Protein AF-A0A9K3CN62-F1 (afdb_monomer_lite)

Foldseek 3Di:
DDDDDDDDDQQDAFFKKWFAPPDDDPDDDDDPDRFIWGFHADPDSFWTWTQTPVGDIDIGGDDPPGIDRPDDPVVVVVVVVVVVVVVVVVVVVVVVLCVVLPNDPVPDDPPPPDPVVCVVVSVVSVVVVVPPQQPPLLVPDDPDCLVVLVVLLVVLVPDDLVVLVVLLVLLVLLLVLLVQLVVLLVLLVVLCVVQPPQCCLADQLVVSLVVLVVSLVSNVVSLVSVVPRPDDNVVSLVSLVVLVVSVVSLVPDDQRRADPDCPPPDPVSNVSRVVSVVSNVSNVVSCVSCVSSVVCVVSSVVSVVSCVPRDDDDNVVSVVSSVSSVVSSVVSVVNNVLVVVLVVLVVVLVVQDAQDPVNLVVLVVQLVVLVVVLPDPPDDPVVNVVSVVSNVVSVVVSVVSVVSNVVNVVSLVVLVVVLCRPVSCVVNVHHRDPDDDDDPPDDDDPDDDDPPPDDDDDDDDDDDDD

Radius of gyration: 42.06 Å; chains: 1; bounding box: 91×56×135 Å

Secondary structure (DSSP, 8-state):
-------PPP--TT-EEEE-TT----SS----S--EEEEEEESSSSEEEEEETTS-EEEEE--TTSEEEEE-HHHHHHHHHHHHHHHHHHHHHHHHHHHHTT--GGG--TT---HHHHHHHHHHHHHHHHHHHHHHHHHH--TTTHHHHHHHHHHHHH--HHHHHHHHHHHHHHHHHHHHHHHHHHHHHHHHHHS-GGGGGGS-HHHHHHHHHHHHHHHHHHHHHHHT--S-HHHHHHHHHHHHHHHHHHHT-PPPPPPS--TTS-HHHHHHHHHHHHHHHHHHHHHHHHHHHHHTHHHHHHHHHHHTT-----HHHHHHHHHHHHHHHHHHHHHHHHHHHHHHHHHHHHHSPPPPHHHHHHHHHHHHHHHHHHT-TT--HHHHHHHHHHHHHHHHHHHHHHHHHHHHHHHHHHHGGGTTSHHHHHHHTSPPPP-------S------------------------

pLDDT: mean 77.93, std 18.58, range [20.67, 96.5]

Sequence (466 aa):
MHVPVLAGPSLRIGARVRIGPGYRQDRNRIVIGAGEGIVLNQHSRTQVTVKFDHGMCCIVQAMPGDFGLVYDPAARLEAEREKAEREERERRATVSLLHAIGVPEGDIPPGTLSLSTLLPQILAAMAASTTATSGTAFDAYTPGDSTAIDSLMERVKGLDMSALHTHIKRVKQYLPVVKGHYEALFALEQFLTQYPTDKLVSEDCPSLLQSLKELHSAYTPFHSALSRLDFDTAESLAFLQSVSDLLDSINTTSLIPLPKDHASLSLGDKYKYFQVKSRNAAVEALYMAAGPVITCQPDIEACMAGLKGIDIAIPDVCAMIDTKAKGVLQMLEYLAPRQTESRALLSALKSVPPVTPQDIECAEYSAFMCECKGKNPRLGEGERGALESELIVERQKVHVLKQTQVEHKRLREQLHPYLCFPEVASALGVSSVPVSVPDVSGSQCNGVVGMMVKGPVSGGEEGDAE

Structure (mmCIF, N/CA/C/O backbone):
data_AF-A0A9K3CN62-F1
#
_entry.id   AF-A0A9K3CN62-F1
#
loop_
_atom_site.group_PDB
_atom_site.id
_atom_site.type_symbol
_atom_site.label_atom_id
_atom_site.label_alt_id
_atom_site.label_comp_id
_atom_site.label_asym_id
_atom_site.label_entity_id
_atom_site.label_seq_id
_atom_site.pdbx_PDB_ins_code
_atom_site.Cartn_x
_atom_site.Cartn_y
_atom_site.Cartn_z
_atom_site.occupancy
_atom_site.B_iso_or_equiv
_atom_site.auth_seq_id
_atom_site.auth_comp_id
_atom_site.auth_asym_id
_atom_site.auth_atom_id
_atom_site.pdbx_PDB_model_num
ATOM 1 N N . MET A 1 1 ? 41.548 18.232 21.707 1.00 29.27 1 MET A N 1
ATOM 2 C CA . MET A 1 1 ? 40.300 17.883 20.997 1.00 29.27 1 MET A CA 1
ATOM 3 C C . MET A 1 1 ? 40.133 16.379 21.093 1.00 29.27 1 MET A C 1
ATOM 5 O O . MET A 1 1 ? 40.860 15.655 20.429 1.00 29.27 1 MET A O 1
ATOM 9 N N . HIS A 1 2 ? 39.288 15.914 22.014 1.00 22.86 2 HIS A N 1
ATOM 10 C CA . HIS A 1 2 ? 39.025 14.488 22.196 1.00 22.86 2 HIS A CA 1
ATOM 11 C C . HIS A 1 2 ? 37.890 14.067 21.267 1.00 22.86 2 HIS A C 1
ATOM 13 O O . HIS A 1 2 ? 36.790 14.608 21.344 1.00 22.86 2 HIS A O 1
ATOM 19 N N . VAL A 1 3 ? 38.185 13.121 20.381 1.00 20.67 3 VAL A N 1
ATOM 20 C CA . VAL A 1 3 ? 37.199 12.422 19.557 1.00 20.67 3 VAL A CA 1
ATOM 21 C C . VAL A 1 3 ? 36.427 11.462 20.470 1.00 20.67 3 VAL A C 1
ATOM 23 O O . VAL A 1 3 ? 37.069 10.627 21.113 1.00 20.67 3 VAL A O 1
ATOM 26 N N . PRO A 1 4 ? 35.089 11.537 20.568 1.00 24.16 4 PRO A N 1
ATOM 27 C CA . PRO A 1 4 ? 34.324 10.520 21.264 1.00 24.16 4 PRO A CA 1
ATOM 28 C C . PRO A 1 4 ? 34.108 9.340 20.311 1.00 24.16 4 PRO A C 1
ATOM 30 O O . PRO A 1 4 ? 33.351 9.432 19.348 1.00 24.16 4 PRO A O 1
ATOM 33 N N . VAL A 1 5 ? 34.769 8.216 20.582 1.00 22.30 5 VAL A N 1
ATOM 34 C CA . VAL A 1 5 ? 34.392 6.918 20.014 1.00 22.30 5 VAL A CA 1
ATOM 35 C C . VAL A 1 5 ? 33.369 6.304 20.967 1.00 22.30 5 VAL A C 1
ATOM 37 O O . VAL A 1 5 ? 33.726 5.789 22.022 1.00 22.30 5 VAL A O 1
ATOM 40 N N . LEU A 1 6 ? 32.085 6.398 20.621 1.00 30.64 6 LEU A N 1
ATOM 41 C CA . LEU A 1 6 ? 30.999 5.687 21.297 1.00 30.64 6 LEU A CA 1
ATOM 42 C C . LEU A 1 6 ? 30.246 4.844 20.268 1.00 30.64 6 LEU A C 1
ATOM 44 O O . LEU A 1 6 ? 29.276 5.282 19.661 1.00 30.64 6 LEU A O 1
ATOM 48 N N . ALA A 1 7 ? 30.700 3.607 20.114 1.00 28.12 7 ALA A N 1
ATOM 49 C CA . ALA A 1 7 ? 29.890 2.499 19.633 1.00 28.12 7 ALA A CA 1
ATOM 50 C C . ALA A 1 7 ? 30.223 1.301 20.527 1.00 28.12 7 ALA A C 1
ATOM 52 O O . ALA A 1 7 ? 31.076 0.478 20.210 1.00 28.12 7 ALA A O 1
ATOM 53 N N . GLY A 1 8 ? 29.610 1.262 21.713 1.00 44.94 8 GLY A N 1
ATOM 54 C CA . GLY A 1 8 ? 29.576 0.028 22.490 1.00 44.94 8 GLY A CA 1
ATOM 55 C C . GLY A 1 8 ? 28.747 -1.010 21.722 1.00 44.94 8 GLY A C 1
ATOM 56 O O . GLY A 1 8 ? 27.737 -0.632 21.120 1.00 44.94 8 GLY A O 1
ATOM 57 N N . PRO A 1 9 ? 29.151 -2.290 21.695 1.00 53.53 9 PRO A N 1
ATOM 58 C CA . PRO A 1 9 ? 28.377 -3.327 21.028 1.00 53.53 9 PRO A CA 1
ATOM 59 C C . PRO A 1 9 ? 26.970 -3.411 21.632 1.00 53.53 9 PRO A C 1
ATOM 61 O O . PRO A 1 9 ? 26.780 -3.331 22.847 1.00 53.53 9 PRO A O 1
ATOM 64 N N . SER A 1 10 ? 25.969 -3.520 20.761 1.00 62.97 10 SER A N 1
ATOM 65 C CA . SER A 1 10 ? 24.563 -3.602 21.145 1.00 62.97 10 SER A CA 1
ATOM 66 C C . SER A 1 10 ? 24.327 -4.895 21.928 1.00 62.97 10 SER A C 1
ATOM 68 O O . SER A 1 10 ? 24.555 -5.986 21.416 1.00 62.97 10 SER A O 1
ATOM 70 N N . LEU A 1 11 ? 23.872 -4.780 23.178 1.00 67.19 11 LEU A N 1
ATOM 71 C CA . LEU A 1 11 ? 23.469 -5.924 23.999 1.00 67.19 11 LEU A CA 1
ATOM 72 C C . LEU A 1 11 ? 22.214 -6.551 23.378 1.00 67.19 11 LEU A C 1
ATOM 74 O O . LEU A 1 11 ? 21.110 -6.050 23.575 1.00 67.19 11 LEU A O 1
ATOM 78 N N . ARG A 1 12 ? 22.394 -7.610 22.584 1.00 80.12 12 ARG A N 1
ATOM 79 C CA . ARG A 1 12 ? 21.307 -8.363 21.944 1.00 80.12 12 ARG A CA 1
ATOM 80 C C . ARG A 1 12 ? 20.818 -9.488 22.855 1.00 80.12 12 ARG A C 1
ATOM 82 O O . ARG A 1 12 ? 21.579 -10.022 23.661 1.00 80.12 12 ARG A O 1
ATOM 89 N N . ILE A 1 13 ? 19.551 -9.872 22.701 1.00 84.50 13 ILE A N 1
ATOM 90 C CA . ILE A 1 13 ? 18.996 -11.073 23.342 1.00 84.50 13 ILE A CA 1
ATOM 91 C C . ILE A 1 13 ? 19.833 -12.290 22.918 1.00 84.50 13 ILE A C 1
ATOM 93 O O . ILE A 1 13 ? 20.129 -12.462 21.739 1.00 84.50 13 ILE A O 1
ATOM 97 N N . GLY A 1 14 ? 20.243 -13.108 23.886 1.00 81.81 14 GLY A N 1
ATOM 98 C CA . GLY A 1 14 ? 21.126 -14.262 23.697 1.00 81.81 14 GLY A CA 1
ATOM 99 C C . GLY A 1 14 ? 22.620 -13.969 23.872 1.00 81.81 14 GLY A C 1
ATOM 100 O O . GLY A 1 14 ? 23.400 -14.912 23.999 1.00 81.81 14 GLY A O 1
ATOM 101 N N . ALA A 1 15 ? 23.035 -12.699 23.941 1.00 80.56 15 ALA A N 1
ATOM 102 C CA . ALA A 1 15 ? 24.438 -12.352 24.157 1.00 80.56 15 ALA A CA 1
ATOM 103 C C . ALA A 1 15 ? 24.907 -12.758 25.563 1.00 80.56 15 ALA A C 1
ATOM 105 O O . ALA A 1 15 ? 24.192 -12.553 26.553 1.00 80.56 15 ALA A O 1
ATOM 106 N N . ARG A 1 16 ? 26.131 -13.297 25.655 1.00 81.12 16 ARG A N 1
ATOM 107 C CA . ARG A 1 16 ? 26.771 -13.621 26.934 1.00 81.12 16 ARG A CA 1
ATOM 108 C C . ARG A 1 16 ? 27.569 -12.421 27.433 1.00 81.12 16 ARG A C 1
ATOM 110 O O . ARG A 1 16 ? 28.482 -11.933 26.763 1.00 81.12 16 ARG A O 1
ATOM 117 N N . VAL A 1 17 ? 27.212 -11.942 28.615 1.00 80.88 17 VAL A N 1
ATOM 118 C CA . VAL A 1 17 ? 27.726 -10.704 29.203 1.00 80.88 17 VAL A CA 1
ATOM 119 C C . VAL A 1 17 ? 28.429 -11.001 30.518 1.00 80.88 17 VAL A C 1
ATOM 121 O O . VAL A 1 17 ? 27.978 -11.842 31.295 1.00 80.88 17 VAL A O 1
ATOM 124 N N . ARG A 1 18 ? 29.530 -10.297 30.784 1.00 82.69 18 ARG A N 1
ATOM 125 C CA . ARG A 1 18 ? 30.197 -10.297 32.089 1.00 82.69 18 ARG A CA 1
ATOM 126 C C . ARG A 1 18 ? 30.105 -8.898 32.682 1.00 82.69 18 ARG A C 1
ATOM 128 O O . ARG A 1 18 ? 30.471 -7.927 32.015 1.00 82.69 18 ARG A O 1
ATOM 135 N N . ILE A 1 19 ? 29.617 -8.802 33.920 1.00 73.69 19 ILE A N 1
ATOM 136 C CA . ILE A 1 19 ? 29.576 -7.527 34.644 1.00 73.69 19 ILE A CA 1
ATOM 137 C C . ILE A 1 19 ? 31.014 -7.073 34.923 1.00 73.69 19 ILE A C 1
ATOM 139 O O . ILE A 1 19 ? 31.802 -7.804 35.529 1.00 73.69 19 ILE A O 1
ATOM 143 N N . GLY A 1 20 ? 31.350 -5.867 34.471 1.00 65.75 20 GLY A N 1
ATOM 144 C CA . GLY A 1 20 ? 32.614 -5.209 34.763 1.00 65.75 20 GLY A CA 1
ATOM 145 C C . GLY A 1 20 ? 32.677 -4.674 36.201 1.00 65.75 20 GLY A C 1
ATOM 146 O O . GLY A 1 20 ? 31.649 -4.440 36.838 1.00 65.75 20 GLY A O 1
ATOM 147 N N . PRO A 1 21 ? 33.885 -4.415 36.726 1.00 56.03 21 PRO A N 1
ATOM 148 C CA . PRO A 1 21 ? 34.097 -3.973 38.110 1.00 56.03 21 PRO A CA 1
ATOM 149 C C . PRO A 1 21 ? 33.486 -2.596 38.453 1.00 56.03 21 PRO A C 1
ATOM 151 O O . PRO A 1 21 ? 33.518 -2.196 39.615 1.00 56.03 21 PRO A O 1
ATOM 154 N N . GLY A 1 22 ? 32.944 -1.867 37.469 1.00 55.22 22 GLY A N 1
ATOM 155 C CA . GLY A 1 22 ? 32.310 -0.554 37.637 1.00 55.22 22 GLY A CA 1
ATOM 156 C C . GLY A 1 22 ? 30.824 -0.581 38.015 1.00 55.22 22 GLY A C 1
ATOM 157 O O . GLY A 1 22 ? 30.292 0.452 38.422 1.00 55.22 22 GLY A O 1
ATOM 158 N N . TYR A 1 23 ? 30.155 -1.736 37.936 1.00 60.97 23 TYR A N 1
ATOM 159 C CA . TYR A 1 23 ? 28.712 -1.815 38.156 1.00 60.97 23 TYR A CA 1
ATOM 160 C C . TYR A 1 23 ? 28.333 -1.549 39.622 1.00 60.97 23 TYR A C 1
ATOM 162 O O . TYR A 1 23 ? 28.706 -2.295 40.530 1.00 60.97 23 TYR A O 1
ATOM 170 N N . ARG A 1 24 ? 27.549 -0.489 39.856 1.00 58.31 24 ARG A N 1
ATOM 171 C CA . ARG A 1 24 ? 26.944 -0.174 41.158 1.00 58.31 24 ARG A CA 1
ATOM 172 C C . ARG A 1 24 ? 25.434 -0.341 41.070 1.00 58.31 24 ARG A C 1
ATOM 174 O O . ARG A 1 24 ? 24.760 0.448 40.419 1.00 58.31 24 ARG A O 1
ATOM 181 N N . GLN A 1 25 ? 24.904 -1.349 41.756 1.00 59.22 25 GLN A N 1
ATOM 182 C CA . GLN A 1 25 ? 23.464 -1.478 41.952 1.00 59.22 25 GLN A CA 1
ATOM 183 C C . GLN A 1 25 ? 23.030 -0.568 43.106 1.00 59.22 25 GLN A C 1
ATOM 185 O O . GLN A 1 25 ? 23.593 -0.637 44.201 1.00 59.22 25 GLN A O 1
ATOM 190 N N . ASP A 1 26 ? 22.048 0.300 42.866 1.00 48.00 26 ASP A N 1
ATOM 191 C CA . ASP A 1 26 ? 21.578 1.240 43.879 1.00 48.00 26 ASP A CA 1
ATOM 192 C C . ASP A 1 26 ? 20.942 0.516 45.082 1.00 48.00 26 ASP A C 1
ATOM 194 O O . ASP A 1 26 ? 20.022 -0.290 44.954 1.00 48.00 26 ASP A O 1
ATOM 198 N N . ARG A 1 27 ? 21.501 0.821 46.260 1.00 49.44 27 ARG A N 1
ATOM 199 C CA . ARG A 1 27 ? 20.962 0.715 47.630 1.00 49.44 27 ARG A CA 1
ATOM 200 C C . ARG A 1 27 ? 19.903 -0.378 47.881 1.00 49.44 27 ARG A C 1
ATOM 202 O O . ARG A 1 27 ? 18.727 -0.060 48.007 1.00 49.44 27 ARG A O 1
ATOM 209 N N . ASN A 1 28 ? 20.344 -1.638 48.036 1.00 44.25 28 ASN A N 1
ATOM 210 C CA . ASN A 1 28 ? 19.935 -2.579 49.118 1.00 44.25 28 ASN A CA 1
ATOM 211 C C . ASN A 1 28 ? 20.187 -4.078 48.852 1.00 44.25 28 ASN A C 1
ATOM 213 O O . ASN A 1 28 ? 19.739 -4.916 49.633 1.00 44.25 28 ASN A O 1
ATOM 217 N N . ARG A 1 29 ? 20.955 -4.472 47.831 1.00 46.47 29 ARG A N 1
ATOM 218 C CA . ARG A 1 29 ? 21.467 -5.852 47.733 1.00 46.47 29 ARG A CA 1
ATOM 219 C C . ARG A 1 29 ? 22.907 -5.855 47.240 1.00 46.47 29 ARG A C 1
ATOM 221 O O . ARG A 1 29 ? 23.189 -5.410 46.136 1.00 46.47 29 ARG A O 1
ATOM 228 N N . ILE A 1 30 ? 23.814 -6.355 48.076 1.00 41.56 30 ILE A N 1
ATOM 229 C CA . ILE A 1 30 ? 25.181 -6.682 47.672 1.00 41.56 30 ILE A CA 1
ATOM 230 C C . ILE A 1 30 ? 25.095 -7.984 46.871 1.00 41.56 30 ILE A C 1
ATOM 232 O O . ILE A 1 30 ? 24.733 -9.016 47.432 1.00 41.56 30 ILE A O 1
ATOM 236 N N . VAL A 1 31 ? 25.445 -7.955 45.585 1.00 48.22 31 VAL A N 1
ATOM 237 C CA . VAL A 1 31 ? 25.848 -9.171 44.868 1.00 48.22 31 VAL A CA 1
ATOM 238 C C . VAL A 1 31 ? 27.365 -9.140 44.770 1.00 48.22 31 VAL A C 1
ATOM 240 O O . VAL A 1 31 ? 27.950 -8.364 44.019 1.00 48.22 31 VAL A O 1
ATOM 243 N N . ILE A 1 32 ? 28.000 -9.952 45.612 1.00 43.00 32 ILE A N 1
ATOM 244 C CA . ILE A 1 32 ? 29.429 -10.239 45.548 1.00 43.00 32 ILE A CA 1
ATOM 245 C C . ILE A 1 32 ? 29.627 -11.201 44.376 1.00 43.00 32 ILE A C 1
ATOM 247 O O . ILE A 1 32 ? 29.160 -12.336 44.432 1.00 43.00 32 ILE A O 1
ATOM 251 N N . GLY A 1 33 ? 30.328 -10.754 43.335 1.00 51.84 33 GLY A N 1
ATOM 252 C CA . GLY A 1 33 ? 30.896 -11.632 42.312 1.00 51.84 33 GLY A CA 1
ATOM 253 C C . GLY A 1 33 ? 30.687 -11.133 40.887 1.00 51.84 33 GLY A C 1
ATOM 254 O O . GLY A 1 33 ? 29.561 -10.936 40.442 1.00 51.84 33 GLY A O 1
ATOM 255 N N . ALA A 1 34 ? 31.790 -10.975 40.153 1.00 57.03 34 ALA A N 1
ATOM 256 C CA . ALA A 1 34 ? 31.778 -10.837 38.702 1.00 57.03 34 ALA A CA 1
ATOM 257 C C . ALA A 1 34 ? 31.204 -12.127 38.088 1.00 57.03 34 ALA A C 1
ATOM 259 O O . ALA A 1 34 ? 31.908 -13.126 37.957 1.00 57.03 34 ALA A O 1
ATOM 260 N N . GLY A 1 35 ? 29.907 -12.125 37.786 1.00 68.19 35 GLY A N 1
ATOM 261 C CA . GLY A 1 35 ? 29.204 -13.251 37.177 1.00 68.19 35 GLY A CA 1
ATOM 262 C C . GLY A 1 35 ? 29.039 -13.071 35.671 1.00 68.19 35 GLY A C 1
ATOM 263 O O . GLY A 1 35 ? 28.810 -11.957 35.188 1.00 68.19 35 GLY A O 1
ATOM 264 N N . GLU A 1 36 ? 29.136 -14.173 34.931 1.00 84.25 36 GLU A N 1
ATOM 265 C CA . GLU A 1 36 ? 28.653 -14.251 33.552 1.00 84.25 36 GLU A CA 1
ATOM 266 C C . GLU A 1 36 ? 27.148 -14.526 33.538 1.00 84.25 36 GLU A C 1
ATOM 268 O O . GLU A 1 36 ? 26.602 -15.173 34.438 1.00 84.25 36 GLU A O 1
ATOM 273 N N . GLY A 1 37 ? 26.468 -14.012 32.520 1.00 84.75 37 GLY A N 1
ATOM 274 C CA . GLY A 1 37 ? 25.049 -14.247 32.305 1.00 84.75 37 GLY A CA 1
ATOM 275 C C . GLY A 1 37 ? 24.646 -14.067 30.853 1.00 84.75 37 GLY A C 1
ATOM 276 O O . GLY A 1 37 ? 25.432 -13.618 30.022 1.00 84.75 37 GLY A O 1
ATOM 277 N N . ILE A 1 38 ? 23.406 -14.426 30.547 1.00 86.12 38 ILE A N 1
ATOM 278 C CA . ILE A 1 38 ? 22.816 -14.327 29.212 1.00 86.12 38 ILE A CA 1
ATOM 279 C C . ILE A 1 38 ? 21.726 -13.260 29.232 1.00 86.12 38 ILE A C 1
ATOM 281 O O . ILE A 1 38 ? 20.876 -13.242 30.128 1.00 86.12 38 ILE A O 1
ATOM 285 N N . VAL A 1 39 ? 21.733 -12.376 28.236 1.00 83.62 39 VAL A N 1
ATOM 286 C CA . VAL A 1 39 ? 20.664 -11.392 28.032 1.00 83.62 39 VAL A CA 1
ATOM 287 C C . VAL A 1 39 ? 19.395 -12.118 27.585 1.00 83.62 39 VAL A C 1
ATOM 289 O O . VAL A 1 39 ? 19.358 -12.710 26.511 1.00 83.62 39 VAL A O 1
ATOM 292 N N . LEU A 1 40 ? 18.344 -12.075 28.399 1.00 86.56 40 LEU A N 1
ATOM 293 C CA . LEU A 1 40 ? 17.056 -12.706 28.102 1.00 86.56 40 LEU A CA 1
ATOM 294 C C . LEU A 1 40 ? 16.084 -11.772 27.388 1.00 86.56 40 LEU A C 1
ATOM 296 O O . LEU A 1 40 ? 15.292 -12.222 26.569 1.00 86.56 40 LEU A O 1
ATOM 300 N N . ASN A 1 41 ? 16.101 -10.487 27.736 1.00 85.81 41 ASN A N 1
ATOM 301 C CA . ASN A 1 41 ? 15.173 -9.513 27.176 1.00 85.81 41 ASN A CA 1
ATOM 302 C C . ASN A 1 41 ? 15.798 -8.115 27.168 1.00 85.81 41 ASN A C 1
ATOM 304 O O . ASN A 1 41 ? 16.566 -7.781 28.073 1.00 85.81 41 ASN A O 1
ATOM 308 N N . GLN A 1 42 ? 15.453 -7.297 26.178 1.00 87.06 42 GLN A N 1
ATOM 309 C CA . GLN A 1 42 ? 15.904 -5.917 26.052 1.00 87.06 42 GLN A CA 1
ATOM 310 C C . GLN A 1 42 ? 14.710 -4.976 26.217 1.00 87.06 42 GLN A C 1
ATOM 312 O O . GLN A 1 42 ? 13.856 -4.885 25.343 1.00 87.06 42 GLN A O 1
ATOM 317 N N . HIS A 1 43 ? 14.662 -4.266 27.346 1.00 80.62 43 HIS A N 1
ATOM 318 C CA . HIS A 1 43 ? 13.581 -3.321 27.654 1.00 80.62 43 HIS A CA 1
ATOM 319 C C . HIS A 1 43 ? 13.835 -1.947 27.035 1.00 80.62 43 HIS A C 1
ATOM 321 O O . HIS A 1 43 ? 12.904 -1.238 26.667 1.00 80.62 43 HIS A O 1
ATOM 327 N N . SER A 1 44 ? 15.106 -1.555 26.913 1.00 83.12 44 SER A N 1
ATOM 328 C CA . SER A 1 44 ? 15.520 -0.320 26.245 1.00 83.12 44 SER A CA 1
ATOM 329 C C . SER A 1 44 ? 16.967 -0.421 25.749 1.00 83.12 44 SER A C 1
ATOM 331 O O . SER A 1 44 ? 17.651 -1.425 25.961 1.00 83.12 44 SER A O 1
ATOM 333 N N . ARG A 1 45 ? 17.484 0.643 25.118 1.00 76.56 45 ARG A N 1
ATOM 334 C CA . ARG A 1 45 ? 18.905 0.719 24.716 1.00 76.56 45 ARG A CA 1
ATOM 335 C C . ARG A 1 45 ? 19.877 0.587 25.892 1.00 76.56 45 ARG A C 1
ATOM 337 O O . ARG A 1 45 ? 21.025 0.221 25.673 1.00 76.56 45 ARG A O 1
ATOM 344 N N . THR A 1 46 ? 19.430 0.885 27.110 1.00 77.38 46 THR A N 1
ATOM 345 C CA . THR A 1 46 ? 20.260 0.883 28.317 1.00 77.38 46 THR A CA 1
ATOM 346 C C . THR A 1 46 ? 19.733 -0.046 29.400 1.00 77.38 46 THR A C 1
ATOM 348 O O . THR A 1 46 ? 20.357 -0.115 30.443 1.00 77.38 46 THR A O 1
ATOM 351 N N . GLN A 1 47 ? 18.628 -0.772 29.211 1.00 79.88 47 GLN A N 1
ATOM 352 C CA . GLN A 1 47 ? 18.118 -1.722 30.207 1.00 79.88 47 GLN A CA 1
ATOM 353 C C . GLN A 1 47 ? 17.862 -3.091 29.587 1.00 79.88 47 GLN A C 1
ATOM 355 O O . GLN A 1 47 ? 17.079 -3.235 28.646 1.00 79.88 47 GLN A O 1
ATOM 360 N N . VAL A 1 48 ? 18.496 -4.108 30.165 1.00 83.38 48 VAL A N 1
ATOM 361 C CA . VAL A 1 48 ? 18.383 -5.505 29.741 1.00 83.38 48 VAL A CA 1
ATOM 362 C C . VAL A 1 48 ? 18.097 -6.404 30.937 1.00 83.38 48 VAL A C 1
ATOM 364 O O . VAL A 1 48 ? 18.559 -6.152 32.045 1.00 83.38 48 VAL A O 1
ATOM 367 N N . THR A 1 49 ? 17.336 -7.471 30.726 1.00 84.31 49 THR A N 1
ATOM 368 C CA . THR A 1 49 ? 17.191 -8.552 31.707 1.00 84.31 49 THR A CA 1
ATOM 369 C C . THR A 1 49 ? 18.288 -9.567 31.462 1.00 84.31 49 THR A C 1
ATOM 371 O O . THR A 1 49 ? 18.369 -10.116 30.365 1.00 84.31 49 THR A O 1
ATOM 374 N N . VAL A 1 50 ? 19.111 -9.838 32.471 1.00 83.56 50 VAL A N 1
ATOM 375 C CA . VAL A 1 50 ? 20.197 -10.820 32.393 1.00 83.56 50 VAL A CA 1
ATOM 376 C C . VAL A 1 50 ? 19.912 -11.953 33.369 1.00 83.56 50 VAL A C 1
ATOM 378 O O . VAL A 1 50 ? 19.604 -11.709 34.538 1.00 83.56 50 VAL A O 1
ATOM 381 N N . LYS A 1 51 ? 20.021 -13.194 32.889 1.00 88.56 51 LYS A N 1
ATOM 382 C CA . LYS A 1 51 ? 20.057 -14.394 33.727 1.00 88.56 51 LYS A CA 1
ATOM 383 C C . LYS A 1 51 ? 21.501 -14.817 33.905 1.00 88.56 51 LYS A C 1
ATOM 385 O O . LYS A 1 51 ? 22.150 -15.227 32.949 1.00 88.56 51 LYS A O 1
ATOM 390 N N . PHE A 1 52 ? 21.994 -14.698 35.123 1.00 87.00 52 PHE A N 1
ATOM 391 C CA . PHE A 1 52 ? 23.353 -15.072 35.480 1.00 87.00 52 PHE A CA 1
ATOM 392 C C . PHE A 1 52 ? 23.476 -16.575 35.700 1.00 87.00 52 PHE A C 1
ATOM 394 O O . PHE A 1 52 ? 22.520 -17.220 36.135 1.00 87.00 52 PHE A O 1
ATOM 401 N N . ASP A 1 53 ? 24.674 -17.113 35.488 1.00 84.75 53 ASP A N 1
ATOM 402 C CA . ASP A 1 53 ? 24.944 -18.555 35.560 1.00 84.75 53 ASP A CA 1
ATOM 403 C C . ASP A 1 53 ? 24.653 -19.143 36.958 1.00 84.75 53 ASP A C 1
ATOM 405 O O . ASP A 1 53 ? 24.221 -20.285 37.079 1.00 84.75 53 ASP A O 1
ATOM 409 N N . HIS A 1 54 ? 24.755 -18.337 38.022 1.00 82.00 54 HIS A N 1
ATOM 410 C CA . HIS A 1 54 ? 24.337 -18.715 39.382 1.00 82.00 54 HIS A CA 1
ATOM 411 C C . HIS A 1 54 ? 22.807 -18.718 39.620 1.00 82.00 54 HIS A C 1
ATOM 413 O O . HIS A 1 54 ? 22.349 -18.823 40.754 1.00 82.00 54 HIS A O 1
ATOM 419 N N . GLY A 1 55 ? 21.997 -18.565 38.569 1.00 78.56 55 GLY A N 1
ATOM 420 C CA . GLY A 1 55 ? 20.539 -18.713 38.607 1.00 78.56 55 GLY A CA 1
ATOM 421 C C . GLY A 1 55 ? 19.737 -17.441 38.897 1.00 78.56 55 GLY A C 1
ATOM 422 O O . GLY A 1 55 ? 18.520 -17.455 38.718 1.00 78.56 55 GLY A O 1
ATOM 423 N N . MET A 1 56 ? 20.372 -16.333 39.294 1.00 80.69 56 MET A N 1
ATOM 424 C CA . MET A 1 56 ? 19.659 -15.065 39.497 1.00 80.69 56 MET A CA 1
ATOM 425 C C . MET A 1 56 ? 19.325 -14.362 38.177 1.00 80.69 56 MET A C 1
ATOM 427 O O . MET A 1 56 ? 20.170 -14.244 37.290 1.00 80.69 56 MET A O 1
ATOM 431 N N . CYS A 1 57 ? 18.106 -13.828 38.096 1.00 84.00 57 CYS A N 1
ATOM 432 C CA . CYS A 1 57 ? 17.666 -12.929 37.033 1.00 84.00 57 CYS A CA 1
ATOM 433 C C . CYS A 1 57 ? 17.511 -11.513 37.589 1.00 84.00 57 CYS A C 1
ATOM 435 O O . CYS A 1 57 ? 16.810 -11.316 38.583 1.00 84.00 57 CYS A O 1
ATOM 437 N N . CYS A 1 58 ? 18.107 -10.521 36.936 1.00 80.00 58 CYS A N 1
ATOM 438 C CA . CYS A 1 58 ? 17.898 -9.120 37.288 1.00 80.00 58 CYS A CA 1
ATOM 439 C C . CYS A 1 58 ? 17.876 -8.215 36.056 1.00 80.00 58 CYS A C 1
ATOM 441 O O . CYS A 1 58 ? 18.396 -8.550 34.990 1.00 80.00 58 CYS A O 1
ATOM 443 N N . ILE A 1 59 ? 17.224 -7.063 36.216 1.00 79.56 59 ILE A N 1
ATOM 444 C CA . ILE A 1 59 ? 17.253 -5.984 35.233 1.00 79.56 59 ILE A CA 1
ATOM 445 C C . ILE A 1 59 ? 18.514 -5.171 35.503 1.00 79.56 59 ILE A C 1
ATOM 447 O O . ILE A 1 59 ? 18.718 -4.678 36.613 1.00 79.56 59 ILE A O 1
ATOM 451 N N . VAL A 1 60 ? 19.358 -5.056 34.487 1.00 74.62 60 VAL A N 1
ATOM 452 C CA . VAL A 1 60 ? 20.643 -4.374 34.557 1.00 74.62 60 VAL A CA 1
ATOM 453 C C . VAL A 1 60 ? 20.586 -3.151 33.656 1.00 74.62 60 VAL A C 1
ATOM 455 O O . VAL A 1 60 ? 20.232 -3.253 32.478 1.00 74.62 60 VAL A O 1
ATOM 458 N N . GLN A 1 61 ? 20.919 -1.991 34.218 1.00 76.44 61 GLN A N 1
ATOM 459 C CA 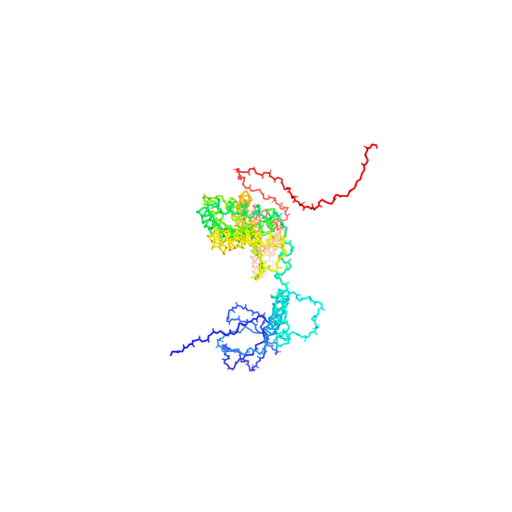. GLN A 1 61 ? 21.068 -0.763 33.455 1.00 76.44 61 GLN A CA 1
ATOM 460 C C . GLN A 1 61 ? 22.514 -0.653 32.959 1.00 76.44 61 GLN A C 1
ATOM 462 O O . GLN A 1 61 ? 23.441 -0.576 33.758 1.00 76.44 61 GLN A O 1
ATOM 467 N N . ALA A 1 62 ? 22.701 -0.692 31.644 1.00 66.31 62 ALA A N 1
ATOM 468 C CA . ALA A 1 62 ? 23.979 -0.577 30.971 1.00 66.31 62 ALA A CA 1
ATOM 469 C C . ALA A 1 62 ? 24.427 0.876 30.873 1.00 66.31 62 ALA A C 1
ATOM 471 O O . ALA A 1 62 ? 23.848 1.658 30.114 1.00 66.31 62 ALA A O 1
ATOM 472 N N . MET A 1 63 ? 25.488 1.216 31.608 1.00 67.50 63 MET A N 1
ATOM 473 C CA . MET A 1 63 ? 26.264 2.422 31.344 1.00 67.50 63 MET A CA 1
ATOM 474 C C . MET A 1 63 ? 27.404 2.104 30.362 1.00 67.50 63 MET A C 1
ATOM 476 O O . MET A 1 63 ? 27.888 0.966 30.307 1.00 67.50 63 MET A O 1
ATOM 480 N N . PRO A 1 64 ? 27.853 3.087 29.562 1.00 60.38 64 PRO A N 1
ATOM 481 C CA . PRO A 1 64 ? 29.000 2.911 28.679 1.00 60.38 64 PRO A CA 1
ATOM 482 C C . PRO A 1 64 ? 30.242 2.477 29.478 1.00 60.38 64 PRO A C 1
ATOM 484 O O . PRO A 1 64 ? 30.734 3.236 30.307 1.00 60.38 64 PRO A O 1
ATOM 487 N N . GLY A 1 65 ? 30.742 1.264 29.221 1.00 59.53 65 GLY A N 1
ATOM 488 C CA . GLY A 1 65 ? 31.939 0.704 29.870 1.00 59.53 65 GLY A CA 1
ATOM 489 C C . GLY A 1 65 ? 31.692 -0.409 30.898 1.00 59.53 65 GLY A C 1
ATOM 490 O O . GLY A 1 65 ? 32.653 -1.048 31.318 1.00 59.53 65 GLY A O 1
ATOM 491 N N . ASP A 1 66 ? 30.437 -0.700 31.257 1.00 59.91 66 ASP A N 1
ATOM 492 C CA . ASP A 1 66 ? 30.124 -1.659 32.333 1.00 59.91 66 ASP A CA 1
ATOM 493 C C . ASP A 1 66 ? 30.102 -3.134 31.903 1.00 59.91 66 ASP A C 1
ATOM 495 O O . ASP A 1 66 ? 30.087 -4.024 32.754 1.00 59.91 66 ASP A O 1
ATOM 499 N N . PHE A 1 67 ? 30.119 -3.422 30.600 1.00 57.44 67 PHE A N 1
ATOM 500 C CA . PHE A 1 67 ? 30.013 -4.786 30.083 1.00 57.44 67 PHE A CA 1
ATOM 501 C C . PHE A 1 67 ? 31.195 -5.161 29.198 1.00 57.44 67 PHE A C 1
ATOM 503 O O . PHE A 1 67 ? 31.460 -4.519 28.182 1.00 57.44 67 PHE A O 1
ATOM 510 N N . GLY A 1 68 ? 31.860 -6.260 29.558 1.00 56.16 68 GLY A N 1
ATOM 511 C CA . GLY A 1 68 ? 32.721 -6.999 28.642 1.00 56.16 68 GLY A CA 1
ATOM 512 C C . GLY A 1 68 ? 31.882 -8.032 27.894 1.0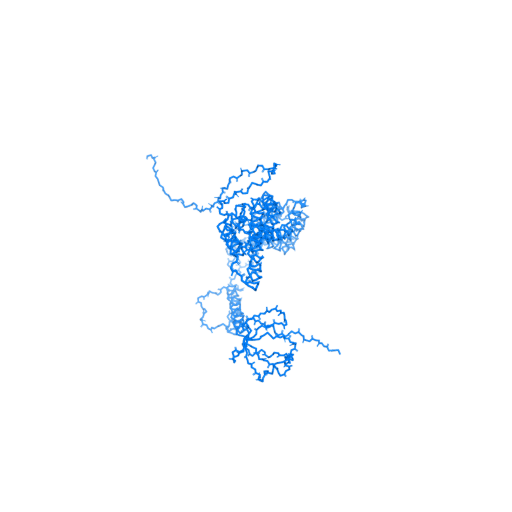0 56.16 68 GLY A C 1
ATOM 513 O O . GLY A 1 68 ? 31.269 -8.899 28.522 1.00 56.16 68 GLY A O 1
ATOM 514 N N . LEU A 1 69 ? 31.835 -7.939 26.564 1.00 52.91 69 LEU A N 1
ATOM 515 C CA . LEU A 1 69 ? 31.214 -8.961 25.721 1.00 52.91 69 LEU A CA 1
ATOM 516 C C . LEU A 1 69 ? 32.177 -10.147 25.640 1.00 52.91 69 LEU A C 1
ATOM 518 O O . LEU A 1 69 ? 33.264 -10.028 25.082 1.00 52.91 69 LEU A O 1
ATOM 522 N N . VAL A 1 70 ? 31.811 -11.263 26.270 1.00 55.91 70 VAL A N 1
ATOM 523 C CA . VAL A 1 70 ? 32.705 -12.429 26.380 1.00 55.91 70 VAL A CA 1
ATOM 524 C C . VAL A 1 70 ? 32.595 -13.312 25.140 1.00 55.91 70 VAL A C 1
ATOM 526 O O . VAL A 1 70 ? 33.586 -13.906 24.724 1.00 55.91 70 VAL A O 1
ATOM 529 N N . TYR A 1 71 ? 31.409 -13.392 24.531 1.00 53.06 71 TYR A N 1
ATOM 530 C CA . TYR A 1 71 ? 31.170 -14.226 23.359 1.00 53.06 71 TYR A CA 1
ATOM 531 C C . TYR A 1 71 ? 29.811 -13.889 22.728 1.00 53.06 71 TYR A C 1
ATOM 533 O O . TYR A 1 71 ? 28.788 -13.954 23.414 1.00 53.06 71 TYR A O 1
ATOM 541 N N . ASP A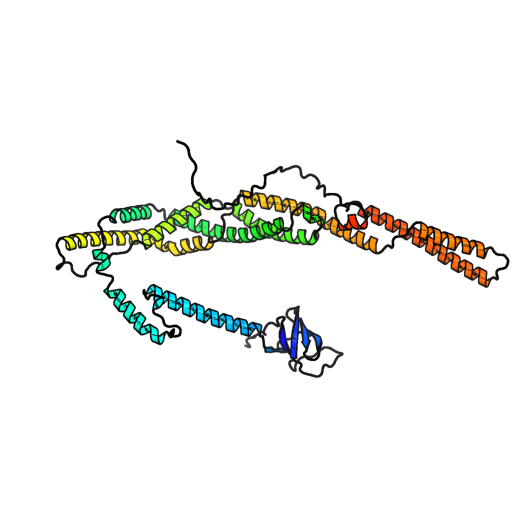 1 72 ? 29.793 -13.559 21.434 1.00 57.72 72 ASP A N 1
ATOM 542 C CA . ASP A 1 72 ? 28.566 -13.469 20.635 1.00 57.72 72 ASP A CA 1
ATOM 543 C C . ASP A 1 72 ? 28.579 -14.581 19.565 1.00 57.72 72 ASP A C 1
ATOM 545 O O . ASP A 1 72 ? 29.248 -14.448 18.534 1.00 57.72 72 ASP A O 1
ATOM 549 N N . PRO A 1 73 ? 27.894 -15.714 19.808 1.00 55.72 73 PRO A N 1
ATOM 550 C CA . PRO A 1 73 ? 27.825 -16.803 18.841 1.00 55.72 73 PRO A CA 1
ATOM 551 C C . PRO A 1 73 ? 27.120 -16.391 17.541 1.00 55.72 73 PRO A C 1
ATOM 553 O O . PRO A 1 73 ? 27.427 -16.965 16.498 1.00 55.72 73 PRO A O 1
ATOM 556 N N . ALA A 1 74 ? 26.234 -15.387 17.570 1.00 57.06 74 ALA A N 1
ATOM 557 C CA . ALA A 1 74 ? 25.576 -14.882 16.369 1.00 57.06 74 ALA A CA 1
ATOM 558 C C . ALA A 1 74 ? 26.550 -14.069 15.506 1.00 57.06 74 ALA A C 1
ATOM 560 O O . ALA A 1 74 ? 26.601 -14.274 14.297 1.00 57.06 74 ALA A O 1
ATOM 561 N N . ALA A 1 75 ? 27.403 -13.244 16.121 1.00 62.44 75 ALA A N 1
ATOM 562 C CA . ALA A 1 75 ? 28.427 -12.484 15.399 1.00 62.44 75 ALA A CA 1
ATOM 563 C C . ALA A 1 75 ? 29.482 -13.387 14.736 1.00 62.44 75 ALA A C 1
ATOM 565 O O . ALA A 1 75 ? 29.959 -13.090 13.643 1.00 62.44 75 ALA A O 1
ATOM 566 N N . ARG A 1 76 ? 29.838 -14.519 15.363 1.00 66.62 76 ARG A N 1
ATOM 567 C CA . ARG A 1 76 ? 30.751 -15.500 14.753 1.00 66.62 76 ARG A CA 1
ATOM 568 C C . ARG A 1 76 ? 30.110 -16.210 13.561 1.00 66.62 76 ARG A C 1
ATOM 570 O O . ARG A 1 76 ? 30.773 -16.391 12.546 1.00 66.62 76 ARG A O 1
ATOM 577 N N . LEU A 1 77 ? 28.836 -16.579 13.674 1.00 68.75 77 LEU A N 1
ATOM 578 C CA . LEU A 1 77 ? 28.111 -17.242 12.592 1.00 68.75 77 LEU A CA 1
ATOM 579 C C . LEU A 1 77 ? 27.858 -16.284 11.415 1.00 68.75 77 LEU A C 1
ATOM 581 O O . LEU A 1 77 ? 27.973 -16.690 10.263 1.00 68.75 77 LEU A O 1
ATOM 585 N N . GLU A 1 78 ? 27.587 -15.005 11.695 1.00 70.50 78 GLU A N 1
ATOM 586 C CA . GLU A 1 78 ? 27.519 -13.940 10.685 1.00 70.50 78 GLU A CA 1
ATOM 587 C C . GLU A 1 78 ? 28.880 -13.713 10.011 1.00 70.50 78 GLU A C 1
ATOM 589 O O . GLU A 1 78 ? 28.933 -13.643 8.788 1.00 70.50 78 GLU A O 1
ATOM 594 N N . ALA A 1 79 ? 29.986 -13.688 10.761 1.00 71.00 79 ALA A N 1
ATOM 595 C CA . ALA A 1 79 ? 31.328 -13.534 10.192 1.00 71.00 79 ALA A CA 1
ATOM 596 C C . ALA A 1 79 ? 31.770 -14.747 9.351 1.00 71.00 79 ALA A C 1
ATOM 598 O O . ALA A 1 79 ? 32.385 -14.581 8.298 1.00 71.00 79 ALA A O 1
ATOM 599 N N . GLU A 1 80 ? 31.445 -15.970 9.780 1.00 73.38 80 GLU A N 1
ATOM 600 C CA . GLU A 1 80 ? 31.706 -17.191 9.006 1.00 73.38 80 GLU A CA 1
ATOM 601 C C . GLU A 1 80 ? 30.841 -17.235 7.735 1.00 73.38 80 GLU A C 1
ATOM 603 O O . GLU A 1 80 ? 31.339 -17.597 6.667 1.00 73.38 80 GLU A O 1
ATOM 608 N N . ARG A 1 81 ? 29.585 -16.773 7.809 1.00 73.56 81 ARG A N 1
ATOM 609 C CA . ARG A 1 81 ? 28.695 -16.639 6.648 1.00 73.56 81 ARG A CA 1
ATOM 610 C C . ARG A 1 81 ? 29.168 -15.555 5.681 1.00 73.56 81 ARG A C 1
ATOM 612 O O . ARG A 1 81 ? 29.191 -15.795 4.479 1.00 73.56 81 ARG A O 1
ATOM 619 N N . GLU A 1 82 ? 29.602 -14.399 6.178 1.00 74.81 82 GLU A N 1
ATOM 620 C CA . GLU A 1 82 ? 30.143 -13.320 5.345 1.00 74.81 82 GLU A CA 1
ATOM 621 C C . GLU A 1 82 ? 31.453 -13.746 4.669 1.00 74.81 82 GLU A C 1
ATOM 623 O O . GLU A 1 82 ? 31.673 -13.438 3.498 1.00 74.81 82 GLU A O 1
ATOM 628 N N . LYS A 1 83 ? 32.308 -14.505 5.369 1.00 75.12 83 LYS A N 1
ATOM 629 C CA . LYS A 1 83 ? 33.530 -15.074 4.789 1.00 75.12 83 LYS A CA 1
ATOM 630 C C . LYS A 1 83 ? 33.210 -16.081 3.681 1.00 75.12 83 LYS A C 1
ATOM 632 O O . LYS A 1 83 ? 33.782 -15.971 2.600 1.00 75.12 83 LYS A O 1
ATOM 637 N N . ALA A 1 84 ? 32.267 -16.995 3.916 1.00 71.56 84 ALA A N 1
ATOM 638 C CA . ALA A 1 84 ? 31.829 -17.964 2.912 1.00 71.56 84 ALA A CA 1
ATOM 639 C C . ALA A 1 84 ? 31.184 -17.282 1.692 1.00 71.56 84 ALA A C 1
ATOM 641 O O . ALA A 1 84 ? 31.456 -17.657 0.556 1.00 71.56 84 ALA A O 1
ATOM 642 N N . GLU A 1 85 ? 30.382 -16.235 1.900 1.00 74.38 85 GLU A N 1
ATOM 643 C CA . GLU A 1 85 ? 29.813 -15.454 0.799 1.00 74.38 85 GLU A CA 1
ATOM 644 C C . GLU A 1 85 ? 30.868 -14.654 0.028 1.00 74.38 85 GLU A C 1
ATOM 646 O O . GLU A 1 85 ? 30.729 -14.479 -1.182 1.00 74.38 85 GLU A O 1
ATOM 651 N N . ARG A 1 86 ? 31.915 -14.155 0.695 1.00 72.94 86 ARG A N 1
ATOM 652 C CA . ARG A 1 86 ? 33.020 -13.445 0.036 1.00 72.94 86 ARG A CA 1
ATOM 653 C C . ARG A 1 86 ? 33.847 -14.407 -0.822 1.00 72.94 86 ARG A C 1
ATOM 655 O O . ARG A 1 86 ? 34.096 -14.091 -1.980 1.00 72.94 86 ARG A O 1
ATOM 662 N N . GLU A 1 87 ? 34.170 -15.592 -0.302 1.00 72.81 87 GLU A N 1
ATOM 663 C CA . GLU A 1 87 ? 34.852 -16.661 -1.051 1.00 72.81 87 GLU A CA 1
ATOM 664 C C . GLU A 1 87 ? 34.001 -17.163 -2.232 1.00 72.81 87 GLU A C 1
ATOM 666 O O . GLU A 1 87 ? 34.513 -17.341 -3.335 1.00 72.81 87 GLU A O 1
ATOM 671 N N . GLU A 1 88 ? 32.685 -17.309 -2.055 1.00 71.38 88 GLU A N 1
ATOM 672 C CA . GLU A 1 88 ? 31.768 -17.699 -3.133 1.00 71.38 88 GLU A CA 1
ATOM 673 C C . GLU A 1 88 ? 31.602 -16.590 -4.188 1.00 71.38 88 GLU A C 1
ATOM 675 O O . GLU A 1 88 ? 31.526 -16.877 -5.383 1.00 71.38 88 GLU A O 1
ATOM 680 N N . ARG A 1 89 ? 31.594 -15.308 -3.791 1.00 73.62 89 ARG A N 1
ATOM 681 C CA . ARG A 1 89 ? 31.594 -14.178 -4.738 1.00 73.62 89 ARG A CA 1
ATOM 682 C C . ARG A 1 89 ? 32.896 -14.101 -5.526 1.00 73.62 89 ARG A C 1
ATOM 684 O O . ARG A 1 89 ? 32.838 -13.893 -6.734 1.00 73.62 89 ARG A O 1
ATOM 691 N N . GLU A 1 90 ? 34.045 -14.300 -4.885 1.00 71.06 90 GLU A N 1
ATOM 692 C CA . GLU A 1 90 ? 35.337 -14.374 -5.578 1.00 71.06 90 GLU A CA 1
ATOM 693 C C . GLU A 1 90 ? 35.392 -15.578 -6.523 1.00 71.06 90 GLU A C 1
ATOM 695 O O . GLU A 1 90 ? 35.808 -15.438 -7.676 1.00 71.06 90 GLU A O 1
ATOM 700 N N . ARG A 1 91 ? 34.876 -16.740 -6.099 1.00 70.19 91 ARG A N 1
ATOM 701 C CA . ARG A 1 91 ? 34.750 -17.929 -6.949 1.00 70.19 91 ARG A CA 1
ATOM 702 C C . ARG A 1 91 ? 33.873 -17.649 -8.168 1.00 70.19 91 ARG A C 1
ATOM 704 O O . ARG A 1 91 ? 34.295 -17.937 -9.283 1.00 70.19 91 ARG A O 1
ATOM 711 N N . ARG A 1 92 ? 32.694 -17.043 -7.993 1.00 71.06 92 ARG A N 1
ATOM 712 C CA . ARG A 1 92 ? 31.800 -16.678 -9.108 1.00 71.06 92 ARG A CA 1
ATOM 713 C C . ARG A 1 92 ? 32.414 -15.635 -10.029 1.00 71.06 92 ARG A C 1
ATOM 715 O O . ARG A 1 92 ? 32.315 -15.787 -11.237 1.00 71.06 92 ARG A O 1
ATOM 722 N N . ALA A 1 93 ? 33.081 -14.616 -9.492 1.00 69.50 93 ALA A N 1
ATOM 723 C CA . ALA A 1 93 ? 33.786 -13.625 -10.302 1.00 69.50 93 ALA A CA 1
ATOM 724 C C . ALA A 1 93 ? 34.901 -14.272 -11.140 1.00 69.50 93 ALA A C 1
ATOM 726 O O . ALA A 1 93 ? 35.040 -13.966 -12.322 1.00 69.50 93 ALA A O 1
ATOM 727 N N . THR A 1 94 ? 35.645 -15.214 -10.555 1.00 64.94 94 THR A N 1
ATOM 728 C CA . THR A 1 94 ? 36.709 -15.955 -11.246 1.00 64.94 94 THR A CA 1
ATOM 729 C C . THR A 1 94 ? 36.140 -16.888 -12.318 1.00 64.94 94 THR A C 1
ATOM 731 O O . THR A 1 94 ? 36.649 -16.904 -13.433 1.00 64.94 94 THR A O 1
ATOM 734 N N . VAL A 1 95 ? 35.054 -17.613 -12.030 1.00 65.12 95 VAL A N 1
ATOM 735 C CA . VAL A 1 95 ? 34.363 -18.472 -13.010 1.00 65.12 95 VAL A CA 1
ATOM 736 C C . VAL A 1 95 ? 33.764 -17.642 -14.148 1.00 65.12 95 VAL A C 1
ATOM 738 O O . VAL A 1 95 ? 33.951 -17.993 -15.308 1.00 65.12 95 VAL A O 1
ATOM 741 N N . SER A 1 96 ? 33.135 -16.500 -13.856 1.00 65.12 96 SER A N 1
ATOM 742 C CA . SER A 1 96 ? 32.632 -15.580 -14.885 1.00 65.12 96 SER A CA 1
ATOM 743 C C . SER A 1 96 ? 33.751 -15.013 -15.758 1.00 65.12 96 SER A C 1
ATOM 745 O O . SER A 1 96 ? 33.575 -14.898 -16.968 1.00 65.12 96 SER A O 1
ATOM 747 N N . LEU A 1 97 ? 34.915 -14.697 -15.180 1.00 64.44 97 LEU A N 1
ATOM 748 C CA . LEU A 1 97 ? 36.099 -14.280 -15.938 1.00 64.44 97 LEU A CA 1
ATOM 749 C C . LEU A 1 97 ? 36.631 -15.405 -16.834 1.00 64.44 97 LEU A C 1
ATOM 751 O O . LEU A 1 97 ? 36.954 -15.135 -17.985 1.00 64.44 97 LEU A O 1
ATOM 755 N N . LEU A 1 98 ? 36.685 -16.647 -16.338 1.00 61.16 98 LEU A N 1
ATOM 756 C CA . LEU A 1 98 ? 37.121 -17.826 -17.100 1.00 61.16 98 LEU A CA 1
ATOM 757 C C . LEU A 1 98 ? 36.144 -18.183 -18.233 1.00 61.16 98 LEU A C 1
ATOM 759 O O . LEU A 1 98 ? 36.573 -18.510 -19.340 1.00 61.16 98 LEU A O 1
ATOM 763 N N . HIS A 1 99 ? 34.840 -18.038 -17.994 1.00 63.62 99 HIS A N 1
ATOM 764 C CA . HIS A 1 99 ? 33.808 -18.207 -19.013 1.00 63.62 99 HIS A CA 1
ATOM 765 C C . HIS A 1 99 ? 33.878 -17.100 -20.076 1.00 63.62 99 HIS A C 1
ATOM 767 O O . HIS A 1 99 ? 33.768 -17.376 -21.268 1.00 63.62 99 HIS A O 1
ATOM 773 N N . ALA A 1 100 ? 34.139 -15.850 -19.675 1.00 57.81 100 ALA A N 1
ATOM 774 C CA . ALA A 1 100 ? 34.305 -14.726 -20.600 1.00 57.81 100 ALA A CA 1
ATOM 775 C C . ALA A 1 100 ? 35.512 -14.882 -21.547 1.00 57.81 100 ALA A C 1
ATOM 777 O O . ALA A 1 100 ? 35.517 -14.298 -22.628 1.00 57.81 100 ALA A O 1
ATOM 778 N N . ILE A 1 101 ? 36.513 -15.688 -21.173 1.00 55.53 101 ILE A N 1
ATOM 779 C CA . ILE A 1 101 ? 37.673 -16.024 -22.018 1.00 55.53 101 ILE A CA 1
ATOM 780 C C . ILE A 1 101 ? 37.581 -17.419 -22.665 1.00 55.53 101 ILE A C 1
ATOM 782 O O . ILE A 1 101 ? 38.545 -17.857 -23.290 1.00 55.53 101 ILE A O 1
ATOM 786 N N . GLY A 1 102 ? 36.430 -18.098 -22.563 1.00 51.28 102 GLY A N 1
ATOM 787 C CA . GLY A 1 102 ? 36.126 -19.324 -23.311 1.00 51.28 102 GLY A CA 1
ATOM 788 C C . GLY A 1 102 ? 36.703 -20.624 -22.742 1.00 51.28 102 GLY A C 1
ATOM 789 O O . GLY A 1 102 ? 36.833 -21.593 -23.488 1.00 51.28 102 GLY A O 1
ATOM 790 N N . VAL A 1 103 ? 37.057 -20.675 -21.452 1.00 56.22 103 VAL A N 1
ATOM 791 C CA . VAL A 1 103 ? 37.518 -21.916 -20.803 1.00 56.22 103 VAL A CA 1
ATOM 792 C C . VAL A 1 103 ? 36.299 -22.739 -20.346 1.00 56.22 103 VAL A C 1
ATOM 794 O O . VAL A 1 103 ? 35.514 -22.238 -19.539 1.00 56.22 103 VAL A O 1
ATOM 797 N N . PRO A 1 104 ? 36.107 -23.982 -20.833 1.00 58.78 104 PRO A N 1
ATOM 798 C CA . PRO A 1 104 ? 34.977 -24.822 -20.442 1.00 58.78 104 PRO A CA 1
ATOM 799 C C . PRO A 1 104 ? 35.092 -25.285 -18.979 1.00 58.78 104 PRO A C 1
ATOM 801 O O . PRO A 1 104 ? 36.165 -25.668 -18.516 1.00 58.78 104 PRO A O 1
ATOM 804 N N . GLU A 1 105 ? 33.968 -25.298 -18.253 1.00 55.06 105 GLU A N 1
ATOM 805 C CA . GLU A 1 105 ? 33.899 -25.615 -16.810 1.00 55.06 105 GLU A CA 1
ATOM 806 C C . GLU A 1 105 ? 34.449 -27.006 -16.426 1.00 55.06 105 GLU A C 1
ATOM 808 O O . GLU A 1 105 ? 34.753 -27.242 -15.257 1.00 55.06 105 GLU A O 1
ATOM 813 N N . GLY A 1 106 ? 34.599 -27.921 -17.390 1.00 55.84 106 GLY A N 1
ATOM 814 C CA . GLY A 1 106 ? 35.021 -29.308 -17.163 1.00 55.84 106 GLY A CA 1
ATOM 815 C C . GLY A 1 106 ? 36.509 -29.519 -16.854 1.00 55.84 106 GLY A C 1
ATOM 816 O O . GLY A 1 106 ? 36.856 -30.579 -16.339 1.00 55.84 106 GLY A O 1
ATOM 817 N N . ASP A 1 107 ? 37.372 -28.531 -17.114 1.00 52.75 107 ASP A N 1
ATOM 818 C CA . ASP A 1 107 ? 38.836 -28.692 -17.035 1.00 52.75 107 ASP A CA 1
ATOM 819 C C . ASP A 1 107 ? 39.473 -28.116 -15.755 1.00 52.75 107 ASP A C 1
ATOM 821 O O . ASP A 1 107 ? 40.697 -28.108 -15.617 1.00 52.75 107 ASP A O 1
ATOM 825 N N . ILE A 1 108 ? 38.674 -27.639 -14.791 1.00 54.81 108 ILE A N 1
ATOM 826 C CA . ILE A 1 108 ? 39.186 -27.017 -13.558 1.00 54.81 108 ILE A CA 1
ATOM 827 C C . ILE A 1 108 ? 39.143 -28.036 -12.404 1.00 54.81 108 ILE A C 1
ATOM 829 O O . ILE A 1 108 ? 38.063 -28.314 -11.873 1.00 54.81 108 ILE A O 1
ATOM 833 N N . PRO A 1 109 ? 40.288 -28.592 -11.956 1.00 54.31 109 PRO A N 1
ATOM 834 C CA . PRO A 1 109 ? 40.293 -29.562 -10.870 1.00 54.31 109 PRO A CA 1
ATOM 835 C C . PRO A 1 109 ? 39.847 -28.918 -9.544 1.00 54.31 109 PRO A C 1
ATOM 837 O O . PRO A 1 109 ? 40.294 -27.813 -9.202 1.00 54.31 109 PRO A O 1
ATOM 840 N N . PRO A 1 110 ? 38.996 -29.598 -8.750 1.00 50.12 110 PRO A N 1
ATOM 841 C CA . PRO A 1 110 ? 38.508 -29.065 -7.484 1.00 50.12 110 PRO A CA 1
ATOM 842 C C . PRO A 1 110 ? 39.681 -28.837 -6.517 1.00 50.12 110 PRO A C 1
ATOM 844 O O . PRO A 1 110 ? 40.352 -29.781 -6.109 1.00 50.12 110 PRO A O 1
ATOM 847 N N . GLY A 1 111 ? 39.933 -27.570 -6.164 1.00 57.62 111 GLY A N 1
ATOM 848 C CA . GLY A 1 111 ? 40.963 -27.169 -5.193 1.00 57.62 111 GLY A CA 1
ATOM 849 C C . GLY A 1 111 ? 42.109 -26.294 -5.722 1.00 57.62 111 GLY A C 1
ATOM 850 O O . GLY A 1 111 ? 43.009 -25.976 -4.953 1.00 57.62 111 GLY A O 1
ATOM 851 N N . THR A 1 112 ? 42.091 -25.859 -6.988 1.00 54.44 112 THR A N 1
ATOM 852 C CA . THR A 1 112 ? 43.178 -25.055 -7.603 1.00 54.44 112 THR A CA 1
ATOM 853 C C . THR A 1 112 ? 42.743 -23.650 -8.047 1.00 54.44 112 THR A C 1
ATOM 855 O O . THR A 1 112 ? 43.077 -23.185 -9.130 1.00 54.44 112 THR A O 1
ATOM 858 N N . LEU A 1 113 ? 42.012 -22.926 -7.196 1.00 51.41 113 LEU A N 1
ATOM 859 C CA . LEU A 1 113 ? 41.588 -21.540 -7.461 1.00 51.41 113 LEU A CA 1
ATOM 860 C C . LEU A 1 113 ? 42.536 -20.513 -6.825 1.00 51.41 113 LEU A C 1
ATOM 862 O O . LEU A 1 113 ? 42.100 -19.593 -6.140 1.00 51.41 113 LEU A O 1
ATOM 866 N N . SER A 1 114 ? 43.847 -20.669 -7.019 1.00 56.25 114 SER A N 1
ATOM 867 C CA . SER A 1 114 ? 44.780 -19.586 -6.701 1.00 56.25 114 SER A CA 1
ATOM 868 C C . SER A 1 114 ? 45.012 -18.744 -7.952 1.00 56.25 114 SER A C 1
ATOM 870 O O . SER A 1 114 ? 45.445 -19.245 -8.989 1.00 56.25 114 SER A O 1
ATOM 872 N N . LEU A 1 115 ? 44.767 -17.438 -7.840 1.00 51.16 115 LEU A N 1
ATOM 873 C CA . LEU A 1 115 ? 44.977 -16.440 -8.898 1.00 51.16 115 LEU A CA 1
ATOM 874 C C . LEU A 1 115 ? 46.393 -16.516 -9.507 1.00 51.16 115 LEU A C 1
ATOM 876 O O . LEU A 1 115 ? 46.577 -16.261 -10.694 1.00 51.16 115 LEU A O 1
ATOM 880 N N . SER A 1 116 ? 47.384 -16.946 -8.719 1.00 54.72 116 SER A N 1
ATOM 881 C CA . SER A 1 116 ? 48.773 -17.135 -9.157 1.00 54.72 116 SER A CA 1
ATOM 882 C C . SER A 1 116 ? 48.988 -18.304 -10.127 1.00 54.72 116 SER A C 1
ATOM 884 O O . SER A 1 116 ? 49.948 -18.276 -10.892 1.00 54.72 116 SER A O 1
ATOM 886 N N . THR A 1 117 ? 48.121 -19.321 -10.120 1.00 58.72 117 THR A N 1
ATOM 887 C CA . THR A 1 117 ? 48.216 -20.501 -11.002 1.00 58.72 117 THR A CA 1
ATOM 888 C C . THR A 1 117 ? 47.415 -20.326 -12.291 1.00 58.72 117 THR A C 1
ATOM 890 O O . THR A 1 117 ? 47.789 -20.885 -13.318 1.00 58.72 117 THR A O 1
ATOM 893 N N . LEU A 1 118 ? 46.359 -19.506 -12.260 1.00 57.06 118 LEU A N 1
ATOM 894 C CA . LEU A 1 118 ? 45.488 -19.237 -13.410 1.00 57.06 118 LEU A CA 1
ATOM 895 C C . LEU A 1 118 ? 46.005 -18.110 -14.319 1.00 57.06 118 LEU A C 1
ATOM 897 O O . LEU A 1 118 ? 45.722 -18.113 -15.514 1.00 57.06 118 LEU A O 1
ATOM 901 N N . LEU A 1 119 ? 46.803 -17.172 -13.798 1.00 57.38 119 LEU A N 1
ATOM 902 C CA . LEU A 1 119 ? 47.314 -16.021 -14.559 1.00 57.38 119 LEU A CA 1
ATOM 903 C C . LEU A 1 119 ? 48.069 -16.394 -15.857 1.00 57.38 119 LEU A C 1
ATOM 905 O O . LEU A 1 119 ? 47.809 -15.766 -16.885 1.00 57.38 119 LEU A O 1
ATOM 909 N N . PRO A 1 120 ? 48.949 -17.419 -15.875 1.00 62.31 120 PRO A N 1
ATOM 910 C CA . PRO A 1 120 ? 49.627 -17.848 -17.099 1.00 62.31 120 PRO A CA 1
ATOM 911 C C . PRO A 1 120 ? 48.679 -18.466 -18.138 1.00 62.31 120 PRO A C 1
ATOM 913 O O . PRO A 1 120 ? 48.873 -18.261 -19.334 1.00 62.31 120 PRO A O 1
ATOM 916 N N . GLN A 1 121 ? 47.639 -19.187 -17.701 1.00 57.69 121 GLN A N 1
ATOM 917 C CA . GLN A 1 121 ? 46.632 -19.780 -18.592 1.00 57.69 121 GLN A CA 1
ATOM 918 C C . GLN A 1 121 ? 45.681 -18.719 -19.156 1.00 57.69 121 GLN A C 1
ATOM 920 O O . GLN A 1 121 ? 45.358 -18.764 -20.338 1.00 57.69 121 GLN A O 1
ATOM 925 N N . ILE A 1 122 ? 45.309 -17.719 -18.350 1.00 57.00 122 ILE A N 1
ATOM 926 C CA . ILE A 1 122 ? 44.526 -16.556 -18.789 1.00 57.00 122 ILE A CA 1
ATOM 927 C C . ILE A 1 122 ? 45.316 -15.749 -19.827 1.00 57.00 122 ILE A C 1
ATOM 929 O O . ILE A 1 122 ? 44.780 -15.416 -20.879 1.00 57.00 122 ILE A O 1
ATOM 933 N N . LEU A 1 123 ? 46.609 -15.497 -19.594 1.00 56.88 123 LEU A N 1
ATOM 934 C CA . LEU A 1 123 ? 47.474 -14.812 -20.564 1.00 56.88 123 LEU A CA 1
ATOM 935 C C . LEU A 1 123 ? 47.655 -15.616 -21.862 1.00 56.88 123 LEU A C 1
ATOM 937 O O . LEU A 1 123 ? 47.630 -15.031 -22.944 1.00 56.88 123 LEU A O 1
ATOM 941 N N . ALA A 1 124 ? 47.789 -16.942 -21.778 1.00 56.84 124 ALA A N 1
ATOM 942 C CA . ALA A 1 124 ? 47.877 -17.812 -22.951 1.00 56.84 124 ALA A CA 1
ATOM 943 C C . ALA A 1 124 ? 46.552 -17.876 -23.737 1.00 56.84 124 ALA A C 1
ATOM 945 O O . ALA A 1 124 ? 46.569 -17.797 -24.964 1.00 56.84 124 ALA A O 1
ATOM 946 N N . ALA A 1 125 ? 45.406 -17.942 -23.051 1.00 55.00 125 ALA A N 1
ATOM 947 C CA . ALA A 1 125 ? 44.079 -17.905 -23.665 1.00 55.00 125 ALA A CA 1
ATOM 948 C C . ALA A 1 125 ? 43.786 -16.540 -24.307 1.00 55.00 125 ALA A C 1
ATOM 950 O O . ALA A 1 125 ? 43.278 -16.481 -25.424 1.00 55.00 125 ALA A O 1
ATOM 951 N N . MET A 1 126 ? 44.189 -15.435 -23.672 1.00 53.41 126 MET A N 1
ATOM 952 C CA . MET A 1 126 ? 44.090 -14.094 -24.258 1.00 53.41 126 MET A CA 1
ATOM 953 C C . MET A 1 126 ? 44.995 -13.927 -25.488 1.00 53.41 126 MET A C 1
ATOM 955 O O . MET A 1 126 ? 44.585 -13.298 -26.464 1.00 53.41 126 MET A O 1
ATOM 959 N N . ALA A 1 127 ? 46.193 -14.523 -25.492 1.00 50.47 127 ALA A N 1
ATOM 960 C CA . ALA A 1 127 ? 47.093 -14.531 -26.650 1.00 50.47 127 ALA A CA 1
ATOM 961 C C . ALA A 1 127 ? 46.587 -15.425 -27.806 1.00 50.47 127 ALA A C 1
ATOM 963 O O . ALA A 1 127 ? 46.761 -15.089 -28.980 1.00 50.47 127 ALA A O 1
ATOM 964 N N . ALA A 1 128 ? 45.916 -16.537 -27.494 1.00 46.31 128 ALA A N 1
ATOM 965 C CA . ALA A 1 128 ? 45.292 -17.417 -28.484 1.00 46.31 128 ALA A CA 1
ATOM 966 C C . ALA A 1 128 ? 43.990 -16.823 -29.063 1.00 46.31 128 ALA A C 1
ATOM 968 O O . ALA A 1 128 ? 43.751 -16.889 -30.269 1.00 46.31 128 ALA A O 1
ATOM 969 N N . SER A 1 129 ? 43.177 -16.161 -28.235 1.00 42.19 129 SER A N 1
ATOM 970 C CA . SER A 1 129 ? 41.905 -15.548 -28.647 1.00 42.19 129 SER A CA 1
ATOM 971 C C . SER A 1 129 ? 42.097 -14.267 -29.482 1.00 42.19 129 SER A C 1
ATOM 973 O O . SER A 1 129 ? 41.275 -13.941 -30.339 1.00 42.19 129 SER A O 1
ATOM 975 N N . THR A 1 130 ? 43.236 -13.578 -29.328 1.00 43.16 130 THR A N 1
ATOM 976 C CA . THR A 1 130 ? 43.605 -12.403 -30.145 1.00 43.16 130 THR A CA 1
ATOM 977 C C . THR A 1 130 ? 44.173 -12.747 -31.526 1.00 43.16 130 THR A C 1
ATOM 979 O O . THR A 1 130 ? 44.233 -11.872 -32.390 1.00 43.16 130 THR A O 1
ATOM 982 N N . THR A 1 131 ? 44.566 -14.000 -31.775 1.00 40.03 131 THR A N 1
ATOM 983 C CA . THR A 1 131 ? 45.162 -14.417 -33.058 1.00 40.03 131 THR A CA 1
ATOM 984 C C . THR A 1 131 ? 44.230 -15.264 -33.930 1.00 40.03 131 THR A C 1
ATOM 986 O O . THR A 1 131 ? 44.385 -15.247 -35.149 1.00 40.03 131 THR A O 1
ATOM 989 N N . ALA A 1 132 ? 43.215 -15.923 -33.357 1.00 39.09 132 ALA A N 1
ATOM 990 C CA . ALA A 1 132 ? 42.310 -16.823 -34.088 1.00 39.09 132 ALA A CA 1
ATOM 991 C C . ALA A 1 132 ? 41.003 -16.184 -34.622 1.00 39.09 132 ALA A C 1
ATOM 993 O O . ALA A 1 132 ? 40.294 -16.810 -35.407 1.00 39.09 132 ALA A O 1
ATOM 994 N N . THR A 1 133 ? 40.662 -14.951 -34.236 1.00 47.44 133 THR A N 1
ATOM 995 C CA . THR A 1 133 ? 39.342 -14.336 -34.515 1.00 47.44 133 THR A CA 1
ATOM 996 C C . THR A 1 133 ? 39.256 -13.513 -35.807 1.00 47.44 133 THR A C 1
ATOM 998 O O . THR A 1 133 ? 38.157 -13.212 -36.266 1.00 47.44 133 THR A O 1
ATOM 1001 N N . SER A 1 134 ? 40.380 -13.148 -36.432 1.00 47.75 134 SER A N 1
ATOM 1002 C CA . SER A 1 134 ? 40.375 -12.225 -37.582 1.00 47.75 134 SER A CA 1
ATOM 1003 C C . SER A 1 134 ? 40.136 -12.892 -38.944 1.00 47.75 134 SER A C 1
ATOM 1005 O O . SER A 1 134 ? 39.573 -12.252 -39.828 1.00 47.75 134 SER A O 1
ATOM 1007 N N . GLY A 1 135 ? 40.509 -14.166 -39.120 1.00 51.09 135 GLY A N 1
ATOM 1008 C CA . GLY A 1 135 ? 40.272 -14.908 -40.370 1.00 51.09 135 GLY A CA 1
ATOM 1009 C C . GLY A 1 135 ? 38.847 -15.457 -40.494 1.00 51.09 135 GLY A C 1
ATOM 1010 O O . GLY A 1 135 ? 38.201 -15.300 -41.523 1.00 51.09 135 GLY A O 1
ATOM 1011 N N . THR A 1 136 ? 38.302 -16.015 -39.409 1.00 61.84 136 THR A N 1
ATOM 1012 C CA . THR A 1 136 ? 37.015 -16.734 -39.413 1.00 61.84 136 THR A CA 1
ATOM 1013 C C . THR A 1 136 ? 35.803 -15.832 -39.656 1.00 61.84 136 THR A C 1
ATOM 1015 O O . THR A 1 136 ? 34.873 -16.234 -40.350 1.00 61.84 136 THR A O 1
ATOM 1018 N N . ALA A 1 137 ? 35.809 -14.599 -39.139 1.00 66.50 137 ALA A N 1
ATOM 1019 C CA . ALA A 1 137 ? 34.721 -13.638 -39.338 1.00 66.50 137 ALA A CA 1
ATOM 1020 C C . ALA A 1 137 ? 34.692 -13.062 -40.766 1.00 66.50 137 ALA A C 1
ATOM 1022 O O . ALA A 1 137 ? 33.620 -12.881 -41.345 1.00 66.50 137 ALA A O 1
ATOM 1023 N N . PHE A 1 138 ? 35.869 -12.808 -41.352 1.00 76.06 138 PHE A N 1
ATOM 1024 C CA . PHE A 1 138 ? 35.983 -12.399 -42.750 1.00 76.06 138 PHE A CA 1
ATOM 1025 C C . PHE A 1 138 ? 35.517 -13.520 -43.683 1.00 76.06 138 PHE A C 1
ATOM 1027 O O . PHE A 1 138 ? 34.778 -13.259 -44.629 1.00 76.06 138 PHE A O 1
ATOM 1034 N N . ASP A 1 139 ? 35.870 -14.771 -43.385 1.00 73.31 139 ASP A N 1
ATOM 1035 C CA . ASP A 1 139 ? 35.486 -15.944 -44.172 1.00 73.31 139 ASP A CA 1
ATOM 1036 C C . ASP A 1 139 ? 33.989 -16.286 -44.045 1.00 73.31 139 ASP A C 1
ATOM 1038 O O . ASP A 1 139 ? 33.368 -16.670 -45.037 1.00 73.31 139 ASP A O 1
ATOM 1042 N N . ALA A 1 140 ? 33.369 -16.026 -42.890 1.00 75.44 140 ALA A N 1
ATOM 1043 C CA . ALA A 1 140 ? 31.943 -16.260 -42.643 1.00 75.44 140 ALA A CA 1
ATOM 1044 C C . ALA A 1 140 ? 30.995 -15.191 -43.224 1.00 75.44 140 ALA A C 1
ATOM 1046 O O . ALA A 1 140 ? 29.788 -15.419 -43.273 1.00 75.44 140 ALA A O 1
ATOM 1047 N N . TYR A 1 141 ? 31.501 -14.035 -43.672 1.00 74.75 141 TYR A N 1
ATOM 1048 C CA . TYR A 1 141 ? 30.644 -12.965 -44.195 1.00 74.75 141 TYR A CA 1
ATOM 1049 C C . TYR A 1 141 ? 29.894 -13.384 -45.471 1.00 74.75 141 TYR A C 1
ATOM 1051 O O . TYR A 1 141 ? 30.513 -13.725 -46.486 1.00 74.75 141 TYR A O 1
ATOM 1059 N N . THR A 1 142 ? 28.565 -13.284 -45.432 1.00 66.44 142 THR A N 1
ATOM 1060 C CA . THR A 1 142 ? 27.664 -13.459 -46.577 1.00 66.44 142 THR A CA 1
ATOM 1061 C C . THR A 1 142 ? 27.069 -12.111 -47.007 1.00 66.44 142 THR A C 1
ATOM 1063 O O . THR A 1 142 ? 26.559 -11.379 -46.159 1.00 66.44 142 THR A O 1
ATOM 1066 N N . PRO A 1 143 ? 27.084 -11.758 -48.307 1.00 61.25 143 PRO A N 1
ATOM 1067 C CA . PRO A 1 143 ? 26.467 -10.525 -48.790 1.00 61.25 143 PRO A CA 1
ATOM 1068 C C . PRO A 1 143 ? 24.937 -10.595 -48.631 1.00 61.25 143 PRO A C 1
ATOM 1070 O O . PRO A 1 143 ? 24.265 -11.330 -49.351 1.00 61.25 143 PRO A O 1
ATOM 1073 N N . GLY A 1 144 ? 24.406 -9.839 -47.669 1.00 58.66 144 GLY A N 1
ATOM 1074 C CA . GLY A 1 144 ? 22.979 -9.783 -47.316 1.00 58.66 144 GLY A CA 1
ATOM 1075 C C . GLY A 1 144 ? 22.665 -8.813 -46.165 1.00 58.66 144 GLY A C 1
ATOM 1076 O O . GLY A 1 144 ? 21.550 -8.315 -46.073 1.00 58.66 144 GLY A O 1
ATOM 1077 N N . ASP A 1 145 ? 23.668 -8.465 -45.351 1.00 60.28 145 ASP A N 1
ATOM 1078 C CA . ASP A 1 145 ? 23.497 -7.677 -44.116 1.00 60.28 145 ASP A CA 1
ATOM 1079 C C . ASP A 1 145 ? 23.440 -6.147 -44.298 1.00 60.28 145 ASP A C 1
ATOM 1081 O O . ASP A 1 145 ? 23.201 -5.413 -43.338 1.00 60.28 145 ASP A O 1
ATOM 1085 N N . SER A 1 146 ? 23.671 -5.620 -45.504 1.00 64.31 146 SER A N 1
ATOM 1086 C CA . SER A 1 146 ? 23.736 -4.167 -45.731 1.00 64.31 146 SER A CA 1
ATOM 1087 C C . SER A 1 146 ? 22.388 -3.463 -45.532 1.00 64.31 146 SER A C 1
ATOM 1089 O O . SER A 1 146 ? 22.351 -2.368 -44.978 1.00 64.31 146 SER A O 1
ATOM 1091 N N . THR A 1 147 ? 21.270 -4.113 -45.873 1.00 74.31 147 THR A N 1
ATOM 1092 C CA . THR A 1 147 ? 19.919 -3.549 -45.688 1.00 74.31 147 THR A CA 1
ATOM 1093 C C . THR A 1 147 ? 19.528 -3.396 -44.216 1.00 74.31 147 THR A C 1
ATOM 1095 O O . THR A 1 147 ? 18.716 -2.535 -43.882 1.00 74.31 147 THR A O 1
ATOM 1098 N N . ALA A 1 148 ? 20.104 -4.208 -43.322 1.00 82.00 148 ALA A N 1
ATOM 1099 C CA . ALA A 1 148 ? 19.850 -4.118 -41.885 1.00 82.00 148 ALA A CA 1
ATOM 1100 C C . ALA A 1 148 ? 20.509 -2.871 -41.270 1.00 82.00 148 ALA A C 1
ATOM 1102 O O . ALA A 1 148 ? 19.887 -2.179 -40.465 1.00 82.00 148 ALA A O 1
ATOM 1103 N N . ILE A 1 149 ? 21.734 -2.543 -41.697 1.00 86.38 149 ILE A N 1
ATOM 1104 C CA . ILE A 1 149 ? 22.457 -1.346 -41.240 1.00 86.38 149 ILE A CA 1
ATOM 1105 C C . ILE A 1 149 ? 21.754 -0.078 -41.732 1.00 86.38 149 ILE A C 1
ATOM 1107 O O . ILE A 1 149 ? 21.561 0.849 -40.948 1.00 86.38 149 ILE A O 1
ATOM 1111 N N . ASP A 1 150 ? 21.306 -0.058 -42.991 1.00 85.94 150 ASP A N 1
ATOM 1112 C CA . ASP A 1 150 ? 20.550 1.070 -43.545 1.00 85.94 150 ASP A CA 1
ATOM 1113 C C . ASP A 1 150 ? 19.223 1.275 -42.795 1.00 85.94 150 ASP A C 1
ATOM 1115 O O . ASP A 1 150 ? 18.878 2.398 -42.426 1.00 85.94 150 ASP A O 1
ATOM 1119 N N . SER A 1 151 ? 18.507 0.192 -42.471 1.00 89.50 151 SER A N 1
ATOM 1120 C CA . SER A 1 151 ? 17.283 0.275 -41.666 1.00 89.50 151 SER A CA 1
ATOM 1121 C C . SER A 1 151 ? 17.538 0.795 -40.245 1.00 89.50 151 SER A C 1
ATOM 1123 O O . SER A 1 151 ? 16.723 1.566 -39.734 1.00 89.50 151 SER A O 1
ATOM 1125 N N . LEU A 1 152 ? 18.636 0.392 -39.594 1.00 90.69 152 LEU A N 1
ATOM 1126 C CA . LEU A 1 152 ? 19.015 0.911 -38.274 1.00 90.69 152 LEU A CA 1
ATOM 1127 C C . LEU A 1 152 ? 19.400 2.388 -38.344 1.00 90.69 152 LEU A C 1
ATOM 1129 O O . LEU A 1 152 ? 18.978 3.171 -37.496 1.00 90.69 152 LEU A O 1
ATOM 1133 N N . MET A 1 153 ? 20.144 2.779 -39.376 1.00 92.31 153 MET A N 1
ATOM 1134 C CA . MET A 1 153 ? 20.521 4.165 -39.627 1.00 92.31 153 MET A CA 1
ATOM 1135 C C . MET A 1 153 ? 19.290 5.064 -39.781 1.00 92.31 153 MET A C 1
ATOM 1137 O O . MET A 1 153 ? 19.230 6.130 -39.168 1.00 92.31 153 MET A O 1
ATOM 1141 N N . GLU A 1 154 ? 18.294 4.643 -40.563 1.00 93.19 154 GLU A N 1
ATOM 1142 C CA . GLU A 1 154 ? 17.051 5.404 -40.731 1.00 93.19 154 GLU A CA 1
ATOM 1143 C C . GLU A 1 154 ? 16.264 5.516 -39.420 1.00 93.19 154 GLU A C 1
ATOM 1145 O O . GLU A 1 154 ? 15.764 6.592 -39.095 1.00 93.19 154 GLU A O 1
ATOM 1150 N N . ARG A 1 155 ? 16.228 4.455 -38.601 1.00 93.25 155 ARG A N 1
ATOM 1151 C CA . ARG A 1 155 ? 15.622 4.513 -37.259 1.00 93.25 155 ARG A CA 1
ATOM 1152 C C . ARG A 1 155 ? 16.342 5.496 -36.334 1.00 93.25 155 ARG A C 1
ATOM 1154 O O . ARG A 1 155 ? 15.676 6.249 -35.633 1.00 93.25 155 ARG A O 1
ATOM 1161 N N . VAL A 1 156 ? 17.677 5.513 -36.342 1.00 93.94 156 VAL A N 1
ATOM 1162 C CA . VAL A 1 156 ? 18.481 6.456 -35.543 1.00 93.94 156 VAL A CA 1
ATOM 1163 C C . VAL A 1 156 ? 18.239 7.898 -35.987 1.00 93.94 156 VAL A C 1
ATOM 1165 O O . VAL A 1 156 ? 18.039 8.767 -35.146 1.00 93.94 156 VAL A O 1
ATOM 1168 N N . LYS A 1 157 ? 18.210 8.162 -37.298 1.00 91.62 157 LYS A N 1
ATOM 1169 C CA . LYS A 1 157 ? 17.943 9.506 -37.839 1.00 91.62 157 LYS A CA 1
ATOM 1170 C C . LYS A 1 157 ? 16.508 9.973 -37.603 1.00 91.62 157 LYS A C 1
ATOM 1172 O O . LYS A 1 157 ? 16.283 11.167 -37.434 1.00 91.62 157 LYS A O 1
ATOM 1177 N N . GLY A 1 158 ? 15.552 9.046 -37.624 1.00 91.00 158 GLY A N 1
ATOM 1178 C CA . GLY A 1 158 ? 14.143 9.317 -37.352 1.00 91.00 158 GLY A CA 1
ATOM 1179 C C . GLY A 1 158 ? 13.822 9.498 -35.867 1.00 91.00 158 GLY A C 1
ATOM 1180 O O . GLY A 1 158 ? 12.710 9.911 -35.543 1.00 91.00 158 GLY A O 1
ATOM 1181 N N . LEU A 1 159 ? 14.762 9.199 -34.964 1.00 93.62 159 LEU A N 1
ATOM 1182 C CA . LEU A 1 159 ? 14.552 9.355 -33.532 1.00 93.62 159 LEU A CA 1
ATOM 1183 C C . LEU A 1 159 ? 14.624 10.832 -33.129 1.00 93.62 159 LEU A C 1
ATOM 1185 O O . LEU A 1 159 ? 15.656 11.491 -33.261 1.00 93.62 159 LEU A O 1
ATOM 1189 N N . ASP A 1 160 ? 13.536 11.340 -32.557 1.00 93.94 160 ASP A N 1
ATOM 1190 C CA . ASP A 1 160 ? 13.515 12.676 -31.973 1.00 93.94 160 ASP A CA 1
ATOM 1191 C C . ASP A 1 160 ? 14.229 12.680 -30.610 1.00 93.94 160 ASP A C 1
ATOM 1193 O O . ASP A 1 160 ? 13.708 12.224 -29.587 1.00 93.94 160 ASP A O 1
ATOM 1197 N N . MET A 1 161 ? 15.438 13.242 -30.588 1.00 93.31 161 MET A N 1
ATOM 1198 C CA . MET A 1 161 ? 16.223 13.389 -29.363 1.00 93.31 161 MET A CA 1
ATOM 1199 C C . MET A 1 161 ? 15.551 14.297 -28.328 1.00 93.31 161 MET A C 1
ATOM 1201 O O . MET A 1 161 ? 15.727 14.077 -27.131 1.00 93.31 161 MET A O 1
ATOM 1205 N N . SER A 1 162 ? 14.782 15.310 -28.737 1.00 93.12 162 SER A N 1
ATOM 1206 C CA . SER A 1 162 ? 14.049 16.170 -27.800 1.00 93.12 162 SER A CA 1
ATOM 1207 C C . SER A 1 162 ? 12.931 15.391 -27.106 1.00 93.12 162 SER A C 1
ATOM 1209 O O . SER A 1 162 ? 12.772 15.480 -25.879 1.00 93.12 162 SER A O 1
ATOM 1211 N N . ALA A 1 163 ? 12.222 14.553 -27.868 1.00 93.44 163 ALA A N 1
ATOM 1212 C CA . ALA A 1 163 ? 11.238 13.626 -27.325 1.00 93.44 163 ALA A CA 1
ATOM 1213 C C . ALA A 1 163 ? 11.889 12.629 -26.354 1.00 93.44 163 ALA A C 1
ATOM 1215 O O . ALA A 1 163 ? 11.395 12.471 -25.237 1.00 93.44 163 ALA A O 1
ATOM 1216 N N . LEU A 1 164 ? 13.043 12.039 -26.700 1.00 94.69 164 LEU A N 1
ATOM 1217 C CA . LEU A 1 164 ? 13.765 11.115 -25.813 1.00 94.69 164 LEU A CA 1
ATOM 1218 C C . LEU A 1 164 ? 14.092 11.744 -24.452 1.00 94.69 164 LEU A C 1
ATOM 1220 O O . LEU A 1 164 ? 13.760 11.170 -23.415 1.00 94.69 164 LEU A O 1
ATOM 1224 N N . HIS A 1 165 ? 14.676 12.945 -24.429 1.00 95.19 165 HIS A N 1
ATOM 1225 C CA . HIS A 1 165 ? 14.967 13.641 -23.169 1.00 95.19 165 HIS A CA 1
ATOM 1226 C C . HIS A 1 165 ? 13.693 13.924 -22.359 1.00 95.19 165 HIS A C 1
ATOM 1228 O O . HIS A 1 165 ? 13.698 13.830 -21.127 1.00 95.19 165 HIS A O 1
ATOM 1234 N N . THR A 1 166 ? 12.591 14.242 -23.040 1.00 95.94 166 THR A N 1
ATOM 1235 C CA . THR A 1 166 ? 11.288 14.473 -22.408 1.00 95.94 166 THR A CA 1
ATOM 1236 C C . THR A 1 166 ? 10.744 13.195 -21.770 1.00 95.94 166 THR A C 1
ATOM 1238 O O . THR A 1 166 ? 10.360 13.224 -20.600 1.00 95.94 166 THR A O 1
ATOM 1241 N N . HIS A 1 167 ? 10.770 12.063 -22.479 1.00 94.81 167 HIS A N 1
ATOM 1242 C CA . HIS A 1 167 ? 10.323 10.775 -21.944 1.00 94.81 167 HIS A CA 1
ATOM 1243 C C . HIS A 1 167 ? 11.215 10.284 -20.794 1.00 94.81 167 HIS A C 1
ATOM 1245 O O . HIS A 1 167 ? 10.683 9.864 -19.768 1.00 94.81 167 HIS A O 1
ATOM 1251 N N . ILE A 1 168 ? 12.543 10.441 -20.878 1.00 95.06 168 ILE A N 1
ATOM 1252 C CA . ILE A 1 168 ? 13.456 10.151 -19.754 1.00 95.06 168 ILE A CA 1
ATOM 1253 C C . ILE A 1 168 ? 13.073 10.989 -18.527 1.00 95.06 168 ILE A C 1
ATOM 1255 O O . ILE A 1 168 ? 12.947 10.463 -17.422 1.00 95.06 168 ILE A O 1
ATOM 1259 N N . LYS A 1 169 ? 12.847 12.298 -18.699 1.00 94.69 169 LYS A N 1
ATOM 1260 C CA . LYS A 1 169 ? 12.460 13.189 -17.595 1.00 94.69 169 LYS A CA 1
ATOM 1261 C C . LYS A 1 169 ? 11.121 12.784 -16.973 1.00 94.69 169 LYS A C 1
ATOM 1263 O O . LYS A 1 169 ? 11.016 12.759 -15.748 1.00 94.69 169 LYS A O 1
ATOM 1268 N N . ARG A 1 170 ? 10.126 12.450 -17.798 1.00 94.00 170 ARG A N 1
ATOM 1269 C CA . ARG A 1 170 ? 8.807 11.965 -17.362 1.00 94.00 170 ARG A CA 1
ATOM 1270 C C . ARG A 1 170 ? 8.926 10.685 -16.537 1.00 94.00 170 ARG A C 1
ATOM 1272 O O . ARG A 1 170 ? 8.411 10.624 -15.424 1.00 94.00 170 ARG A O 1
ATOM 1279 N N . VAL A 1 171 ? 9.683 9.696 -17.013 1.00 92.44 171 VAL A N 1
ATOM 1280 C CA . VAL A 1 171 ? 9.878 8.434 -16.280 1.00 92.44 171 VAL A CA 1
ATOM 1281 C C . VAL A 1 171 ? 10.667 8.651 -14.984 1.00 92.44 171 VAL A C 1
ATOM 1283 O O . VAL A 1 171 ? 10.286 8.114 -13.946 1.00 92.44 171 VAL A O 1
ATOM 1286 N N . LYS A 1 172 ? 11.678 9.530 -14.976 1.00 92.94 172 LYS A N 1
ATOM 1287 C CA . LYS A 1 172 ? 12.381 9.936 -13.742 1.00 92.94 172 LYS A CA 1
ATOM 1288 C C . LYS A 1 172 ? 11.452 10.592 -12.709 1.00 92.94 172 LYS A C 1
ATOM 1290 O O . LYS A 1 172 ? 11.669 10.417 -11.513 1.00 92.94 172 LYS A O 1
ATOM 1295 N N . GLN A 1 173 ? 10.425 11.327 -13.141 1.00 90.56 173 GLN A N 1
ATOM 1296 C CA . GLN A 1 173 ? 9.399 11.888 -12.249 1.00 90.56 173 GLN A CA 1
ATOM 1297 C C . GLN A 1 173 ? 8.402 10.826 -11.762 1.00 90.56 173 GLN A C 1
ATOM 1299 O O . GLN A 1 173 ? 7.979 10.870 -10.609 1.00 90.56 173 GLN A O 1
ATOM 1304 N N . TYR A 1 174 ? 8.057 9.863 -12.618 1.00 90.12 174 TYR A N 1
ATOM 1305 C CA . TYR A 1 174 ? 7.122 8.777 -12.320 1.00 90.12 174 TYR A CA 1
ATOM 1306 C C . TYR A 1 174 ? 7.675 7.757 -11.313 1.00 90.12 174 TYR A C 1
ATOM 1308 O O . TYR A 1 174 ? 6.983 7.373 -10.371 1.00 90.12 174 TYR A O 1
ATOM 1316 N N . LEU A 1 175 ? 8.937 7.350 -11.478 1.00 89.25 175 LEU A N 1
ATOM 1317 C CA . LEU A 1 175 ? 9.597 6.298 -10.695 1.00 89.25 175 LEU A CA 1
ATOM 1318 C C . LEU A 1 175 ? 9.445 6.401 -9.164 1.00 89.25 175 LEU A C 1
ATOM 1320 O O . LEU A 1 175 ? 9.014 5.426 -8.545 1.00 89.25 175 LEU A O 1
ATOM 1324 N N . PRO A 1 176 ? 9.775 7.532 -8.509 1.00 87.88 176 PRO A N 1
ATOM 1325 C CA . PRO A 1 176 ? 9.640 7.631 -7.057 1.00 87.88 176 PRO A CA 1
ATOM 1326 C C . PRO A 1 176 ? 8.179 7.539 -6.602 1.00 87.88 176 PRO A C 1
ATOM 1328 O O . PRO A 1 176 ? 7.907 7.009 -5.525 1.00 87.88 176 PRO A O 1
ATOM 1331 N N . VAL A 1 177 ? 7.243 8.022 -7.425 1.00 87.56 177 VAL A N 1
ATOM 1332 C CA . VAL A 1 177 ? 5.812 7.992 -7.117 1.00 87.56 177 VAL A CA 1
ATOM 1333 C C . VAL A 1 177 ? 5.283 6.565 -7.190 1.00 87.56 177 VAL A C 1
ATOM 1335 O O . VAL A 1 177 ? 4.634 6.119 -6.249 1.00 87.56 177 VAL A O 1
ATOM 1338 N N . VAL A 1 178 ? 5.586 5.831 -8.265 1.00 87.31 178 VAL A N 1
ATOM 1339 C CA . VAL A 1 178 ? 5.087 4.460 -8.443 1.00 87.31 178 VAL A CA 1
ATOM 1340 C C . VAL A 1 178 ? 5.705 3.488 -7.438 1.00 87.31 178 VAL A C 1
ATOM 1342 O O . VAL A 1 178 ? 5.003 2.623 -6.925 1.00 87.31 178 VAL A O 1
ATOM 1345 N N . LYS A 1 179 ? 6.982 3.664 -7.074 1.00 85.75 179 LYS A N 1
ATOM 1346 C CA . LYS A 1 179 ? 7.628 2.815 -6.067 1.00 85.75 179 LYS A CA 1
ATOM 1347 C C . LYS A 1 179 ? 6.969 2.966 -4.694 1.00 85.75 179 LYS A C 1
ATOM 1349 O O . LYS A 1 179 ? 6.585 1.970 -4.087 1.00 85.75 179 LYS A O 1
ATOM 1354 N N . GLY A 1 180 ? 6.796 4.207 -4.231 1.00 85.00 180 GLY A N 1
ATOM 1355 C CA . GLY A 1 180 ? 6.105 4.471 -2.965 1.00 85.00 180 GLY A CA 1
ATOM 1356 C C . GLY A 1 180 ? 4.631 4.063 -3.008 1.00 85.00 180 GLY A C 1
ATOM 1357 O O . GLY A 1 180 ? 4.106 3.527 -2.033 1.00 85.00 180 GLY A O 1
ATOM 1358 N N . HIS A 1 181 ? 3.978 4.245 -4.160 1.00 87.12 181 HIS A N 1
ATOM 1359 C CA . HIS A 1 181 ? 2.611 3.790 -4.379 1.00 87.12 181 HIS A CA 1
ATOM 1360 C C . HIS A 1 181 ? 2.476 2.273 -4.237 1.00 87.12 181 HIS A C 1
ATOM 1362 O O . HIS A 1 181 ? 1.592 1.830 -3.519 1.00 87.12 181 HIS A O 1
ATOM 1368 N N . TYR A 1 182 ? 3.343 1.491 -4.884 1.00 85.50 182 TYR A N 1
ATOM 1369 C CA . TYR A 1 182 ? 3.274 0.030 -4.870 1.00 85.50 182 TYR A CA 1
ATOM 1370 C C . TYR A 1 182 ? 3.453 -0.537 -3.456 1.00 85.50 182 TYR A C 1
ATOM 1372 O O . TYR A 1 182 ? 2.658 -1.366 -3.022 1.00 85.50 182 TYR A O 1
ATOM 1380 N N . GLU A 1 183 ? 4.442 -0.046 -2.701 1.00 85.88 183 GLU A N 1
ATOM 1381 C CA . GLU A 1 183 ? 4.667 -0.467 -1.310 1.00 85.88 183 GLU A CA 1
ATOM 1382 C C . GLU A 1 183 ? 3.450 -0.157 -0.418 1.00 85.88 183 GLU A C 1
ATOM 1384 O O . GLU A 1 183 ? 2.996 -1.014 0.345 1.00 85.88 183 GLU A O 1
ATOM 1389 N N . ALA A 1 184 ? 2.883 1.048 -0.545 1.00 89.25 184 ALA A N 1
ATOM 1390 C CA . ALA A 1 184 ? 1.709 1.457 0.223 1.00 89.25 184 ALA A CA 1
ATOM 1391 C C . ALA A 1 184 ? 0.434 0.706 -0.198 1.00 89.25 184 ALA A C 1
ATOM 1393 O O . ALA A 1 184 ? -0.359 0.311 0.657 1.00 89.25 184 ALA A O 1
ATOM 1394 N N . LEU A 1 185 ? 0.243 0.493 -1.503 1.00 90.00 185 LEU A N 1
ATOM 1395 C CA . LEU A 1 185 ? -0.887 -0.242 -2.067 1.00 90.00 185 LEU A CA 1
ATOM 1396 C C . LEU A 1 185 ? -0.863 -1.699 -1.607 1.00 90.00 185 LEU A C 1
ATOM 1398 O O . LEU A 1 185 ? -1.868 -2.188 -1.105 1.00 90.00 185 LEU A O 1
ATOM 1402 N N . PHE A 1 186 ? 0.290 -2.362 -1.697 1.00 89.12 186 PHE A N 1
ATOM 1403 C CA . PHE A 1 186 ? 0.459 -3.744 -1.257 1.00 89.12 186 PHE A CA 1
ATOM 1404 C C . PHE A 1 186 ? 0.149 -3.914 0.235 1.00 89.12 186 PHE A C 1
ATOM 1406 O O . PHE A 1 186 ? -0.570 -4.834 0.624 1.00 89.12 186 PHE A O 1
ATOM 1413 N N . ALA A 1 187 ? 0.638 -3.002 1.083 1.00 91.12 187 ALA A N 1
ATOM 1414 C CA . ALA A 1 187 ? 0.334 -3.023 2.512 1.00 91.12 187 ALA A CA 1
ATOM 1415 C C . ALA A 1 187 ? -1.169 -2.826 2.787 1.00 91.12 187 ALA A C 1
ATOM 1417 O O . ALA A 1 187 ? -1.746 -3.508 3.638 1.00 91.12 187 ALA A O 1
ATOM 1418 N N . LEU A 1 188 ? -1.820 -1.928 2.042 1.00 93.19 188 LEU A N 1
ATOM 1419 C CA . LEU A 1 188 ? -3.256 -1.683 2.148 1.00 93.19 188 LEU A CA 1
ATOM 1420 C C . LEU A 1 188 ? -4.082 -2.890 1.668 1.00 93.19 188 LEU A C 1
ATOM 1422 O O . LEU A 1 188 ? -5.028 -3.293 2.341 1.00 93.19 188 LEU A O 1
ATOM 1426 N N . GLU A 1 189 ? -3.714 -3.510 0.547 1.00 91.69 189 GLU A N 1
ATOM 1427 C CA . GLU A 1 189 ? -4.352 -4.728 0.036 1.00 91.69 189 GLU A CA 1
ATOM 1428 C C . GLU A 1 189 ? -4.216 -5.902 1.006 1.00 91.69 189 GLU A C 1
ATOM 1430 O O . GLU A 1 189 ? -5.202 -6.599 1.272 1.00 91.69 189 GLU A O 1
ATOM 1435 N N . GLN A 1 190 ? -3.020 -6.110 1.569 1.00 92.88 190 GLN A N 1
ATOM 1436 C CA . GLN A 1 190 ? -2.799 -7.134 2.587 1.00 92.88 190 GLN A CA 1
ATOM 1437 C C . GLN A 1 190 ? -3.708 -6.911 3.791 1.00 92.88 190 GLN A C 1
ATOM 1439 O O . GLN A 1 190 ? -4.381 -7.848 4.221 1.00 92.88 190 GLN A O 1
ATOM 1444 N N . PHE A 1 191 ? -3.797 -5.673 4.284 1.00 95.00 191 PHE A N 1
ATOM 1445 C CA . PHE A 1 191 ? -4.690 -5.332 5.387 1.00 95.00 191 PHE A CA 1
ATOM 1446 C C . PHE A 1 191 ? -6.154 -5.656 5.050 1.00 95.00 191 PHE A C 1
ATOM 1448 O O . PHE A 1 191 ? -6.835 -6.340 5.812 1.00 95.00 191 PHE A O 1
ATOM 1455 N N . LEU A 1 192 ? -6.642 -5.223 3.882 1.00 93.06 192 LEU A N 1
ATOM 1456 C CA . LEU A 1 192 ? -8.031 -5.441 3.454 1.00 93.06 192 LEU A CA 1
ATOM 1457 C C . LEU A 1 192 ? -8.366 -6.907 3.148 1.00 93.06 192 LEU A C 1
ATOM 1459 O O . LEU A 1 192 ? -9.544 -7.270 3.092 1.00 93.06 192 LEU A O 1
ATOM 1463 N N . THR A 1 193 ? -7.351 -7.731 2.897 1.00 92.50 193 THR A N 1
ATOM 1464 C CA . THR A 1 193 ? -7.492 -9.178 2.692 1.00 92.50 193 THR A CA 1
ATOM 1465 C C . THR A 1 193 ? -7.468 -9.922 4.024 1.00 92.50 193 THR A C 1
ATOM 1467 O O . THR A 1 193 ? -8.249 -10.850 4.226 1.00 92.50 193 THR A O 1
ATOM 1470 N N . GLN A 1 194 ? -6.605 -9.496 4.948 1.00 93.62 194 GLN A N 1
ATOM 1471 C CA . GLN A 1 194 ? -6.496 -10.064 6.287 1.00 93.62 194 GLN A CA 1
ATOM 1472 C C . GLN A 1 194 ? -7.740 -9.775 7.138 1.00 93.62 194 GLN A C 1
ATOM 1474 O O . GLN A 1 194 ? -8.185 -10.650 7.881 1.00 93.62 194 GLN A O 1
ATOM 1479 N N . TYR A 1 195 ? -8.321 -8.581 6.993 1.00 91.62 195 TYR A N 1
ATOM 1480 C CA . TYR A 1 195 ? -9.465 -8.114 7.778 1.00 91.62 195 TYR A CA 1
ATOM 1481 C C . TYR A 1 195 ? -10.673 -7.817 6.879 1.00 91.62 195 TYR A C 1
ATOM 1483 O O . TYR A 1 195 ? -10.992 -6.652 6.617 1.00 91.62 195 TYR A O 1
ATOM 1491 N N . PRO A 1 196 ? -11.358 -8.857 6.371 1.00 88.44 196 PRO A N 1
ATOM 1492 C CA . PRO A 1 196 ? -12.561 -8.665 5.582 1.00 88.44 196 PRO A CA 1
ATOM 1493 C C . PRO A 1 196 ? -13.700 -8.123 6.461 1.00 88.44 196 PRO A C 1
ATOM 1495 O O . PRO A 1 196 ? -13.734 -8.320 7.678 1.00 88.44 196 PRO A O 1
ATOM 1498 N N . THR A 1 197 ? -14.633 -7.403 5.836 1.00 87.31 197 THR A N 1
ATOM 1499 C CA . THR A 1 197 ? -15.660 -6.605 6.525 1.00 87.31 197 THR A CA 1
ATOM 1500 C C . THR A 1 197 ? -16.534 -7.422 7.482 1.00 87.31 197 THR A C 1
ATOM 1502 O O . THR A 1 197 ? -16.931 -6.924 8.533 1.00 87.31 197 THR A O 1
ATOM 1505 N N . ASP A 1 198 ? -16.798 -8.683 7.149 1.00 83.75 198 ASP A N 1
ATOM 1506 C CA . ASP A 1 198 ? -17.578 -9.638 7.940 1.00 83.75 198 ASP A CA 1
ATOM 1507 C C . ASP A 1 198 ? -16.896 -10.047 9.256 1.00 83.75 198 ASP A C 1
ATOM 1509 O O . ASP A 1 198 ? -17.580 -10.419 10.210 1.00 83.75 198 ASP A O 1
ATOM 1513 N N . LYS A 1 199 ? -15.565 -9.934 9.342 1.00 87.06 199 LYS A N 1
ATOM 1514 C CA . LYS A 1 199 ? -14.780 -10.320 10.526 1.00 87.06 199 LYS A CA 1
ATOM 1515 C C . LYS A 1 199 ? -14.403 -9.157 11.437 1.00 87.06 199 LYS A C 1
ATOM 1517 O O . LYS A 1 199 ? -13.900 -9.388 12.530 1.00 87.06 199 LYS A O 1
ATOM 1522 N N . LEU A 1 200 ? -14.664 -7.909 11.046 1.00 89.62 200 LEU A N 1
ATOM 1523 C CA . LEU A 1 200 ? -14.207 -6.740 11.811 1.00 89.62 200 LEU A CA 1
ATOM 1524 C C . LEU A 1 200 ? -14.732 -6.727 13.255 1.00 89.62 200 LEU A C 1
ATOM 1526 O O . LEU A 1 200 ? -14.000 -6.372 14.171 1.00 89.62 200 LEU A O 1
ATOM 1530 N N . VAL A 1 201 ? -15.976 -7.162 13.478 1.00 89.19 201 VAL A N 1
ATOM 1531 C CA . VAL A 1 201 ? -16.617 -7.145 14.808 1.00 89.19 201 VAL A CA 1
ATOM 1532 C C . VAL A 1 201 ? -16.010 -8.107 15.826 1.00 89.19 201 VAL A C 1
ATOM 1534 O O . VAL A 1 201 ? -16.210 -7.917 17.026 1.00 89.19 201 VAL A O 1
ATOM 1537 N N . SER A 1 202 ? -15.310 -9.149 15.372 1.00 88.19 202 SER A N 1
ATOM 1538 C CA . SER A 1 202 ? -14.603 -10.087 16.250 1.00 88.19 202 SER A CA 1
ATOM 1539 C C . SER A 1 202 ? -13.179 -9.644 16.575 1.00 88.19 202 SER A C 1
ATOM 1541 O O . SER A 1 202 ? -12.567 -10.208 17.476 1.00 88.19 202 SER A O 1
ATOM 1543 N N . GLU A 1 203 ? -12.662 -8.644 15.866 1.00 93.56 203 GLU A N 1
ATOM 1544 C CA . GLU A 1 203 ? -11.290 -8.163 15.999 1.00 93.56 203 GLU A CA 1
ATOM 1545 C C . GLU A 1 203 ? -11.210 -6.899 16.864 1.00 93.56 203 GLU A C 1
ATOM 1547 O O . GLU A 1 203 ? -12.220 -6.286 17.223 1.00 93.56 203 GLU A O 1
ATOM 1552 N N . ASP A 1 204 ? -9.991 -6.480 17.203 1.00 93.94 204 ASP A N 1
ATOM 1553 C CA . ASP A 1 204 ? -9.747 -5.251 17.959 1.00 93.94 204 ASP A CA 1
ATOM 1554 C C . ASP A 1 204 ? -9.914 -3.996 17.083 1.00 93.94 204 ASP A C 1
ATOM 1556 O O . ASP A 1 204 ? -8.962 -3.471 16.501 1.00 93.94 204 ASP A O 1
ATOM 1560 N N . CYS A 1 205 ? -11.151 -3.505 16.988 1.00 94.19 205 CYS A N 1
ATOM 1561 C CA . CYS A 1 205 ? -11.546 -2.401 16.117 1.00 94.19 205 CYS A CA 1
ATOM 1562 C C . CYS A 1 205 ? -10.736 -1.107 16.347 1.00 94.19 205 CYS A C 1
ATOM 1564 O O . CYS A 1 205 ? -10.377 -0.480 15.351 1.00 94.19 205 CYS A O 1
ATOM 1566 N N . PRO A 1 206 ? -10.412 -0.672 17.587 1.00 94.56 206 PRO A N 1
ATOM 1567 C CA . PRO A 1 206 ? -9.574 0.509 17.811 1.00 94.56 206 PRO A CA 1
ATOM 1568 C C . PRO A 1 206 ? -8.169 0.391 17.214 1.00 94.56 206 PRO A C 1
ATOM 1570 O O . PRO A 1 206 ? -7.713 1.319 16.546 1.00 94.56 206 PRO A O 1
ATOM 1573 N N . SER A 1 207 ? -7.502 -0.749 17.411 1.00 95.44 207 SER A N 1
ATOM 1574 C CA . SER A 1 207 ? -6.169 -0.984 16.847 1.00 95.44 207 SER A CA 1
ATOM 1575 C C . SER A 1 207 ? -6.224 -1.065 15.323 1.00 95.44 207 SER A C 1
ATOM 1577 O O . SER A 1 207 ? -5.427 -0.417 14.647 1.00 95.44 207 SER A O 1
ATOM 1579 N N . LEU A 1 208 ? -7.217 -1.773 14.772 1.00 95.62 208 LEU A N 1
ATOM 1580 C CA . LEU A 1 208 ? -7.435 -1.843 13.325 1.00 95.62 208 LEU A CA 1
ATOM 1581 C C . LEU A 1 208 ? -7.721 -0.470 12.708 1.00 95.62 208 LEU A C 1
ATOM 1583 O O . LEU A 1 208 ? -7.201 -0.167 11.636 1.00 95.62 208 LEU A O 1
ATOM 1587 N N . LEU A 1 209 ? -8.515 0.371 13.378 1.00 96.44 209 LEU A N 1
ATOM 1588 C CA . LEU A 1 209 ? -8.804 1.732 12.930 1.00 96.44 209 LEU A CA 1
ATOM 1589 C C . LEU A 1 209 ? -7.523 2.561 12.832 1.00 96.44 209 LEU A C 1
ATOM 1591 O O . LEU A 1 209 ? -7.317 3.253 11.836 1.00 96.44 209 LEU A O 1
ATOM 1595 N N . GLN A 1 210 ? -6.666 2.484 13.851 1.00 96.50 210 GLN A N 1
ATOM 1596 C CA . GLN A 1 210 ? -5.395 3.199 13.867 1.00 96.50 210 GLN A CA 1
ATOM 1597 C C . GLN A 1 210 ? -4.479 2.721 12.734 1.00 96.50 210 GLN A C 1
ATOM 1599 O O . GLN A 1 210 ? -3.997 3.542 11.954 1.00 96.50 210 GLN A O 1
ATOM 1604 N N . SER A 1 211 ? -4.303 1.404 12.584 1.00 96.06 211 SER A N 1
ATOM 1605 C CA . SER A 1 211 ? -3.475 0.830 11.519 1.00 96.06 211 SER A CA 1
ATOM 1606 C C . SER A 1 211 ? -3.984 1.198 10.125 1.00 96.06 211 SER A C 1
ATOM 1608 O O . SER A 1 211 ? -3.201 1.616 9.274 1.00 96.06 211 SER A O 1
ATOM 1610 N N . LEU A 1 212 ? -5.295 1.107 9.879 1.00 95.75 212 LEU A N 1
ATOM 1611 C CA . LEU A 1 212 ? -5.858 1.461 8.578 1.00 95.75 212 LEU A CA 1
ATOM 1612 C C . LEU A 1 212 ? -5.742 2.962 8.288 1.00 95.75 212 LEU A C 1
ATOM 1614 O O . LEU A 1 212 ? -5.481 3.333 7.146 1.00 95.75 212 LEU A O 1
ATOM 1618 N N . LYS A 1 213 ? -5.886 3.832 9.298 1.00 95.38 213 LYS A N 1
ATOM 1619 C CA . LYS A 1 213 ? -5.661 5.280 9.142 1.00 95.38 213 LYS A CA 1
ATOM 1620 C C . LYS A 1 213 ? -4.228 5.591 8.733 1.00 95.38 213 LYS A C 1
ATOM 1622 O O . LYS A 1 213 ? -4.020 6.414 7.846 1.00 95.38 213 LYS A O 1
ATOM 1627 N N . GLU A 1 214 ? -3.253 4.933 9.350 1.00 95.12 214 GLU A N 1
ATOM 1628 C CA . GLU A 1 214 ? -1.839 5.092 9.004 1.00 95.12 214 GLU A CA 1
ATOM 1629 C C . GLU A 1 214 ? -1.554 4.620 7.574 1.00 95.12 214 GLU A C 1
ATOM 1631 O O . GLU A 1 214 ? -0.961 5.366 6.793 1.00 95.12 214 GLU A O 1
ATOM 1636 N N . LEU A 1 215 ? -2.048 3.436 7.197 1.00 94.44 215 LEU A N 1
ATOM 1637 C CA . LEU A 1 215 ? -1.886 2.890 5.846 1.00 94.44 215 LEU A CA 1
ATOM 1638 C C . LEU A 1 215 ? -2.557 3.767 4.782 1.00 94.44 215 LEU A C 1
ATOM 1640 O O . LEU A 1 215 ? -1.945 4.096 3.766 1.00 94.44 215 LEU A O 1
ATOM 1644 N N . HIS A 1 216 ? -3.799 4.195 5.019 1.00 93.56 216 HIS A N 1
ATOM 1645 C CA . HIS A 1 216 ? -4.541 5.047 4.086 1.00 93.56 216 HIS A CA 1
ATOM 1646 C C . HIS A 1 216 ? -3.898 6.435 3.943 1.00 93.56 216 HIS A C 1
ATOM 1648 O O . HIS A 1 216 ? -3.773 6.954 2.830 1.00 93.56 216 HIS A O 1
ATOM 1654 N N . SER A 1 217 ? -3.398 7.002 5.045 1.00 92.62 217 SER A N 1
ATOM 1655 C CA . SER A 1 217 ? -2.637 8.258 5.054 1.00 92.62 217 SER A CA 1
ATOM 1656 C C . SER A 1 217 ? -1.310 8.146 4.296 1.00 92.62 217 SER A C 1
ATOM 1658 O O . SER A 1 217 ? -0.938 9.074 3.583 1.00 92.62 217 SER A O 1
ATOM 1660 N N . ALA A 1 218 ? -0.613 7.008 4.384 1.00 91.38 218 ALA A N 1
ATOM 1661 C CA . ALA A 1 218 ? 0.605 6.758 3.612 1.00 91.38 218 ALA A CA 1
ATOM 1662 C C . ALA A 1 218 ? 0.321 6.572 2.109 1.00 91.38 218 ALA A C 1
ATOM 1664 O O . ALA A 1 218 ? 1.088 7.041 1.271 1.00 91.38 218 ALA A O 1
ATOM 1665 N N . TYR A 1 219 ? -0.795 5.929 1.762 1.00 91.25 219 TYR A N 1
ATOM 1666 C CA . TYR A 1 219 ? -1.207 5.658 0.382 1.00 91.25 219 TYR A CA 1
ATOM 1667 C C . TYR A 1 219 ? -1.691 6.909 -0.376 1.00 91.25 219 TYR A C 1
ATOM 1669 O O . TYR A 1 219 ? -1.326 7.135 -1.536 1.00 91.25 219 TYR A O 1
ATOM 1677 N N . THR A 1 220 ? -2.498 7.750 0.277 1.00 88.75 220 THR A N 1
ATOM 1678 C CA . THR A 1 220 ? -3.212 8.874 -0.359 1.00 88.75 220 THR A CA 1
ATOM 1679 C C . THR A 1 220 ? -2.303 9.882 -1.092 1.00 88.75 220 THR A C 1
ATOM 1681 O O . THR A 1 220 ? -2.661 10.293 -2.204 1.00 88.75 220 THR A O 1
ATOM 1684 N N . PRO A 1 221 ? -1.131 10.290 -0.558 1.00 89.75 221 PRO A N 1
ATOM 1685 C CA . PRO A 1 221 ? -0.213 11.197 -1.244 1.00 89.75 221 PRO A CA 1
ATOM 1686 C C . PRO A 1 221 ? 0.302 10.633 -2.567 1.00 89.75 221 PRO A C 1
ATOM 1688 O O . PRO A 1 221 ? 0.355 11.364 -3.553 1.00 89.75 221 PRO A O 1
ATOM 1691 N N . PHE A 1 222 ? 0.633 9.339 -2.614 1.00 88.25 222 PHE A N 1
ATOM 1692 C CA . PHE A 1 222 ? 1.121 8.696 -3.833 1.00 88.25 222 PHE A CA 1
ATOM 1693 C C . PHE A 1 222 ? 0.013 8.543 -4.868 1.00 88.25 222 PHE A C 1
ATOM 1695 O O . PHE A 1 222 ? 0.219 8.869 -6.033 1.00 88.25 222 PHE A O 1
ATOM 1702 N N . HIS A 1 223 ? -1.185 8.135 -4.443 1.00 86.19 223 HIS A N 1
ATOM 1703 C CA . HIS A 1 223 ? -2.342 8.073 -5.336 1.00 86.19 223 HIS A CA 1
ATOM 1704 C C . HIS A 1 223 ? -2.688 9.456 -5.922 1.00 86.19 223 HIS A C 1
ATOM 1706 O O . HIS A 1 223 ? -2.936 9.595 -7.119 1.00 86.19 223 HIS A O 1
ATOM 1712 N N . SER A 1 224 ? -2.613 10.505 -5.098 1.00 87.00 224 SER A N 1
ATOM 1713 C CA . SER A 1 224 ? -2.800 11.895 -5.537 1.00 87.00 224 SER A CA 1
ATOM 1714 C C . SER A 1 224 ? -1.679 12.386 -6.454 1.00 87.00 224 SER A C 1
ATOM 1716 O O . SER A 1 224 ? -1.914 13.222 -7.319 1.00 87.00 224 SER A O 1
ATOM 1718 N N . ALA A 1 225 ? -0.446 11.919 -6.258 1.00 87.25 225 ALA A N 1
ATOM 1719 C CA . ALA A 1 225 ? 0.676 12.266 -7.119 1.00 87.25 225 ALA A CA 1
ATOM 1720 C C . ALA A 1 225 ? 0.561 11.584 -8.489 1.00 87.25 225 ALA A C 1
ATOM 1722 O O . ALA A 1 225 ? 0.799 12.245 -9.494 1.00 87.25 225 ALA A O 1
ATOM 1723 N N . LEU A 1 226 ? 0.127 10.317 -8.540 1.00 85.44 226 LEU A N 1
ATOM 1724 C CA . LEU A 1 226 ? -0.136 9.602 -9.793 1.00 85.44 226 LEU A CA 1
ATOM 1725 C C . LEU A 1 226 ? -1.227 10.282 -10.624 1.00 85.44 226 LEU A C 1
ATOM 1727 O O . LEU A 1 226 ? -1.045 10.472 -11.820 1.00 85.44 226 LEU A O 1
ATOM 1731 N N . SER A 1 227 ? -2.327 10.704 -9.995 1.00 83.38 227 SER A N 1
ATOM 1732 C CA . SER A 1 227 ? -3.427 11.382 -10.698 1.00 83.38 227 SER A CA 1
ATOM 1733 C C . SER A 1 227 ? -3.094 12.801 -11.172 1.00 83.38 227 SER A C 1
ATOM 1735 O O . SER A 1 227 ? -3.819 13.355 -11.993 1.00 83.38 227 SER A O 1
ATOM 1737 N N . ARG A 1 228 ? -2.006 13.398 -10.670 1.00 87.12 228 ARG A N 1
ATOM 1738 C CA . ARG A 1 228 ? -1.509 14.720 -11.087 1.00 87.12 228 ARG A CA 1
ATOM 1739 C C . ARG A 1 228 ? -0.490 14.665 -12.220 1.00 87.12 228 ARG A C 1
ATOM 1741 O O . ARG A 1 228 ? -0.088 15.729 -12.686 1.00 87.12 228 ARG A O 1
ATOM 1748 N N . LEU A 1 229 ? -0.034 13.479 -12.618 1.00 87.12 229 LEU A N 1
ATOM 1749 C CA . LEU A 1 229 ? 0.861 13.351 -13.763 1.00 87.12 229 LEU A CA 1
ATOM 1750 C C . LEU A 1 229 ? 0.108 13.795 -15.020 1.00 87.12 229 LEU A C 1
ATOM 1752 O O . LEU A 1 229 ? -0.985 13.319 -15.307 1.00 87.12 229 LEU A O 1
ATOM 1756 N N . ASP A 1 230 ? 0.694 14.737 -15.748 1.00 88.12 230 ASP A N 1
ATOM 1757 C CA . ASP A 1 230 ? 0.118 15.384 -16.928 1.00 88.12 230 ASP A CA 1
ATOM 1758 C C . ASP A 1 230 ? 0.528 14.698 -18.242 1.00 88.12 230 ASP A C 1
ATOM 1760 O O . ASP A 1 230 ? 0.407 15.274 -19.323 1.00 88.12 230 ASP A O 1
ATOM 1764 N N . PHE A 1 231 ? 1.034 13.467 -18.159 1.00 87.88 231 PHE A N 1
ATOM 1765 C CA . PHE A 1 231 ? 1.530 12.702 -19.296 1.00 87.88 231 PHE A CA 1
ATOM 1766 C C . PHE A 1 231 ? 1.096 11.240 -19.232 1.00 87.88 231 PHE A C 1
ATOM 1768 O O . PHE A 1 231 ? 0.880 10.682 -18.157 1.00 87.88 231 PHE A O 1
ATOM 1775 N N . ASP A 1 232 ? 1.041 10.607 -20.403 1.00 87.62 232 ASP A N 1
ATOM 1776 C CA . ASP A 1 232 ? 0.820 9.173 -20.514 1.00 87.62 232 ASP A CA 1
ATOM 1777 C C . ASP A 1 232 ? 2.105 8.413 -20.136 1.00 87.62 232 ASP A C 1
ATOM 1779 O O . ASP A 1 232 ? 3.162 8.507 -20.783 1.00 87.62 232 ASP A O 1
ATOM 1783 N N . THR A 1 233 ? 2.027 7.690 -19.018 1.00 87.31 233 THR A N 1
ATOM 1784 C CA . THR A 1 233 ? 3.116 6.853 -18.518 1.00 87.31 233 THR A CA 1
ATOM 1785 C C . THR A 1 233 ? 3.344 5.661 -19.437 1.00 87.31 233 THR A C 1
ATOM 1787 O O . THR A 1 233 ? 4.497 5.371 -19.741 1.00 87.31 233 THR A O 1
ATOM 1790 N N . ALA A 1 234 ? 2.288 5.015 -19.941 1.00 87.62 234 ALA A N 1
ATOM 1791 C CA . ALA A 1 234 ? 2.398 3.856 -20.821 1.00 87.62 234 ALA A CA 1
ATOM 1792 C C . ALA A 1 234 ? 3.081 4.228 -22.142 1.00 87.62 234 ALA A C 1
ATOM 1794 O O . ALA A 1 234 ? 3.986 3.519 -22.581 1.00 87.62 234 ALA A O 1
ATOM 1795 N N . GLU A 1 235 ? 2.728 5.381 -22.716 1.00 90.81 235 GLU A N 1
ATOM 1796 C CA . GLU A 1 235 ? 3.400 5.923 -23.902 1.00 90.81 235 GLU A CA 1
ATOM 1797 C C . GLU A 1 235 ? 4.896 6.151 -23.641 1.00 90.81 235 GLU A C 1
ATOM 1799 O O . GLU A 1 235 ? 5.750 5.715 -24.413 1.00 90.81 235 GLU A O 1
ATOM 1804 N N . SER A 1 236 ? 5.235 6.793 -22.519 1.00 92.56 236 SER A N 1
ATOM 1805 C CA . SER A 1 236 ? 6.630 7.106 -22.190 1.00 92.56 236 SER A CA 1
ATOM 1806 C C . SER A 1 236 ? 7.470 5.857 -21.922 1.00 92.56 236 SER A C 1
ATOM 1808 O O . SER A 1 236 ? 8.637 5.813 -22.310 1.00 92.56 236 SER A O 1
ATOM 1810 N N . LEU A 1 237 ? 6.883 4.835 -21.297 1.00 91.12 237 LEU A N 1
ATOM 1811 C CA . LEU A 1 237 ? 7.533 3.544 -21.082 1.00 91.12 237 LEU A CA 1
ATOM 1812 C C . LEU A 1 237 ? 7.739 2.784 -22.396 1.00 91.12 237 LEU A C 1
ATOM 1814 O O . LEU A 1 237 ? 8.840 2.296 -22.643 1.00 91.12 237 LEU A O 1
ATOM 1818 N N . ALA A 1 238 ? 6.721 2.734 -23.260 1.00 91.56 238 ALA A N 1
ATOM 1819 C CA . ALA A 1 238 ? 6.822 2.102 -24.574 1.00 91.56 238 ALA A CA 1
ATOM 1820 C C . ALA A 1 238 ? 7.882 2.787 -25.452 1.00 91.56 238 ALA A C 1
ATOM 1822 O O . ALA A 1 238 ? 8.667 2.111 -26.119 1.00 91.56 238 ALA A O 1
ATOM 1823 N N . PHE A 1 239 ? 7.959 4.122 -25.399 1.00 94.25 239 PHE A N 1
ATOM 1824 C CA . PHE A 1 239 ? 8.990 4.881 -26.099 1.00 94.25 239 PHE A CA 1
ATOM 1825 C C . PHE A 1 239 ? 10.392 4.500 -25.609 1.00 94.25 239 PHE A C 1
ATOM 1827 O O . PHE A 1 239 ? 11.232 4.116 -26.423 1.00 94.25 239 PHE A O 1
ATOM 1834 N N . LEU A 1 240 ? 10.652 4.536 -24.293 1.00 94.50 240 LEU A N 1
ATOM 1835 C CA . LEU A 1 240 ? 11.968 4.172 -23.750 1.00 94.50 240 LEU A CA 1
ATOM 1836 C C . LEU A 1 240 ? 12.344 2.714 -24.034 1.00 94.50 240 LEU A C 1
ATOM 1838 O O . LEU A 1 240 ? 13.501 2.459 -24.359 1.00 94.50 240 LEU A O 1
ATOM 1842 N N . GLN A 1 241 ? 11.386 1.783 -23.985 1.00 93.69 241 GLN A N 1
ATOM 1843 C CA . GLN A 1 241 ? 11.621 0.391 -24.377 1.00 93.69 241 GLN A CA 1
ATOM 1844 C C . GLN A 1 241 ? 12.056 0.301 -25.843 1.00 93.69 241 GLN A C 1
ATOM 1846 O O . GLN A 1 241 ? 13.070 -0.319 -26.137 1.00 93.69 241 GLN A O 1
ATOM 1851 N N . SER A 1 242 ? 11.367 0.995 -26.755 1.00 94.12 242 SER A N 1
ATOM 1852 C CA . SER A 1 242 ? 11.727 0.981 -28.180 1.00 94.12 242 SER A CA 1
ATOM 1853 C C . SER A 1 242 ? 13.129 1.546 -28.458 1.00 94.12 242 SER A C 1
ATOM 1855 O O . SER A 1 242 ? 13.815 1.090 -29.378 1.00 94.12 242 SER A O 1
ATOM 1857 N N . VAL A 1 243 ? 13.575 2.522 -27.654 1.00 94.12 243 VAL A N 1
ATOM 1858 C CA . VAL A 1 243 ? 14.929 3.088 -27.735 1.00 94.12 243 VAL A CA 1
ATOM 1859 C C . VAL A 1 243 ? 15.956 2.154 -27.097 1.00 94.12 243 VAL A C 1
ATOM 1861 O O . VAL A 1 243 ? 17.052 2.024 -27.637 1.00 94.12 243 VAL A O 1
ATOM 1864 N N . SER A 1 244 ? 15.607 1.458 -26.013 1.00 94.19 244 SER A N 1
ATOM 1865 C CA . SER A 1 244 ? 16.435 0.384 -25.452 1.00 94.19 244 SER A CA 1
ATOM 1866 C C . SER A 1 244 ? 16.670 -0.719 -26.488 1.00 94.19 244 SER A C 1
ATOM 1868 O O . SER A 1 244 ? 17.815 -1.063 -26.759 1.00 94.19 244 SER A O 1
ATOM 1870 N N . ASP A 1 245 ? 15.614 -1.181 -27.163 1.00 92.94 245 ASP A N 1
ATOM 1871 C CA . ASP A 1 245 ? 15.709 -2.202 -28.214 1.00 92.94 245 ASP A CA 1
ATOM 1872 C C . ASP A 1 245 ? 16.557 -1.716 -29.409 1.00 92.94 245 ASP A C 1
ATOM 1874 O O . ASP A 1 245 ? 17.269 -2.493 -30.056 1.00 92.94 245 ASP A O 1
ATOM 1878 N N . LEU A 1 246 ? 16.492 -0.415 -29.729 1.00 93.88 246 LEU A N 1
ATOM 1879 C CA . LEU A 1 246 ? 17.346 0.208 -30.745 1.00 93.88 246 LEU A CA 1
ATOM 1880 C C . LEU A 1 246 ? 18.820 0.205 -30.317 1.00 93.88 246 LEU A C 1
ATOM 1882 O O . LEU A 1 246 ? 19.675 -0.141 -31.132 1.00 93.88 246 LEU A O 1
ATOM 1886 N N . LEU A 1 247 ? 19.120 0.564 -29.066 1.00 94.06 247 LEU A N 1
ATOM 1887 C CA . LEU A 1 247 ? 20.477 0.530 -28.516 1.00 94.06 247 LEU A CA 1
ATOM 1888 C C . LEU A 1 247 ? 21.044 -0.893 -28.505 1.00 94.06 247 LEU A C 1
ATOM 1890 O O . LEU A 1 247 ? 22.181 -1.086 -28.935 1.00 94.06 247 LEU A O 1
ATOM 1894 N N . ASP A 1 248 ? 20.243 -1.889 -28.128 1.00 92.56 248 ASP A N 1
ATOM 1895 C CA . ASP A 1 248 ? 20.632 -3.301 -28.191 1.00 92.56 248 ASP A CA 1
ATOM 1896 C C . ASP A 1 248 ? 20.932 -3.733 -29.634 1.00 92.56 248 ASP A C 1
ATOM 1898 O O . ASP A 1 248 ? 21.965 -4.349 -29.912 1.00 92.56 248 ASP A O 1
ATOM 1902 N N . SER A 1 249 ? 20.091 -3.326 -30.591 1.00 91.31 249 SER A N 1
ATOM 1903 C CA . SER A 1 249 ? 20.314 -3.600 -32.018 1.00 91.31 249 SER A CA 1
ATOM 1904 C C . SER A 1 249 ? 21.620 -2.970 -32.532 1.00 91.31 249 SER A C 1
ATOM 1906 O O . SER A 1 249 ? 22.376 -3.607 -33.267 1.00 91.31 249 SER A O 1
ATOM 1908 N N . ILE A 1 250 ? 21.938 -1.741 -32.110 1.00 91.44 250 ILE A N 1
ATOM 1909 C CA . ILE A 1 250 ? 23.206 -1.071 -32.441 1.00 91.44 250 ILE A CA 1
ATOM 1910 C C . ILE A 1 250 ? 24.389 -1.801 -31.791 1.00 91.44 250 ILE A C 1
ATOM 1912 O O . ILE A 1 250 ? 25.411 -2.015 -32.440 1.00 91.44 250 ILE A O 1
ATOM 1916 N N . ASN A 1 251 ? 24.251 -2.236 -30.538 1.00 89.31 251 ASN A N 1
ATOM 1917 C CA . ASN A 1 251 ? 25.307 -2.928 -29.802 1.00 89.31 251 ASN A CA 1
ATOM 1918 C C . ASN A 1 251 ? 25.646 -4.306 -30.402 1.00 89.31 251 ASN A C 1
ATOM 1920 O O . ASN A 1 251 ? 26.805 -4.713 -30.411 1.00 89.31 251 ASN A O 1
ATOM 1924 N N . THR A 1 252 ? 24.659 -5.007 -30.970 1.00 87.81 252 THR A N 1
ATOM 1925 C CA . THR A 1 252 ? 24.893 -6.277 -31.690 1.00 87.81 252 THR A CA 1
ATOM 1926 C C . THR A 1 252 ? 25.577 -6.101 -33.053 1.00 87.81 252 THR A C 1
ATOM 1928 O O . THR A 1 252 ? 26.076 -7.074 -33.623 1.00 87.81 252 THR A O 1
ATOM 1931 N N . THR A 1 253 ? 25.650 -4.874 -33.582 1.00 87.75 253 THR A N 1
ATOM 1932 C CA . THR A 1 253 ? 26.245 -4.591 -34.894 1.00 87.75 253 THR A CA 1
ATOM 1933 C C . THR A 1 253 ? 27.756 -4.387 -34.776 1.00 87.75 253 THR A C 1
ATOM 1935 O O . THR A 1 253 ? 28.223 -3.301 -34.465 1.00 87.75 253 THR A O 1
ATOM 1938 N N . SER A 1 254 ? 28.555 -5.412 -35.072 1.00 84.06 254 SER A N 1
ATOM 1939 C CA . SER A 1 254 ? 30.019 -5.339 -34.946 1.00 84.06 254 SER A CA 1
ATOM 1940 C C . SER A 1 254 ? 30.744 -5.037 -36.263 1.00 84.06 254 SER A C 1
ATOM 1942 O O . SER A 1 254 ? 30.290 -5.378 -37.364 1.00 84.06 254 SER A O 1
ATOM 1944 N N . LEU A 1 255 ? 31.920 -4.411 -36.154 1.00 87.88 255 LEU A N 1
ATOM 1945 C CA . LEU A 1 255 ? 32.878 -4.313 -37.257 1.00 87.88 255 LEU A CA 1
ATOM 1946 C C . LEU A 1 255 ? 33.475 -5.694 -37.545 1.00 87.88 255 LEU A C 1
ATOM 1948 O O . LEU A 1 255 ? 33.859 -6.413 -36.624 1.00 87.88 255 LEU A O 1
ATOM 1952 N N . ILE A 1 256 ? 33.594 -6.048 -38.824 1.00 87.50 256 ILE A N 1
ATOM 1953 C CA . ILE A 1 256 ? 34.253 -7.294 -39.230 1.00 87.50 256 ILE A CA 1
ATOM 1954 C C . ILE A 1 256 ? 35.744 -6.996 -39.430 1.00 87.50 256 ILE A C 1
ATOM 1956 O O . ILE A 1 256 ? 36.076 -6.118 -40.234 1.00 87.50 256 ILE A O 1
ATOM 1960 N N . PRO A 1 257 ? 36.660 -7.696 -38.740 1.00 86.75 257 PRO A N 1
ATOM 1961 C CA . PRO A 1 257 ? 38.091 -7.517 -38.941 1.00 86.75 257 PRO A CA 1
ATOM 1962 C C . PRO A 1 257 ? 38.482 -7.766 -40.401 1.00 86.75 257 PRO A C 1
ATOM 1964 O O . PRO A 1 257 ? 38.108 -8.777 -40.993 1.00 86.75 257 PRO A O 1
ATOM 1967 N N . LEU A 1 258 ? 39.250 -6.845 -40.983 1.00 86.06 258 LEU A N 1
ATOM 1968 C CA . LEU A 1 258 ? 39.779 -6.987 -42.338 1.00 86.06 258 LEU A CA 1
ATOM 1969 C C . LEU A 1 258 ? 41.216 -7.535 -42.307 1.00 86.06 258 LEU A C 1
ATOM 1971 O O . LEU A 1 258 ? 41.997 -7.149 -41.429 1.00 86.06 258 LEU A O 1
ATOM 1975 N N . PRO A 1 259 ? 41.614 -8.363 -43.291 1.00 85.50 259 PRO A N 1
ATOM 1976 C CA . PRO A 1 259 ? 43.015 -8.696 -43.527 1.00 85.50 259 PRO A CA 1
ATOM 1977 C C . PRO A 1 259 ? 43.888 -7.438 -43.667 1.00 85.50 259 PRO A C 1
ATOM 1979 O O . PRO A 1 259 ? 43.487 -6.449 -44.285 1.00 85.50 259 PRO A O 1
ATOM 1982 N N . LYS A 1 260 ? 45.106 -7.477 -43.107 1.00 81.50 260 LYS A N 1
ATOM 1983 C CA . LYS A 1 260 ? 46.046 -6.337 -43.130 1.00 81.50 260 LYS A CA 1
ATOM 1984 C C . LYS A 1 260 ? 46.488 -5.948 -44.543 1.00 81.50 260 LYS A C 1
ATOM 1986 O O . LYS A 1 260 ? 46.791 -4.784 -44.781 1.00 81.50 260 LYS A O 1
ATOM 1991 N N . ASP A 1 261 ? 46.522 -6.912 -45.458 1.00 79.44 261 ASP A N 1
ATOM 1992 C CA . ASP A 1 261 ? 46.833 -6.708 -46.868 1.00 79.44 261 ASP A CA 1
ATOM 1993 C C . ASP A 1 261 ? 45.844 -7.504 -47.734 1.00 79.44 261 ASP A C 1
ATOM 1995 O O . ASP A 1 261 ? 45.395 -8.584 -47.352 1.00 79.44 261 ASP A O 1
ATOM 1999 N N . HIS A 1 262 ? 45.500 -6.948 -48.893 1.00 82.38 262 HIS A N 1
ATOM 2000 C CA . HIS A 1 262 ? 44.612 -7.547 -49.886 1.00 82.38 262 HIS A CA 1
ATOM 2001 C C . HIS A 1 262 ? 45.362 -7.966 -51.161 1.00 82.38 262 HIS A C 1
ATOM 2003 O O . HIS A 1 262 ? 44.760 -8.578 -52.042 1.00 82.38 262 HIS A O 1
ATOM 2009 N N . ALA A 1 263 ? 46.662 -7.665 -51.289 1.00 83.50 263 ALA A N 1
ATOM 2010 C CA . ALA A 1 263 ? 47.448 -7.960 -52.488 1.00 83.50 263 ALA A CA 1
ATOM 2011 C C . ALA A 1 263 ? 47.483 -9.463 -52.824 1.00 83.50 263 ALA A C 1
ATOM 2013 O O . ALA A 1 263 ? 47.325 -9.828 -53.995 1.00 83.50 263 ALA A O 1
ATOM 2014 N N . SER A 1 264 ? 47.609 -10.312 -51.798 1.00 80.81 264 SER A N 1
ATOM 2015 C CA . SER A 1 264 ? 47.680 -11.778 -51.878 1.00 80.81 264 SER A CA 1
ATOM 2016 C C . SER A 1 264 ? 46.322 -12.491 -51.930 1.00 80.81 264 SER A C 1
ATOM 2018 O O . SER A 1 264 ? 46.288 -13.712 -52.068 1.00 80.81 264 SER A O 1
ATOM 2020 N N . LEU A 1 265 ? 45.208 -11.757 -51.837 1.00 85.19 265 LEU A N 1
ATOM 2021 C CA . LEU A 1 265 ? 43.859 -12.327 -51.882 1.00 85.19 265 LEU A CA 1
ATOM 2022 C C . LEU A 1 265 ? 43.463 -12.736 -53.312 1.00 85.19 265 LEU A C 1
ATOM 2024 O O . LEU A 1 265 ? 43.864 -12.099 -54.296 1.00 85.19 265 LEU A O 1
ATOM 2028 N N . SER A 1 266 ? 42.629 -13.775 -53.430 1.00 87.38 266 SER A N 1
ATOM 2029 C CA . SER A 1 266 ? 42.014 -14.156 -54.707 1.00 87.38 266 SER A CA 1
ATOM 2030 C C . SER A 1 266 ? 41.095 -13.038 -55.230 1.00 87.38 266 SER A C 1
ATOM 2032 O O . SER A 1 266 ? 40.720 -12.130 -54.490 1.00 87.38 266 SER A O 1
ATOM 2034 N N . LEU A 1 267 ? 40.700 -13.067 -56.509 1.00 83.44 267 LEU A N 1
ATOM 2035 C CA . LEU A 1 267 ? 39.786 -12.050 -57.057 1.00 83.44 267 LEU A CA 1
ATOM 2036 C C . LEU A 1 267 ? 38.435 -12.017 -56.311 1.00 83.44 267 LEU A C 1
ATOM 2038 O O . LEU A 1 267 ? 37.905 -10.935 -56.058 1.00 83.44 267 LEU A O 1
ATOM 2042 N N . GLY A 1 268 ? 37.913 -13.187 -55.926 1.00 84.00 268 GLY A N 1
ATOM 2043 C CA . GLY A 1 268 ? 36.687 -13.304 -55.129 1.00 84.00 268 GLY A CA 1
ATOM 2044 C C . GLY A 1 268 ? 36.854 -12.732 -53.721 1.00 84.00 268 GLY A C 1
ATOM 2045 O O . GLY A 1 268 ? 36.021 -11.947 -53.270 1.00 84.00 268 GLY A O 1
ATOM 2046 N N . ASP A 1 269 ? 37.981 -13.020 -53.070 1.00 84.69 269 ASP A N 1
ATOM 2047 C CA . ASP A 1 269 ? 38.281 -12.498 -51.732 1.00 84.69 269 ASP A CA 1
ATOM 2048 C C . ASP A 1 269 ? 38.570 -10.993 -51.752 1.00 84.69 269 ASP A C 1
ATOM 2050 O O . ASP A 1 269 ? 38.212 -10.287 -50.816 1.00 84.69 269 ASP A O 1
ATOM 2054 N N . LYS A 1 270 ? 39.146 -10.461 -52.839 1.00 86.38 270 LYS A N 1
ATOM 2055 C CA . LYS A 1 270 ? 39.290 -9.012 -53.058 1.00 86.38 270 LYS A CA 1
ATOM 2056 C C . LYS A 1 270 ? 37.930 -8.329 -53.184 1.00 86.38 270 LYS A C 1
ATOM 2058 O O . LYS A 1 270 ? 37.721 -7.280 -52.581 1.00 86.38 270 LYS A O 1
ATOM 2063 N N . TYR A 1 271 ? 36.992 -8.913 -53.929 1.00 85.31 271 TYR A N 1
ATOM 2064 C CA . TYR A 1 271 ? 35.627 -8.389 -54.019 1.00 85.31 271 TYR A CA 1
ATOM 2065 C C . TYR A 1 271 ? 34.940 -8.384 -52.643 1.00 85.31 271 TYR A C 1
ATOM 2067 O O . TYR A 1 271 ? 34.423 -7.351 -52.214 1.00 85.31 271 TYR A O 1
ATOM 2075 N N . LYS A 1 272 ? 35.039 -9.495 -51.902 1.00 85.88 272 LYS A N 1
ATOM 2076 C CA . LYS A 1 272 ? 34.548 -9.618 -50.522 1.00 85.88 272 LYS A CA 1
ATOM 2077 C C . LYS A 1 272 ? 35.195 -8.604 -49.574 1.00 85.88 272 LYS A C 1
ATOM 2079 O O . LYS A 1 272 ? 34.501 -7.964 -48.791 1.00 85.88 272 LYS A O 1
ATOM 2084 N N . TYR A 1 273 ? 36.504 -8.392 -49.693 1.00 88.69 273 TYR A N 1
ATOM 2085 C CA . TYR A 1 273 ? 37.262 -7.395 -48.936 1.00 88.69 273 TYR A CA 1
ATOM 2086 C C . TYR A 1 273 ? 36.666 -5.995 -49.079 1.00 88.69 273 TYR A C 1
ATOM 2088 O O . TYR A 1 273 ? 36.402 -5.326 -48.079 1.00 88.69 273 TYR A O 1
ATOM 2096 N N . PHE A 1 274 ? 36.397 -5.554 -50.309 1.00 88.25 274 PHE A N 1
ATOM 2097 C CA . PHE A 1 274 ? 35.795 -4.241 -50.538 1.00 88.25 274 PHE A CA 1
ATOM 2098 C C . PHE A 1 274 ? 34.332 -4.163 -50.078 1.00 88.25 274 PHE A C 1
ATOM 2100 O O . PHE A 1 274 ? 33.924 -3.112 -49.585 1.00 88.25 274 PHE A O 1
ATOM 2107 N N . GLN A 1 275 ? 33.562 -5.256 -50.151 1.00 87.19 275 GLN A N 1
ATOM 2108 C CA . GLN A 1 275 ? 32.213 -5.307 -49.573 1.00 87.19 275 GLN A CA 1
ATOM 2109 C C . GLN A 1 275 ? 32.234 -5.147 -48.047 1.00 87.19 275 GLN A C 1
ATOM 2111 O O . GLN A 1 275 ? 31.512 -4.308 -47.510 1.00 87.19 275 GLN A O 1
ATOM 2116 N N . VAL A 1 276 ? 33.095 -5.893 -47.349 1.00 87.75 276 VAL A N 1
ATOM 2117 C CA . VAL A 1 276 ? 33.247 -5.792 -45.890 1.00 87.75 276 VAL A CA 1
ATOM 2118 C C . VAL A 1 276 ? 33.764 -4.409 -45.491 1.00 87.75 276 VAL A C 1
ATOM 2120 O O . VAL A 1 276 ? 33.274 -3.826 -44.529 1.00 87.75 276 VAL A O 1
ATOM 2123 N N . LYS A 1 277 ? 34.689 -3.827 -46.265 1.00 89.50 277 LYS A N 1
ATOM 2124 C CA . LYS A 1 277 ? 35.143 -2.443 -46.064 1.00 89.50 277 LYS A CA 1
ATOM 2125 C C . LYS A 1 277 ? 33.991 -1.439 -46.174 1.00 89.50 277 LYS A C 1
ATOM 2127 O O . LYS A 1 277 ? 33.882 -0.554 -45.330 1.00 89.50 277 LYS A O 1
ATOM 2132 N N . SER A 1 278 ? 33.126 -1.588 -47.178 1.00 88.56 278 SER A N 1
ATOM 2133 C CA . SER A 1 278 ? 31.939 -0.740 -47.344 1.00 88.56 278 SER A CA 1
ATOM 2134 C C . SER A 1 278 ? 30.953 -0.909 -46.186 1.00 88.56 278 SER A C 1
ATOM 2136 O O . SER A 1 278 ? 30.443 0.083 -45.672 1.00 88.56 278 SER A O 1
ATOM 2138 N N . ARG A 1 279 ? 30.717 -2.149 -45.737 1.00 88.00 279 ARG A N 1
ATOM 2139 C CA . ARG A 1 279 ? 29.885 -2.441 -44.562 1.00 88.00 279 ARG A CA 1
ATOM 2140 C C . ARG A 1 279 ? 30.448 -1.777 -43.307 1.00 88.00 279 ARG A C 1
ATOM 2142 O O . ARG A 1 279 ? 29.711 -1.104 -42.603 1.00 88.00 279 ARG A O 1
ATOM 2149 N N . ASN A 1 280 ? 31.741 -1.948 -43.030 1.00 90.56 280 ASN A N 1
ATOM 2150 C CA . ASN A 1 280 ? 32.383 -1.364 -41.852 1.00 90.56 280 ASN A CA 1
ATOM 2151 C C . ASN A 1 280 ? 32.276 0.165 -41.846 1.00 90.56 280 ASN A C 1
ATOM 2153 O O . ASN A 1 280 ? 31.956 0.733 -40.810 1.00 90.56 280 ASN A O 1
ATOM 2157 N N . ALA A 1 281 ? 32.439 0.821 -42.999 1.00 90.44 281 ALA A N 1
ATOM 2158 C CA . ALA A 1 281 ? 32.214 2.262 -43.112 1.00 90.44 281 ALA A CA 1
ATOM 2159 C C . ALA A 1 281 ? 30.757 2.662 -42.789 1.00 90.44 281 ALA A C 1
ATOM 2161 O O . ALA A 1 281 ? 30.527 3.684 -42.145 1.00 90.44 281 ALA A O 1
ATOM 2162 N N . ALA A 1 282 ? 29.769 1.853 -43.187 1.00 89.38 282 ALA A N 1
ATOM 2163 C CA . ALA A 1 282 ? 28.365 2.079 -42.831 1.00 89.38 282 ALA A CA 1
ATOM 2164 C C . ALA A 1 282 ? 28.102 1.881 -41.325 1.00 89.38 282 ALA A C 1
ATOM 2166 O O . ALA A 1 282 ? 27.364 2.658 -40.722 1.00 89.38 282 ALA A O 1
ATOM 2167 N N . VAL A 1 283 ? 28.747 0.890 -40.698 1.00 91.12 283 VAL A N 1
ATOM 2168 C CA . VAL A 1 283 ? 28.696 0.671 -39.241 1.00 91.12 283 VAL A CA 1
ATOM 2169 C C . VAL A 1 283 ? 29.350 1.830 -38.480 1.00 91.12 283 VAL A C 1
ATOM 2171 O O . VAL A 1 283 ? 28.786 2.321 -37.507 1.00 91.12 283 VAL A O 1
ATOM 2174 N N . GLU A 1 284 ? 30.503 2.329 -38.931 1.00 91.62 284 GLU A N 1
ATOM 2175 C CA . GLU A 1 284 ? 31.137 3.523 -38.353 1.00 91.62 284 GLU A CA 1
ATOM 2176 C C . GLU A 1 284 ? 30.213 4.745 -38.446 1.00 91.62 284 GLU A C 1
ATOM 2178 O O . GLU A 1 284 ? 30.018 5.456 -37.459 1.00 91.62 284 GLU A O 1
ATOM 2183 N N . ALA A 1 285 ? 29.582 4.959 -39.604 1.00 91.38 285 ALA A N 1
ATOM 2184 C CA . ALA A 1 285 ? 28.601 6.024 -39.775 1.00 91.38 285 ALA A CA 1
ATOM 2185 C C . ALA A 1 285 ? 27.398 5.858 -38.829 1.00 91.38 285 ALA A C 1
ATOM 2187 O O . ALA A 1 285 ? 26.912 6.854 -38.292 1.00 91.38 285 ALA A O 1
ATOM 2188 N N . LEU A 1 286 ? 26.932 4.621 -38.604 1.00 92.38 286 LEU A N 1
ATOM 2189 C CA . LEU A 1 286 ? 25.841 4.317 -37.673 1.00 92.38 286 LEU A CA 1
ATOM 2190 C C . LEU A 1 286 ? 26.212 4.729 -36.248 1.00 92.38 286 LEU A C 1
ATOM 2192 O O . LEU A 1 286 ? 25.437 5.435 -35.610 1.00 92.38 286 LEU A O 1
ATOM 2196 N N . TYR A 1 287 ? 27.402 4.359 -35.766 1.00 92.31 287 TYR A N 1
ATOM 2197 C CA . TYR A 1 287 ? 27.865 4.754 -34.432 1.00 92.31 287 TYR A CA 1
ATOM 2198 C C . TYR A 1 287 ? 28.005 6.269 -34.281 1.00 92.31 287 TYR A C 1
ATOM 2200 O O . TYR A 1 287 ? 27.613 6.824 -33.255 1.00 92.31 287 TYR A O 1
ATOM 2208 N N . MET A 1 288 ? 28.508 6.955 -35.311 1.00 92.94 288 MET A N 1
ATOM 2209 C CA . MET A 1 288 ? 28.611 8.416 -35.300 1.00 92.94 288 MET A CA 1
ATOM 2210 C C . MET A 1 288 ? 27.232 9.086 -35.242 1.00 92.94 288 MET A C 1
ATOM 2212 O O . MET A 1 288 ? 27.050 10.039 -34.487 1.00 92.94 288 MET A O 1
ATOM 2216 N N . ALA A 1 289 ? 26.249 8.576 -35.992 1.00 91.00 289 ALA A N 1
ATOM 2217 C CA . ALA A 1 289 ? 24.875 9.077 -35.961 1.00 91.00 289 ALA A CA 1
ATOM 2218 C C . ALA A 1 289 ? 24.160 8.750 -34.638 1.00 91.00 289 ALA A C 1
ATOM 2220 O O . ALA A 1 289 ? 23.409 9.575 -34.123 1.00 91.00 289 ALA A O 1
ATOM 2221 N N . ALA A 1 290 ? 24.414 7.568 -34.069 1.00 93.00 290 ALA A N 1
ATOM 2222 C CA . ALA A 1 290 ? 23.811 7.098 -32.824 1.00 93.00 290 ALA A CA 1
ATOM 2223 C C . ALA A 1 290 ? 24.441 7.699 -31.561 1.00 93.00 290 ALA A C 1
ATOM 2225 O O . ALA A 1 290 ? 23.867 7.559 -30.482 1.00 93.00 290 ALA A O 1
ATOM 2226 N N . GLY A 1 291 ? 25.587 8.381 -31.669 1.00 92.88 291 GLY A N 1
ATOM 2227 C CA . GLY A 1 291 ? 26.320 8.967 -30.540 1.00 92.88 291 GLY A CA 1
ATOM 2228 C C . GLY A 1 291 ? 25.447 9.707 -29.510 1.00 92.88 291 GLY A C 1
ATOM 2229 O O . GLY A 1 291 ? 25.588 9.444 -28.313 1.00 92.88 291 GLY A O 1
ATOM 2230 N N . PRO A 1 292 ? 24.499 10.574 -29.921 1.00 92.31 292 PRO A N 1
ATOM 2231 C CA . PRO A 1 292 ? 23.577 11.229 -28.993 1.00 92.31 292 PRO A CA 1
ATOM 2232 C C . PRO A 1 292 ? 22.685 10.256 -28.206 1.00 92.31 292 PRO A C 1
ATOM 2234 O O . PRO A 1 292 ? 22.501 10.443 -27.007 1.00 92.31 292 PRO A O 1
ATOM 2237 N N . VAL A 1 293 ? 22.166 9.201 -28.847 1.00 93.00 293 VAL A N 1
ATOM 2238 C CA . VAL A 1 293 ? 21.332 8.167 -28.200 1.00 93.00 293 VAL A CA 1
ATOM 2239 C C . VAL A 1 293 ? 22.169 7.322 -27.245 1.00 93.00 293 VAL A C 1
ATOM 2241 O O . VAL A 1 293 ? 21.758 7.083 -26.114 1.00 93.00 293 VAL A O 1
ATOM 2244 N N . ILE A 1 294 ? 23.373 6.929 -27.675 1.00 93.31 294 ILE A N 1
ATOM 2245 C CA . ILE A 1 294 ? 24.335 6.165 -26.865 1.00 93.31 294 ILE A CA 1
ATOM 2246 C C . ILE A 1 294 ? 24.708 6.950 -25.603 1.00 93.31 294 ILE A C 1
ATOM 2248 O O . ILE A 1 294 ? 24.802 6.387 -24.518 1.00 93.31 294 ILE A O 1
ATOM 2252 N N . THR A 1 295 ? 24.839 8.274 -25.702 1.00 94.06 295 THR A N 1
ATOM 2253 C CA . THR A 1 295 ? 25.109 9.131 -24.535 1.00 94.06 295 THR A CA 1
ATOM 2254 C C . THR A 1 295 ? 23.976 9.075 -23.498 1.00 94.06 295 THR A C 1
ATOM 2256 O O . THR A 1 295 ? 24.233 9.191 -22.301 1.00 94.06 295 THR A O 1
ATOM 2259 N N . CYS A 1 296 ? 22.730 8.853 -23.930 1.00 94.12 296 CYS A N 1
ATOM 2260 C CA . CYS A 1 296 ? 21.569 8.696 -23.050 1.00 94.12 296 CYS A CA 1
ATOM 2261 C C . CYS A 1 296 ? 21.395 7.268 -22.499 1.00 94.12 296 CYS A C 1
ATOM 2263 O O . CYS A 1 296 ? 20.530 7.065 -21.646 1.00 94.12 296 CYS A O 1
ATOM 2265 N N . GLN A 1 297 ? 22.191 6.286 -22.940 1.00 94.12 297 GLN A N 1
ATOM 2266 C CA . GLN A 1 297 ? 22.055 4.880 -22.542 1.00 94.12 297 GLN A CA 1
ATOM 2267 C C . GLN A 1 297 ? 22.023 4.668 -21.015 1.00 94.12 297 GLN A C 1
ATOM 2269 O O . GLN A 1 297 ? 21.089 4.014 -20.552 1.00 94.12 297 GLN A O 1
ATOM 2274 N N . PRO A 1 298 ? 22.919 5.263 -20.199 1.00 94.94 298 PRO A N 1
ATOM 2275 C CA . PRO A 1 298 ? 22.886 5.057 -18.748 1.00 94.94 298 PRO A CA 1
ATOM 2276 C C . PRO A 1 298 ? 21.589 5.557 -18.099 1.00 94.94 298 PRO A C 1
ATOM 2278 O O . PRO A 1 298 ? 21.101 4.978 -17.132 1.00 94.94 298 PRO A O 1
ATOM 2281 N N . ASP A 1 299 ? 21.017 6.637 -18.635 1.00 94.31 299 ASP A N 1
ATOM 2282 C CA . ASP A 1 299 ? 19.763 7.204 -18.146 1.00 94.31 299 ASP A CA 1
ATOM 2283 C C . ASP A 1 299 ? 18.561 6.331 -18.515 1.00 94.31 299 ASP A C 1
ATOM 2285 O O . ASP A 1 299 ? 17.654 6.170 -17.695 1.00 94.31 299 ASP A O 1
ATOM 2289 N N . ILE A 1 300 ? 18.558 5.764 -19.724 1.00 93.44 300 ILE A N 1
ATOM 2290 C CA . ILE A 1 300 ? 17.534 4.814 -20.177 1.00 93.44 300 ILE A CA 1
ATOM 2291 C C . ILE A 1 300 ? 17.606 3.552 -19.317 1.00 93.44 300 ILE A C 1
ATOM 2293 O O . ILE A 1 300 ? 16.603 3.164 -18.724 1.00 93.44 300 ILE A O 1
ATOM 2297 N N . GLU A 1 301 ? 18.794 2.967 -19.157 1.00 92.88 301 GLU A N 1
ATOM 2298 C CA . GLU A 1 301 ? 19.014 1.783 -18.321 1.00 92.88 301 GLU A CA 1
ATOM 2299 C C . GLU A 1 301 ? 18.600 2.024 -16.866 1.00 92.88 301 GLU A C 1
ATOM 2301 O O . GLU A 1 301 ? 17.915 1.189 -16.279 1.00 92.88 301 GLU A O 1
ATOM 2306 N N . ALA A 1 302 ? 18.939 3.182 -16.288 1.00 92.56 302 ALA A N 1
ATOM 2307 C CA . ALA A 1 302 ? 18.507 3.545 -14.941 1.00 92.56 302 ALA A CA 1
ATOM 2308 C C . ALA A 1 302 ? 16.976 3.654 -14.830 1.00 92.56 302 ALA A C 1
ATOM 2310 O O . ALA A 1 302 ? 16.400 3.208 -13.834 1.00 92.56 302 ALA A O 1
ATOM 2311 N N . CYS A 1 303 ? 16.310 4.211 -15.849 1.00 92.50 303 CYS A N 1
ATOM 2312 C CA . CYS A 1 303 ? 14.850 4.276 -15.893 1.00 92.50 303 CYS A CA 1
ATOM 2313 C C . CYS A 1 303 ? 14.228 2.874 -15.955 1.00 92.50 303 CYS A C 1
ATOM 2315 O O . CYS A 1 303 ? 13.349 2.559 -15.154 1.00 92.50 303 CYS A O 1
ATOM 2317 N N . MET A 1 304 ? 14.719 2.020 -16.855 1.00 90.19 304 MET A N 1
ATOM 2318 C CA . MET A 1 304 ? 14.205 0.663 -17.059 1.00 90.19 304 MET A CA 1
ATOM 2319 C C . MET A 1 304 ? 14.479 -0.248 -15.856 1.00 90.19 304 MET A C 1
ATOM 2321 O O . MET A 1 304 ? 13.596 -0.980 -15.411 1.00 90.19 304 MET A O 1
ATOM 2325 N N . ALA A 1 305 ? 15.673 -0.164 -15.265 1.00 89.69 305 ALA A N 1
ATOM 2326 C CA . ALA A 1 305 ? 16.021 -0.905 -14.057 1.00 89.69 305 ALA A CA 1
ATOM 2327 C C . ALA A 1 305 ? 15.153 -0.488 -12.861 1.00 89.69 305 ALA A C 1
ATOM 2329 O O . ALA A 1 305 ? 14.756 -1.342 -12.070 1.00 89.69 305 ALA A O 1
ATOM 2330 N N . GLY A 1 306 ? 14.821 0.804 -12.747 1.00 84.62 306 GLY A N 1
ATOM 2331 C CA . GLY A 1 306 ? 13.945 1.327 -11.697 1.00 84.62 306 GLY A CA 1
ATOM 2332 C C . GLY A 1 306 ? 12.507 0.802 -11.760 1.00 84.62 306 GLY A C 1
ATOM 2333 O O . GLY A 1 306 ? 11.838 0.778 -10.732 1.00 84.62 306 GLY A O 1
ATOM 2334 N N . LEU A 1 307 ? 12.049 0.360 -12.934 1.00 83.12 307 LEU A N 1
ATOM 2335 C CA . LEU A 1 307 ? 10.715 -0.214 -13.152 1.00 83.12 307 LEU A CA 1
ATOM 2336 C C . LEU A 1 307 ? 10.676 -1.731 -12.957 1.00 83.12 307 LEU A C 1
ATOM 2338 O O . LEU A 1 307 ? 9.602 -2.329 -12.936 1.00 83.12 307 LEU A O 1
ATOM 2342 N N . LYS A 1 308 ? 11.836 -2.383 -12.839 1.00 81.94 308 LYS A N 1
ATOM 2343 C CA . LYS A 1 308 ? 11.905 -3.839 -12.745 1.00 81.94 308 LYS A CA 1
ATOM 2344 C C . LYS A 1 308 ? 11.207 -4.320 -11.471 1.00 81.94 308 LYS A C 1
ATOM 2346 O O . LYS A 1 308 ? 11.646 -4.020 -10.364 1.00 81.94 308 LYS A O 1
ATOM 2351 N N . GLY A 1 309 ? 10.152 -5.117 -11.644 1.00 70.25 309 GLY A N 1
ATOM 2352 C CA . GLY A 1 309 ? 9.347 -5.647 -10.539 1.00 70.25 309 GLY A CA 1
ATOM 2353 C C . GLY A 1 309 ? 8.301 -4.672 -9.993 1.00 70.25 309 GLY A C 1
ATOM 2354 O O . GLY A 1 309 ? 7.740 -4.942 -8.937 1.00 70.25 309 GLY A O 1
ATOM 2355 N N . ILE A 1 310 ? 8.050 -3.559 -10.688 1.00 75.00 310 ILE A N 1
ATOM 2356 C CA . ILE A 1 310 ? 6.945 -2.649 -10.399 1.00 75.00 310 ILE A CA 1
ATOM 2357 C C . ILE A 1 310 ? 5.892 -2.839 -11.487 1.00 75.00 310 ILE A C 1
ATOM 2359 O O . ILE A 1 310 ? 6.129 -2.505 -12.649 1.00 75.00 310 ILE A O 1
ATOM 2363 N N . ASP A 1 311 ? 4.729 -3.360 -11.108 1.00 70.00 311 ASP A N 1
ATOM 2364 C CA . ASP A 1 311 ? 3.586 -3.400 -12.014 1.00 70.00 311 ASP A CA 1
ATOM 2365 C C . ASP A 1 311 ? 3.056 -1.980 -12.244 1.00 70.00 311 ASP A C 1
ATOM 2367 O O . ASP A 1 311 ? 2.998 -1.151 -11.330 1.00 70.00 311 ASP A O 1
ATOM 2371 N N . ILE A 1 312 ? 2.671 -1.685 -13.487 1.00 68.88 312 ILE A N 1
ATOM 2372 C CA . ILE A 1 312 ? 2.083 -0.391 -13.836 1.00 68.88 312 ILE A CA 1
ATOM 2373 C C . ILE A 1 312 ? 0.781 -0.241 -13.046 1.00 68.88 312 ILE A C 1
ATOM 2375 O O . ILE A 1 312 ? -0.132 -1.054 -13.182 1.00 68.88 312 ILE A O 1
ATOM 2379 N N . ALA A 1 313 ? 0.695 0.811 -12.230 1.00 69.12 313 ALA A N 1
ATOM 2380 C CA . ALA A 1 313 ? -0.496 1.106 -11.445 1.00 69.12 313 ALA A CA 1
ATOM 2381 C C . ALA A 1 313 ? -1.712 1.286 -12.370 1.00 69.12 313 ALA A C 1
ATOM 2383 O O . ALA A 1 313 ? -1.790 2.262 -13.117 1.00 69.12 313 ALA A O 1
ATOM 2384 N N . ILE A 1 314 ? -2.657 0.344 -12.317 1.00 75.19 314 ILE A N 1
ATOM 2385 C CA . ILE A 1 314 ? -3.908 0.410 -13.078 1.00 75.19 314 ILE A CA 1
ATOM 2386 C C . ILE A 1 314 ? -4.861 1.350 -12.323 1.00 75.19 314 ILE A C 1
ATOM 2388 O O . ILE A 1 314 ? -5.239 1.026 -11.189 1.00 75.19 314 ILE A O 1
ATOM 2392 N N . PRO A 1 315 ? -5.275 2.493 -12.907 1.00 74.31 315 PRO A N 1
ATOM 2393 C CA . PRO A 1 315 ? -6.093 3.487 -12.209 1.00 74.31 315 PRO A CA 1
ATOM 2394 C C . PRO A 1 315 ? -7.379 2.913 -11.598 1.00 74.31 315 PRO A C 1
ATOM 2396 O O . PRO A 1 315 ? -7.705 3.228 -10.453 1.00 74.31 315 PRO A O 1
ATOM 2399 N N . ASP A 1 316 ? -8.056 2.010 -12.313 1.00 75.94 316 ASP A N 1
ATOM 2400 C CA . ASP A 1 316 ? -9.303 1.379 -11.859 1.00 75.94 316 ASP A CA 1
ATOM 2401 C C . ASP A 1 316 ? -9.102 0.501 -10.616 1.00 75.94 316 ASP A C 1
ATOM 2403 O O . ASP A 1 316 ? -9.912 0.523 -9.687 1.00 75.94 316 ASP A O 1
ATOM 2407 N N . VAL A 1 317 ? -7.988 -0.238 -10.561 1.00 80.62 317 VAL A N 1
ATOM 2408 C CA . VAL A 1 317 ? -7.635 -1.083 -9.410 1.00 80.62 317 VAL A CA 1
ATOM 2409 C C . VAL A 1 317 ? -7.352 -0.209 -8.189 1.00 80.62 317 VAL A C 1
ATOM 2411 O O . VAL A 1 317 ? -7.888 -0.452 -7.106 1.00 80.62 317 VAL A O 1
ATOM 2414 N N . CYS A 1 318 ? -6.596 0.871 -8.383 1.00 82.88 318 CYS A N 1
ATOM 2415 C CA . CYS A 1 318 ? -6.280 1.834 -7.331 1.00 82.88 318 CYS A CA 1
ATOM 2416 C C . CYS A 1 318 ? -7.542 2.505 -6.764 1.00 82.88 318 CYS A C 1
ATOM 2418 O O . CYS A 1 318 ? -7.669 2.669 -5.548 1.00 82.88 318 CYS A O 1
ATOM 2420 N N . ALA A 1 319 ? -8.487 2.875 -7.634 1.00 83.56 319 ALA A N 1
ATOM 2421 C CA . ALA A 1 319 ? -9.754 3.493 -7.246 1.00 83.56 319 ALA A CA 1
ATOM 2422 C C . ALA A 1 319 ? -10.666 2.520 -6.479 1.00 83.56 319 ALA A C 1
ATOM 2424 O O . ALA A 1 319 ? -11.284 2.891 -5.476 1.00 83.56 319 ALA A O 1
ATOM 2425 N N . MET A 1 320 ? -10.726 1.259 -6.915 1.00 87.62 320 MET A N 1
ATOM 2426 C CA . MET A 1 320 ? -11.468 0.203 -6.226 1.00 87.62 320 MET A CA 1
ATOM 2427 C C . MET A 1 320 ? -10.927 -0.029 -4.809 1.00 87.62 320 MET A C 1
ATOM 2429 O O . MET A 1 320 ? -11.704 -0.103 -3.855 1.00 87.62 320 MET A O 1
ATOM 2433 N N . ILE A 1 321 ? -9.605 -0.117 -4.655 1.00 88.75 321 ILE A N 1
ATOM 2434 C CA . ILE A 1 321 ? -8.965 -0.358 -3.356 1.00 88.75 321 ILE A CA 1
ATOM 2435 C C . ILE A 1 321 ? -9.149 0.832 -2.422 1.00 88.75 321 ILE A C 1
ATOM 2437 O O . ILE A 1 321 ? -9.499 0.633 -1.260 1.00 88.75 321 ILE A O 1
ATOM 2441 N N . ASP A 1 322 ? -9.005 2.060 -2.924 1.00 89.56 322 ASP A N 1
ATOM 2442 C CA . ASP A 1 322 ? -9.284 3.269 -2.144 1.00 89.56 322 ASP A CA 1
ATOM 2443 C C . ASP A 1 322 ? -10.746 3.311 -1.664 1.00 89.56 322 ASP A C 1
ATOM 2445 O O . ASP A 1 322 ? -11.020 3.587 -0.494 1.00 89.56 322 ASP A O 1
ATOM 2449 N N . THR A 1 323 ? -11.694 2.950 -2.534 1.00 90.75 323 THR A N 1
ATOM 2450 C CA . THR A 1 323 ? -13.122 2.864 -2.183 1.00 90.75 323 THR A CA 1
ATOM 2451 C C . THR A 1 323 ? -13.366 1.822 -1.092 1.00 90.75 323 THR A C 1
ATOM 2453 O O . THR A 1 323 ? -14.053 2.099 -0.106 1.00 90.75 323 THR A O 1
ATOM 2456 N N . LYS A 1 324 ? -12.759 0.636 -1.222 1.00 91.25 324 LYS A N 1
ATOM 2457 C CA . LYS A 1 324 ? -12.856 -0.432 -0.219 1.00 91.25 324 LYS A CA 1
ATOM 2458 C C . LYS A 1 324 ? -12.236 -0.006 1.117 1.00 91.25 324 LYS A C 1
ATOM 2460 O O . LYS A 1 324 ? -12.857 -0.203 2.159 1.00 91.25 324 LYS A O 1
ATOM 2465 N N . ALA A 1 325 ? -11.058 0.618 1.094 1.00 92.44 325 ALA A N 1
ATOM 2466 C CA . ALA A 1 325 ? -10.387 1.137 2.284 1.00 92.44 325 ALA A CA 1
ATOM 2467 C C . ALA A 1 325 ? -11.236 2.184 3.010 1.00 92.44 325 ALA A C 1
ATOM 2469 O O . ALA A 1 325 ? -11.402 2.095 4.224 1.00 92.44 325 ALA A O 1
ATOM 2470 N N . LYS A 1 326 ? -11.841 3.125 2.275 1.00 92.81 326 LYS A N 1
ATOM 2471 C CA . LYS A 1 326 ? -12.767 4.123 2.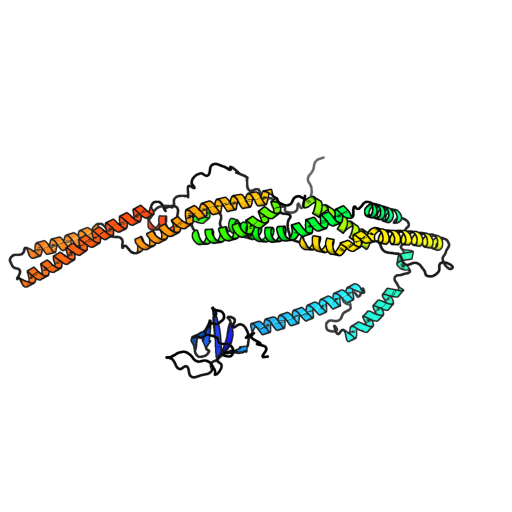831 1.00 92.81 326 LYS A CA 1
ATOM 2472 C C . LYS A 1 326 ? -13.992 3.482 3.481 1.00 92.81 326 LYS A C 1
ATOM 2474 O O . LYS A 1 326 ? -14.362 3.885 4.580 1.00 92.81 326 LYS A O 1
ATOM 2479 N N . GLY A 1 327 ? -14.587 2.468 2.850 1.00 91.62 327 GLY A N 1
ATOM 2480 C CA . GLY A 1 327 ? -15.713 1.731 3.432 1.00 91.62 327 GLY A CA 1
ATOM 2481 C C . GLY A 1 327 ? -15.344 1.026 4.743 1.00 91.62 327 GLY A C 1
ATOM 2482 O O . GLY A 1 327 ? -16.075 1.118 5.730 1.00 91.62 327 GLY A O 1
ATOM 2483 N N . VAL A 1 328 ? -14.176 0.376 4.792 1.00 93.50 328 VAL A N 1
ATOM 2484 C CA . VAL A 1 328 ? -13.674 -0.269 6.018 1.00 93.50 328 VAL A CA 1
ATOM 2485 C C . VAL A 1 328 ? -13.317 0.764 7.092 1.00 93.50 328 VAL A C 1
ATOM 2487 O O . VAL A 1 328 ? -13.646 0.550 8.256 1.00 93.50 328 VAL A O 1
ATOM 2490 N N . LEU A 1 329 ? -12.715 1.899 6.723 1.00 94.75 329 LEU A N 1
ATOM 2491 C CA . LEU A 1 329 ? -12.449 3.009 7.645 1.00 94.75 329 LEU A CA 1
ATOM 2492 C C . LEU A 1 329 ? -13.736 3.505 8.301 1.00 94.75 329 LEU A C 1
ATOM 2494 O O . LEU A 1 329 ? -13.798 3.553 9.523 1.00 94.75 329 LEU A O 1
ATOM 2498 N N . GLN A 1 330 ? -14.771 3.807 7.516 1.00 92.88 330 GLN A N 1
ATOM 2499 C CA . GLN A 1 330 ? -16.060 4.272 8.040 1.00 92.88 330 GLN A CA 1
ATOM 2500 C C . GLN A 1 330 ? -16.687 3.255 9.000 1.00 92.88 330 GLN A C 1
ATOM 2502 O O . GLN A 1 330 ? -17.179 3.619 10.070 1.00 92.88 330 GLN A O 1
ATOM 2507 N N . MET A 1 331 ? -16.626 1.966 8.652 1.00 92.44 331 MET A N 1
ATOM 2508 C CA . MET A 1 331 ? -17.090 0.897 9.532 1.00 92.44 331 MET A CA 1
ATOM 2509 C C . MET A 1 331 ? -16.304 0.872 10.849 1.00 92.44 331 MET A C 1
ATOM 2511 O O . MET A 1 331 ? -16.895 0.809 11.925 1.00 92.44 331 MET A O 1
ATOM 2515 N N . LEU A 1 332 ? -14.974 0.925 10.786 1.00 95.00 332 LEU A N 1
ATOM 2516 C CA . LEU A 1 332 ? -14.118 0.898 11.970 1.00 95.00 332 LEU A CA 1
ATOM 2517 C C . LEU A 1 332 ? -14.286 2.153 12.834 1.00 95.00 332 LEU A C 1
ATOM 2519 O O . LEU A 1 332 ? -14.277 2.044 14.056 1.00 95.00 332 LEU A O 1
ATOM 2523 N N . GLU A 1 333 ? -14.510 3.322 12.234 1.00 95.00 333 GLU A N 1
ATOM 2524 C CA . GLU A 1 333 ? -14.831 4.562 12.952 1.00 95.00 333 GLU A CA 1
ATOM 2525 C C . GLU A 1 333 ? -16.150 4.463 13.720 1.00 95.00 333 GLU A C 1
ATOM 2527 O O . GLU A 1 333 ? -16.270 5.017 14.813 1.00 95.00 333 GLU A O 1
ATOM 2532 N N . TYR A 1 334 ? -17.116 3.712 13.194 1.00 93.00 334 TYR A N 1
ATOM 2533 C CA . TYR A 1 334 ? -18.358 3.407 13.894 1.00 93.00 334 TYR A CA 1
ATOM 2534 C C . TYR A 1 334 ? -18.179 2.337 14.987 1.00 93.00 334 TYR A C 1
ATOM 2536 O O . TYR A 1 334 ? -18.713 2.478 16.090 1.00 93.00 334 TYR A O 1
ATOM 2544 N N . LEU A 1 335 ? -17.428 1.265 14.709 1.00 94.00 335 LEU A N 1
ATOM 2545 C CA . LEU A 1 335 ? -17.286 0.116 15.610 1.00 94.00 335 LEU A CA 1
ATOM 2546 C C . LEU A 1 335 ? -16.307 0.357 16.768 1.00 94.00 335 LEU A C 1
ATOM 2548 O O . LEU A 1 335 ? -16.614 -0.025 17.892 1.00 94.00 335 LEU A O 1
ATOM 2552 N N . ALA A 1 336 ? -15.156 0.992 16.541 1.00 94.94 336 ALA A N 1
ATOM 2553 C CA . ALA A 1 336 ? -14.108 1.182 17.551 1.00 94.94 336 ALA A CA 1
ATOM 2554 C C . ALA A 1 336 ? -14.579 1.866 18.856 1.00 94.94 336 ALA A C 1
ATOM 2556 O O . ALA A 1 336 ? -14.333 1.310 19.936 1.00 94.94 336 ALA A O 1
ATOM 2557 N N . PRO A 1 337 ? -15.279 3.022 18.824 1.00 95.50 337 PRO A N 1
ATOM 2558 C CA . PRO A 1 337 ? -15.769 3.647 20.053 1.00 95.50 337 PRO A CA 1
ATOM 2559 C C . PRO A 1 337 ? -16.804 2.764 20.761 1.00 95.50 337 PRO A C 1
ATOM 2561 O O . PRO A 1 337 ? -16.742 2.592 21.977 1.00 95.50 337 PRO A O 1
ATOM 2564 N N . ARG A 1 338 ? -17.694 2.117 20.000 1.00 94.69 338 ARG A N 1
ATOM 2565 C CA . ARG A 1 338 ? -18.717 1.208 20.534 1.00 94.69 338 ARG A CA 1
ATOM 2566 C C . ARG A 1 338 ? -18.114 -0.042 21.172 1.00 94.69 338 ARG A C 1
ATOM 2568 O O . ARG A 1 338 ? -18.586 -0.492 22.212 1.00 94.69 338 ARG A O 1
ATOM 2575 N N . GLN A 1 339 ? -17.058 -0.599 20.583 1.00 95.19 339 GLN A N 1
ATOM 2576 C CA . GLN A 1 339 ? -16.347 -1.740 21.153 1.00 95.19 339 GLN A CA 1
ATOM 2577 C C . GLN A 1 339 ? -15.684 -1.344 22.476 1.00 95.19 339 GLN A C 1
ATOM 2579 O O . GLN A 1 339 ? -15.787 -2.076 23.457 1.00 95.19 339 GLN A O 1
ATOM 2584 N N . THR A 1 340 ? -15.078 -0.156 22.534 1.00 95.19 340 THR A N 1
ATOM 2585 C CA . THR A 1 340 ? -14.470 0.384 23.760 1.00 95.19 340 THR A CA 1
ATOM 2586 C C . THR A 1 340 ? -15.507 0.560 24.872 1.00 95.19 340 THR A C 1
ATOM 2588 O O . THR A 1 340 ? -15.301 0.089 25.992 1.00 95.19 340 THR A O 1
ATOM 2591 N N . GLU A 1 341 ? -16.649 1.175 24.559 1.00 96.00 341 GLU A N 1
ATOM 2592 C CA . GLU A 1 341 ? -17.743 1.373 25.512 1.00 96.00 341 GLU A CA 1
ATOM 2593 C C . GLU A 1 341 ? -18.343 0.040 25.977 1.00 96.00 341 GLU A C 1
ATOM 2595 O O . GLU A 1 341 ? -18.480 -0.201 27.176 1.00 96.00 341 GLU A O 1
ATOM 2600 N N . SER A 1 342 ? -18.625 -0.874 25.045 1.00 95.44 342 SER A N 1
ATOM 2601 C CA . SER A 1 342 ? -19.181 -2.188 25.376 1.00 95.44 342 SER A CA 1
ATOM 2602 C C . SER A 1 342 ? -18.234 -3.026 26.240 1.00 95.44 342 SER A C 1
ATOM 2604 O O . SER A 1 342 ? -18.684 -3.653 27.197 1.00 95.44 342 SER A O 1
ATOM 2606 N N . ARG A 1 343 ? -16.917 -2.987 25.991 1.00 95.00 343 ARG A N 1
ATOM 2607 C CA . ARG A 1 343 ? -15.910 -3.651 26.836 1.00 95.00 343 ARG A CA 1
ATOM 2608 C C . ARG A 1 343 ? -15.864 -3.052 28.243 1.00 95.00 343 ARG A C 1
ATOM 2610 O O . ARG A 1 343 ? -15.754 -3.804 29.213 1.00 95.00 343 ARG A O 1
ATOM 2617 N N . ALA A 1 344 ? -15.997 -1.732 28.378 1.00 95.31 344 ALA A N 1
ATOM 2618 C CA . ALA A 1 344 ? -16.089 -1.078 29.683 1.00 95.31 344 ALA A CA 1
ATOM 2619 C C . ALA A 1 344 ? -17.359 -1.504 30.444 1.00 95.31 344 ALA A C 1
ATOM 2621 O O . ALA A 1 344 ? -17.276 -1.878 31.616 1.00 95.31 344 ALA A O 1
ATOM 2622 N N . LEU A 1 345 ? -18.511 -1.539 29.765 1.00 95.44 345 LEU A N 1
ATOM 2623 C CA . LEU A 1 345 ? -19.778 -2.017 30.328 1.00 95.44 345 LEU A CA 1
ATOM 2624 C C . LEU A 1 345 ? -19.729 -3.505 30.705 1.00 95.44 345 LEU A C 1
ATOM 2626 O O . LEU A 1 345 ? -20.238 -3.885 31.755 1.00 95.44 345 LEU A O 1
ATOM 2630 N N . LEU A 1 346 ? -19.078 -4.351 29.900 1.00 94.75 346 LEU A N 1
ATOM 2631 C CA . LEU A 1 346 ? -18.861 -5.766 30.217 1.00 94.75 346 LEU A CA 1
ATOM 2632 C C . LEU A 1 346 ? -17.971 -5.949 31.446 1.00 94.75 346 LEU A C 1
ATOM 2634 O O . LEU A 1 346 ? -18.234 -6.825 32.268 1.00 94.75 346 LEU A O 1
ATOM 2638 N N . SER A 1 347 ? -16.923 -5.136 31.584 1.00 94.69 347 SER A N 1
ATOM 2639 C CA . SER A 1 347 ? -16.073 -5.131 32.778 1.00 94.69 347 SER A CA 1
ATOM 2640 C C . SER A 1 347 ? -16.874 -4.738 34.023 1.00 94.69 347 SER A C 1
ATOM 2642 O O . SER A 1 347 ? -16.825 -5.437 35.037 1.00 94.69 347 SER A O 1
ATOM 2644 N N . ALA A 1 348 ? -17.695 -3.685 33.921 1.00 93.75 348 ALA A N 1
ATOM 2645 C CA . ALA A 1 348 ? -18.600 -3.280 34.992 1.00 93.75 348 ALA A CA 1
ATOM 2646 C C . ALA A 1 348 ? -19.601 -4.394 35.340 1.00 93.75 348 ALA A C 1
ATOM 2648 O O . ALA A 1 348 ? -19.742 -4.735 36.512 1.00 93.75 348 ALA A O 1
ATOM 2649 N N . LEU A 1 349 ? -20.219 -5.038 34.343 1.00 93.25 349 LEU A N 1
ATOM 2650 C CA . LEU A 1 349 ? -21.144 -6.151 34.564 1.00 93.25 349 LEU A CA 1
ATOM 2651 C C . LEU A 1 349 ? -20.463 -7.327 35.278 1.00 93.25 349 LEU A C 1
ATOM 2653 O O . LEU A 1 349 ? -21.031 -7.873 36.213 1.00 93.25 349 LEU A O 1
ATOM 2657 N N . LYS A 1 350 ? -19.228 -7.684 34.897 1.00 92.06 350 LYS A N 1
ATOM 2658 C CA . LYS A 1 350 ? -18.450 -8.746 35.562 1.00 92.06 350 LYS A CA 1
ATOM 2659 C C . LYS A 1 350 ? -18.128 -8.426 37.026 1.00 92.06 350 LYS A C 1
ATOM 2661 O O . LYS A 1 350 ? -17.949 -9.351 37.812 1.00 92.06 350 LYS A O 1
ATOM 2666 N N . SER A 1 351 ? -18.042 -7.144 37.390 1.00 92.00 351 SER A N 1
ATOM 2667 C CA . SER A 1 351 ? -17.807 -6.707 38.774 1.00 92.00 351 SER A CA 1
ATOM 2668 C C . SER A 1 351 ? -19.061 -6.729 39.656 1.00 92.00 351 SER A C 1
ATOM 2670 O O . SER A 1 351 ? -18.940 -6.728 40.880 1.00 92.00 351 SER A O 1
ATOM 2672 N N . VAL A 1 352 ? -20.253 -6.783 39.053 1.00 91.00 352 VAL A N 1
ATOM 2673 C CA . VAL A 1 352 ? -21.539 -6.834 39.756 1.00 91.00 352 VAL A CA 1
ATOM 2674 C C . VAL A 1 352 ? -22.017 -8.290 39.783 1.00 91.00 352 VAL A C 1
ATOM 2676 O O . VAL A 1 352 ? -22.444 -8.805 38.748 1.00 91.00 352 VAL A O 1
ATOM 2679 N N . PRO A 1 353 ? -21.948 -8.992 40.931 1.00 86.00 353 PRO A N 1
ATOM 2680 C CA . PRO A 1 353 ? -22.344 -10.391 40.992 1.00 86.00 353 PRO A CA 1
ATOM 2681 C C . PRO A 1 353 ? -23.827 -10.548 40.622 1.00 86.00 353 PRO A C 1
ATOM 2683 O O . PRO A 1 353 ? -24.654 -9.728 41.033 1.00 86.00 353 PRO A O 1
ATOM 2686 N N . PRO A 1 354 ? -24.188 -11.591 39.855 1.00 85.81 354 PRO A N 1
ATOM 2687 C CA . PRO A 1 354 ? -25.578 -11.841 39.514 1.00 85.81 354 PRO A CA 1
ATOM 2688 C C . PRO A 1 354 ? -26.360 -12.174 40.789 1.00 85.81 354 PRO A C 1
ATOM 2690 O O . PRO A 1 354 ? -26.029 -13.123 41.495 1.00 85.81 354 PRO A O 1
ATOM 2693 N N . VAL A 1 355 ? -27.398 -11.387 41.072 1.00 88.38 355 VAL A N 1
ATOM 2694 C CA . VAL A 1 355 ? -28.315 -11.615 42.196 1.00 88.38 355 VAL A CA 1
ATOM 2695 C C . VAL A 1 355 ? -29.570 -12.289 41.667 1.00 88.38 355 VAL A C 1
ATOM 2697 O O . VAL A 1 355 ? -30.271 -11.732 40.815 1.00 88.38 355 VAL A O 1
ATOM 2700 N N . THR A 1 356 ? -29.864 -13.487 42.164 1.00 88.88 356 THR A N 1
ATOM 2701 C CA . THR A 1 356 ? -31.106 -14.185 41.830 1.00 88.88 356 THR A CA 1
ATOM 2702 C C . THR A 1 356 ? -32.257 -13.676 42.706 1.00 88.88 356 THR A C 1
ATOM 2704 O O . THR A 1 356 ? -32.022 -13.193 43.817 1.00 88.88 356 THR A O 1
ATOM 2707 N N . PRO A 1 357 ? -33.522 -13.788 42.257 1.00 88.56 357 PRO A N 1
ATOM 2708 C CA . PRO A 1 357 ? -34.674 -13.482 43.110 1.00 88.56 357 PRO A CA 1
ATOM 2709 C C . PRO A 1 357 ? -34.645 -14.251 44.441 1.00 88.56 357 PRO A C 1
ATOM 2711 O O . PRO A 1 357 ? -34.978 -13.693 45.482 1.00 88.56 357 PRO A O 1
ATOM 2714 N N . GLN A 1 358 ? -34.147 -15.491 44.421 1.00 90.94 358 GLN A N 1
ATOM 2715 C CA . GLN A 1 358 ? -34.057 -16.353 45.596 1.00 90.94 358 GLN A CA 1
ATOM 2716 C C . GLN A 1 358 ? -33.049 -15.849 46.642 1.00 90.94 358 GLN A C 1
ATOM 2718 O O . GLN A 1 358 ? -33.282 -16.008 47.837 1.00 90.94 358 GLN A O 1
ATOM 2723 N N . ASP A 1 359 ? -31.962 -15.190 46.229 1.00 89.75 359 ASP A N 1
ATOM 2724 C CA . ASP A 1 359 ? -31.000 -14.587 47.165 1.00 89.75 359 ASP A CA 1
ATOM 2725 C C . ASP A 1 359 ? -31.639 -13.452 47.976 1.00 89.75 359 ASP A C 1
ATOM 2727 O O . ASP A 1 359 ? -31.380 -13.300 49.173 1.00 89.75 359 ASP A O 1
ATOM 2731 N N . ILE A 1 360 ? -32.505 -12.670 47.322 1.00 91.12 360 ILE A N 1
ATOM 2732 C CA . ILE A 1 360 ? -33.264 -11.586 47.952 1.00 91.12 360 ILE A CA 1
ATOM 2733 C C . ILE A 1 360 ? -34.312 -12.176 48.896 1.00 91.12 360 ILE A C 1
ATOM 2735 O O . ILE A 1 360 ? -34.364 -11.767 50.052 1.00 91.12 360 ILE A O 1
ATOM 2739 N N . GLU A 1 361 ? -35.087 -13.165 48.442 1.00 91.06 361 GLU A N 1
ATOM 2740 C CA . GLU A 1 361 ? -36.102 -13.845 49.260 1.00 91.06 361 GLU A CA 1
ATOM 2741 C C . GLU A 1 361 ? -35.495 -14.484 50.520 1.00 91.06 361 GLU A C 1
ATOM 2743 O O . GLU A 1 361 ? -36.032 -14.329 51.616 1.00 91.06 361 GLU A O 1
ATOM 2748 N N . CYS A 1 362 ? -34.339 -15.146 50.402 1.00 91.50 362 CYS A N 1
ATOM 2749 C CA . CYS A 1 362 ? -33.619 -15.719 51.540 1.00 91.50 362 CYS A CA 1
ATOM 2750 C C . CYS A 1 362 ? -33.179 -14.649 52.553 1.00 91.50 362 CYS A C 1
ATOM 2752 O O . CYS A 1 362 ? -33.307 -14.854 53.761 1.00 91.50 362 CYS A O 1
ATOM 2754 N N . ALA A 1 363 ? -32.666 -13.506 52.087 1.00 90.69 363 ALA A N 1
ATOM 2755 C CA . ALA A 1 363 ? -32.266 -12.406 52.966 1.00 90.69 363 ALA A CA 1
ATOM 2756 C C . ALA A 1 363 ? -33.479 -11.719 53.623 1.00 90.69 363 ALA A C 1
ATOM 2758 O O . ALA A 1 363 ? -33.443 -11.389 54.809 1.00 90.69 363 ALA A O 1
ATOM 2759 N N . GLU A 1 364 ? -34.581 -11.555 52.887 1.00 92.75 364 GLU A N 1
ATOM 2760 C CA . GLU A 1 364 ? -35.844 -11.037 53.422 1.00 92.75 364 GLU A CA 1
ATOM 2761 C C . GLU A 1 364 ? -36.428 -11.971 54.485 1.00 92.75 364 GLU A C 1
ATOM 2763 O O . GLU A 1 364 ? -36.871 -11.506 55.537 1.00 92.75 364 GLU A O 1
ATOM 2768 N N . TYR A 1 365 ? -36.363 -13.285 54.258 1.00 92.88 365 TYR A N 1
ATOM 2769 C CA . TYR A 1 365 ? -36.777 -14.287 55.234 1.00 92.88 365 TYR A CA 1
ATOM 2770 C C . TYR A 1 365 ? -35.921 -14.237 56.508 1.00 92.88 365 TYR A C 1
ATOM 2772 O O . TYR A 1 365 ? -36.467 -14.255 57.611 1.00 92.88 365 TYR A O 1
ATOM 2780 N N . SER A 1 366 ? -34.596 -14.107 56.391 1.00 89.56 366 SER A N 1
ATOM 2781 C CA . SER A 1 366 ? -33.699 -13.946 57.547 1.00 89.56 366 SER A CA 1
ATOM 2782 C C . SER A 1 366 ? -34.017 -12.689 58.359 1.00 89.56 366 SER A C 1
ATOM 2784 O O . SER A 1 366 ? -34.132 -12.764 59.587 1.00 89.56 366 SER A O 1
ATOM 2786 N N . ALA A 1 367 ? -34.244 -11.552 57.692 1.00 91.00 367 ALA A N 1
ATOM 2787 C CA . ALA A 1 367 ? -34.670 -10.318 58.348 1.00 91.00 367 ALA A CA 1
ATOM 2788 C C . ALA A 1 367 ? -36.026 -10.492 59.057 1.00 91.00 367 ALA A C 1
ATOM 2790 O O . ALA A 1 367 ? -36.181 -10.099 60.215 1.00 91.00 367 ALA A O 1
ATOM 2791 N N . PHE A 1 368 ? -36.994 -11.139 58.401 1.00 91.00 368 PHE A N 1
ATOM 2792 C CA . PHE A 1 368 ? -38.304 -11.437 58.981 1.00 91.00 368 PHE A CA 1
ATOM 2793 C C . PHE A 1 368 ? -38.193 -12.329 60.226 1.00 91.00 368 PHE A C 1
ATOM 2795 O O . PHE A 1 368 ? -38.799 -12.039 61.258 1.00 91.00 368 PHE A O 1
ATOM 2802 N N . MET A 1 369 ? -37.369 -13.377 60.175 1.00 91.12 369 MET A N 1
ATOM 2803 C CA . MET A 1 369 ? -37.142 -14.268 61.313 1.00 91.12 369 MET A CA 1
ATOM 2804 C C . MET A 1 369 ? -36.478 -13.551 62.494 1.00 91.12 369 MET A C 1
ATOM 2806 O O . MET A 1 369 ? -36.851 -13.812 63.641 1.00 91.12 369 MET A O 1
ATOM 2810 N N . CYS A 1 370 ? -35.541 -12.632 62.241 1.00 88.19 370 CYS A N 1
ATOM 2811 C CA . CYS A 1 370 ? -34.959 -11.781 63.284 1.00 88.19 370 CYS A CA 1
ATOM 2812 C C . CYS A 1 370 ? -36.026 -10.894 63.938 1.00 88.19 370 CYS A C 1
ATOM 2814 O O . CYS A 1 370 ? -36.102 -10.810 65.165 1.00 88.19 370 CYS A O 1
ATOM 2816 N N . GLU A 1 371 ? -36.916 -10.306 63.135 1.00 89.50 371 GLU A N 1
ATOM 2817 C CA . GLU A 1 371 ? -38.020 -9.486 63.633 1.00 89.50 371 GLU A CA 1
ATOM 2818 C C . GLU A 1 371 ? -39.021 -10.302 64.474 1.00 89.50 371 GLU A C 1
ATOM 2820 O O . GLU A 1 371 ? -39.455 -9.858 65.540 1.00 89.50 371 GLU A O 1
ATOM 2825 N N . CYS A 1 372 ? -39.359 -11.522 64.044 1.00 88.00 372 CYS A N 1
ATOM 2826 C CA . CYS A 1 372 ? -40.207 -12.437 64.809 1.00 88.00 372 CYS A CA 1
ATOM 2827 C C . CYS A 1 372 ? -39.570 -12.839 66.144 1.00 88.00 372 CYS A C 1
ATOM 2829 O O . CYS A 1 372 ? -40.256 -12.848 67.168 1.00 88.00 372 CYS A O 1
ATOM 2831 N N . LYS A 1 373 ? -38.265 -13.139 66.156 1.00 88.19 373 LYS A N 1
ATOM 2832 C CA . LYS A 1 373 ? -37.528 -13.476 67.382 1.00 88.19 373 LYS A CA 1
ATOM 2833 C C . LYS A 1 373 ? -37.480 -12.293 68.347 1.00 88.19 373 LYS A C 1
ATOM 2835 O O . LYS A 1 373 ? -37.782 -12.485 69.519 1.00 88.19 373 LYS A O 1
ATOM 2840 N N . GLY A 1 374 ? -37.198 -11.079 67.868 1.00 83.75 374 GLY A N 1
ATOM 2841 C CA . GLY A 1 374 ? -37.126 -9.868 68.700 1.00 83.75 374 GLY A CA 1
ATOM 2842 C C . GLY A 1 374 ? -38.433 -9.514 69.426 1.00 83.75 374 GLY A C 1
ATOM 2843 O O . GLY A 1 374 ? -38.402 -8.896 70.493 1.00 83.75 374 GLY A O 1
ATOM 2844 N N . LYS A 1 375 ? -39.582 -9.966 68.902 1.00 84.00 375 LYS A N 1
ATOM 2845 C CA . LYS A 1 375 ? -40.912 -9.812 69.524 1.00 84.00 375 LYS A CA 1
ATOM 2846 C C . LYS A 1 375 ? -41.189 -10.819 70.652 1.00 84.00 375 LYS A C 1
ATOM 2848 O O . LYS A 1 375 ? -42.234 -10.724 71.294 1.00 84.00 375 LYS A O 1
ATOM 2853 N N . ASN A 1 376 ? -40.288 -11.769 70.929 1.00 84.69 376 ASN A N 1
ATOM 2854 C CA . ASN A 1 376 ? -40.461 -12.727 72.020 1.00 84.69 376 ASN A CA 1
ATOM 2855 C C . ASN A 1 376 ? -40.352 -12.019 73.391 1.00 84.69 376 ASN A C 1
ATOM 2857 O O . ASN A 1 376 ? -39.308 -11.441 73.708 1.00 84.69 376 ASN A O 1
ATOM 2861 N N . PRO A 1 377 ? -41.397 -12.071 74.240 1.00 79.56 377 PRO A N 1
ATOM 2862 C CA . PRO A 1 377 ? -41.406 -11.387 75.532 1.00 79.56 377 PRO A CA 1
ATOM 2863 C C . PRO A 1 377 ? -40.451 -11.999 76.568 1.00 79.56 377 PRO A C 1
ATOM 2865 O O . PRO A 1 377 ? -40.242 -11.396 77.614 1.00 79.56 377 PRO A O 1
ATOM 2868 N N . ARG A 1 378 ? -39.882 -13.184 76.303 1.00 84.19 378 ARG A N 1
ATOM 2869 C CA . ARG A 1 378 ? -38.966 -13.889 77.217 1.00 84.19 378 ARG A CA 1
ATOM 2870 C C . ARG A 1 378 ? -37.485 -13.535 77.029 1.00 84.19 378 ARG A C 1
ATOM 2872 O O . ARG A 1 378 ? -36.663 -14.087 77.749 1.00 84.19 378 ARG A O 1
ATOM 2879 N N . LEU A 1 379 ? -37.151 -12.673 76.068 1.00 82.06 379 LEU A N 1
ATOM 2880 C CA . LEU A 1 379 ? -35.769 -12.267 75.793 1.00 82.06 379 LEU A CA 1
ATOM 2881 C C . LEU A 1 379 ? -35.279 -11.216 76.792 1.00 82.06 379 LEU A C 1
ATOM 2883 O O . LEU A 1 379 ? -36.009 -10.275 77.115 1.00 82.06 379 LEU A O 1
ATOM 2887 N N . GLY A 1 380 ? -34.026 -11.350 77.228 1.00 85.25 380 GLY A N 1
ATOM 2888 C CA . GLY A 1 380 ? -33.346 -10.318 78.014 1.00 85.25 380 GLY A CA 1
ATOM 2889 C C . GLY A 1 380 ? -32.990 -9.084 77.172 1.00 85.25 380 GLY A C 1
ATOM 2890 O O . GLY A 1 380 ? -32.903 -9.160 75.946 1.00 85.25 380 GLY A O 1
ATOM 2891 N N . GLU A 1 381 ? -32.735 -7.938 77.814 1.00 81.88 381 GLU A N 1
ATOM 2892 C CA . GLU A 1 381 ? -32.378 -6.687 77.111 1.00 81.88 381 GLU A CA 1
ATOM 2893 C C . GLU A 1 381 ? -31.134 -6.832 76.219 1.00 81.88 381 GLU A C 1
ATOM 2895 O O . GLU A 1 381 ? -31.129 -6.340 75.091 1.00 81.88 381 GLU A O 1
ATOM 2900 N N . GLY A 1 382 ? -30.111 -7.567 76.672 1.00 83.81 382 GLY A N 1
ATOM 2901 C CA . GLY A 1 382 ? -28.902 -7.823 75.879 1.00 83.81 382 GLY A CA 1
ATOM 2902 C C . GLY A 1 382 ? -29.157 -8.663 74.621 1.00 83.81 382 GLY A C 1
ATOM 2903 O O . GLY A 1 382 ? -28.602 -8.376 73.563 1.00 83.81 382 GLY A O 1
ATOM 2904 N N . GLU A 1 383 ? -30.040 -9.660 74.703 1.00 85.81 383 GLU A N 1
ATOM 2905 C CA . GLU A 1 383 ? -30.419 -10.503 73.559 1.00 85.81 383 GLU A CA 1
ATOM 2906 C C . GLU A 1 383 ? -31.284 -9.729 72.561 1.00 85.81 383 GLU A C 1
ATOM 2908 O O . GLU A 1 383 ? -31.135 -9.879 71.349 1.00 85.81 383 GLU A O 1
ATOM 2913 N N . ARG A 1 384 ? -32.163 -8.857 73.070 1.00 84.69 384 ARG A N 1
ATOM 2914 C CA . ARG A 1 384 ? -32.987 -7.976 72.242 1.00 84.69 384 ARG A CA 1
ATOM 2915 C C . ARG A 1 384 ? -32.121 -6.969 71.474 1.00 84.69 384 ARG A C 1
ATOM 2917 O O . ARG A 1 384 ? -32.333 -6.809 70.277 1.00 84.69 384 ARG A O 1
ATOM 2924 N N . GLY A 1 385 ? -31.110 -6.373 72.114 1.00 86.12 385 GLY A N 1
ATOM 2925 C CA . GLY A 1 385 ? -30.151 -5.481 71.445 1.00 86.12 385 GLY A CA 1
ATOM 2926 C C . GLY A 1 385 ? -29.271 -6.186 70.400 1.00 86.12 385 GLY A C 1
ATOM 2927 O O . GLY A 1 385 ? -28.990 -5.625 69.338 1.00 86.12 385 GLY A O 1
ATOM 2928 N N . ALA A 1 386 ? -28.878 -7.440 70.653 1.00 86.94 386 ALA A N 1
ATOM 2929 C CA . ALA A 1 386 ? -28.152 -8.257 69.677 1.00 86.94 386 ALA A CA 1
ATOM 2930 C C . ALA A 1 386 ? -29.013 -8.578 68.440 1.00 86.94 386 ALA A C 1
ATOM 2932 O O . ALA A 1 386 ? -28.552 -8.401 67.314 1.00 86.94 386 ALA A O 1
ATOM 2933 N N . LEU A 1 387 ? -30.278 -8.967 68.641 1.00 88.88 387 LEU A N 1
ATOM 2934 C CA . LEU A 1 387 ? -31.239 -9.222 67.559 1.00 88.88 387 LEU A CA 1
ATOM 2935 C C . LEU A 1 387 ? -31.574 -7.966 66.749 1.00 88.88 387 LEU A C 1
ATOM 2937 O O . LEU A 1 387 ? -31.778 -8.050 65.542 1.00 88.88 387 LEU A O 1
ATOM 2941 N N . GLU A 1 388 ? -31.629 -6.798 67.388 1.00 88.56 388 GLU A N 1
ATOM 2942 C CA . GLU A 1 388 ? -31.834 -5.526 66.691 1.00 88.56 388 GLU A CA 1
ATOM 2943 C C . GLU A 1 388 ? -30.635 -5.176 65.798 1.00 88.56 388 GLU A C 1
ATOM 2945 O O . GLU A 1 388 ? -30.811 -4.778 64.647 1.00 88.56 388 GLU A O 1
ATOM 2950 N N . SER A 1 389 ? -29.416 -5.424 66.283 1.00 88.88 389 SER A N 1
ATOM 2951 C CA . SER A 1 389 ? -28.193 -5.275 65.485 1.00 88.88 389 SER A CA 1
ATOM 2952 C C . SER A 1 389 ? -28.165 -6.247 64.298 1.00 88.88 389 SER A C 1
ATOM 2954 O O . SER A 1 389 ? -27.850 -5.847 63.178 1.00 88.88 389 SER A O 1
ATOM 2956 N N . GLU A 1 390 ? -28.551 -7.508 64.513 1.00 90.50 390 GLU A N 1
ATOM 2957 C CA . GLU A 1 390 ? -28.661 -8.528 63.460 1.00 90.50 390 GLU A CA 1
ATOM 2958 C C . GLU A 1 390 ? -29.731 -8.157 62.418 1.00 90.50 390 GLU A C 1
ATOM 2960 O O . GLU A 1 390 ? -29.487 -8.234 61.214 1.00 90.50 390 GLU A O 1
ATOM 2965 N N . LEU A 1 391 ? -30.885 -7.646 62.859 1.00 91.62 391 LEU A N 1
ATOM 2966 C CA . LEU A 1 391 ? -31.943 -7.154 61.977 1.00 91.62 391 LEU A CA 1
ATOM 2967 C C . LEU A 1 391 ? -31.470 -5.980 61.106 1.00 91.62 391 LEU A C 1
ATOM 2969 O O . LEU A 1 391 ? -31.826 -5.918 59.928 1.00 91.62 391 LEU A O 1
ATOM 2973 N N . ILE A 1 392 ? -30.675 -5.052 61.653 1.00 91.88 392 ILE A N 1
ATOM 2974 C CA . ILE A 1 392 ? -30.075 -3.951 60.882 1.00 91.88 392 ILE A CA 1
ATOM 2975 C C . ILE A 1 392 ? -29.147 -4.507 59.797 1.00 91.88 392 ILE A C 1
ATOM 2977 O O . ILE A 1 392 ? -29.235 -4.079 58.645 1.00 91.88 392 ILE A O 1
ATOM 2981 N N . VAL A 1 393 ? -28.301 -5.484 60.137 1.00 93.31 393 VAL A N 1
ATOM 2982 C CA . VAL A 1 393 ? -27.386 -6.132 59.185 1.00 93.31 393 VAL A CA 1
ATOM 2983 C C . VAL A 1 393 ? -28.157 -6.836 58.066 1.00 93.31 393 VAL A C 1
ATOM 2985 O O . VAL A 1 393 ? -27.856 -6.620 56.892 1.00 93.31 393 VAL A O 1
ATOM 2988 N N . GLU A 1 394 ? -29.189 -7.617 58.391 1.00 91.06 3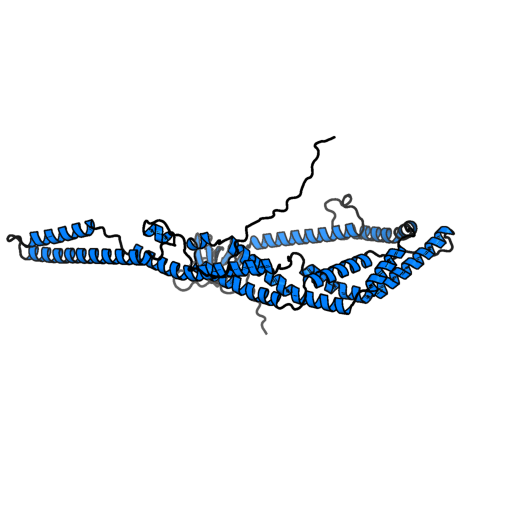94 GLU A N 1
ATOM 2989 C CA . GLU A 1 394 ? -29.986 -8.325 57.381 1.00 91.06 394 GLU A CA 1
ATOM 2990 C C . GLU A 1 394 ? -30.815 -7.362 56.513 1.00 91.06 394 GLU A C 1
ATOM 2992 O O . GLU A 1 394 ? -30.878 -7.525 55.294 1.00 91.06 394 GLU A O 1
ATOM 2997 N N . ARG A 1 395 ? -31.381 -6.287 57.081 1.00 91.75 395 ARG A N 1
ATOM 2998 C CA . ARG A 1 395 ? -32.057 -5.240 56.289 1.00 91.75 395 ARG A CA 1
ATOM 2999 C C . ARG A 1 395 ? -31.091 -4.522 55.350 1.00 91.75 395 ARG A C 1
ATOM 3001 O O . ARG A 1 395 ? -31.438 -4.277 54.192 1.00 91.75 395 ARG A O 1
ATOM 3008 N N . GLN A 1 396 ? -29.878 -4.226 55.816 1.00 93.44 396 GLN A N 1
ATOM 3009 C CA . GLN A 1 396 ? -28.830 -3.651 54.977 1.00 93.44 396 GLN A CA 1
ATOM 3010 C C . GLN A 1 396 ? -28.445 -4.610 53.845 1.00 93.44 396 GLN A C 1
ATOM 3012 O O . GLN A 1 396 ? -28.295 -4.184 52.701 1.00 93.44 396 GLN A O 1
ATOM 3017 N N . LYS A 1 397 ? -28.348 -5.911 54.128 1.00 93.06 397 LYS A N 1
ATOM 3018 C CA . LYS A 1 397 ? -28.069 -6.943 53.125 1.00 93.06 397 LYS A CA 1
ATOM 3019 C C . LYS A 1 397 ? -29.162 -7.023 52.057 1.00 93.06 397 LYS A C 1
ATOM 3021 O O . LYS A 1 397 ? -28.834 -7.001 50.874 1.00 93.06 397 LYS A O 1
ATOM 3026 N N . VAL A 1 398 ? -30.443 -7.035 52.439 1.00 92.25 398 VAL A N 1
ATOM 3027 C CA . VAL A 1 398 ? -31.572 -6.972 51.485 1.00 92.25 398 VAL A CA 1
ATOM 3028 C C . VAL A 1 398 ? -31.473 -5.722 50.610 1.00 92.25 398 VAL A C 1
ATOM 3030 O O . VAL A 1 398 ? -31.635 -5.803 49.391 1.00 92.25 398 VAL A O 1
ATOM 3033 N N . HIS A 1 399 ? -31.182 -4.567 51.213 1.00 92.50 399 HIS A N 1
ATOM 3034 C CA . HIS A 1 399 ? -31.027 -3.314 50.479 1.00 92.50 399 HIS A CA 1
ATOM 3035 C C . HIS A 1 399 ? -29.895 -3.389 49.441 1.00 92.50 399 HIS A C 1
ATOM 3037 O O . HIS A 1 399 ? -30.115 -3.061 48.274 1.00 92.50 399 HIS A O 1
ATOM 3043 N N . VAL A 1 400 ? -28.723 -3.896 49.835 1.00 93.38 400 VAL A N 1
ATOM 3044 C CA . VAL A 1 400 ? -27.563 -4.086 48.948 1.00 93.38 400 VAL A CA 1
ATOM 3045 C C . VAL A 1 400 ? -27.867 -5.073 47.820 1.00 93.38 400 VAL A C 1
ATOM 3047 O O . VAL A 1 400 ? -27.521 -4.801 46.671 1.00 93.38 400 VAL A O 1
ATOM 3050 N N . LEU A 1 401 ? -28.550 -6.188 48.100 1.00 93.50 401 LEU A N 1
ATOM 3051 C CA . LEU A 1 401 ? -28.921 -7.173 47.077 1.00 93.50 401 LEU A CA 1
ATOM 3052 C C . LEU A 1 401 ? -29.888 -6.580 46.045 1.00 93.50 401 LEU A C 1
ATOM 3054 O O . LEU A 1 401 ? -29.677 -6.746 44.844 1.00 93.50 401 LEU A O 1
ATOM 3058 N N . LYS A 1 402 ? -30.899 -5.820 46.488 1.00 93.06 402 LYS A N 1
ATOM 3059 C CA . LYS A 1 402 ? -31.827 -5.118 45.583 1.00 93.06 402 LYS A CA 1
ATOM 3060 C C . LYS A 1 402 ? -31.114 -4.070 44.731 1.00 93.06 402 LYS A C 1
ATOM 3062 O O . LYS A 1 402 ? -31.360 -4.000 43.530 1.00 93.06 402 LYS A O 1
ATOM 3067 N N . GLN A 1 403 ? -30.209 -3.283 45.318 1.00 93.00 403 GLN A N 1
ATOM 3068 C CA . GLN A 1 403 ? -29.399 -2.316 44.567 1.00 93.00 403 GLN A CA 1
ATOM 3069 C C . GLN A 1 403 ? -28.516 -3.005 43.521 1.00 93.00 403 GLN A C 1
ATOM 3071 O O . GLN A 1 403 ? -28.510 -2.597 42.362 1.00 93.00 403 GLN A O 1
ATOM 3076 N N . THR A 1 404 ? -27.838 -4.087 43.906 1.00 92.88 404 THR A N 1
ATOM 3077 C CA . THR A 1 404 ? -27.010 -4.905 43.008 1.00 92.88 404 THR A CA 1
ATOM 3078 C C . THR A 1 404 ? -27.841 -5.482 41.856 1.00 92.88 404 THR A C 1
ATOM 3080 O O . THR A 1 404 ? -27.411 -5.430 40.708 1.00 92.88 404 THR A O 1
ATOM 3083 N N . GLN A 1 405 ? -29.062 -5.964 42.122 1.00 93.12 405 GLN A N 1
ATOM 3084 C CA . GLN A 1 405 ? -29.970 -6.470 41.087 1.00 93.12 405 GLN A CA 1
ATOM 3085 C C . GLN A 1 405 ? -30.395 -5.374 40.096 1.00 93.12 405 GLN A C 1
ATOM 3087 O O . GLN A 1 405 ? -30.395 -5.605 38.884 1.00 93.12 405 GLN A O 1
ATOM 3092 N N . VAL A 1 406 ? -30.751 -4.184 40.595 1.00 92.94 406 VAL A N 1
ATOM 3093 C CA . VAL A 1 406 ? -31.115 -3.030 39.757 1.00 92.94 406 VAL A CA 1
ATOM 3094 C C . VAL A 1 406 ? -29.937 -2.607 38.885 1.00 92.94 406 VAL A C 1
ATOM 3096 O O . VAL A 1 406 ? -30.111 -2.408 37.685 1.00 92.94 406 VAL A O 1
ATOM 3099 N N . GLU A 1 407 ? -28.738 -2.528 39.458 1.00 93.62 407 GLU A N 1
ATOM 3100 C CA . GLU A 1 407 ? -27.527 -2.157 38.728 1.00 93.62 407 GLU A CA 1
ATOM 3101 C C . GLU A 1 407 ? -27.158 -3.200 37.667 1.00 93.62 407 GLU A C 1
ATOM 3103 O O . GLU A 1 407 ? -26.899 -2.855 36.514 1.00 93.62 407 GLU A O 1
ATOM 3108 N N . HIS A 1 408 ? -27.227 -4.488 38.010 1.00 92.62 408 HIS A N 1
ATOM 3109 C CA . HIS A 1 408 ? -27.002 -5.575 37.062 1.00 92.62 408 HIS A CA 1
ATOM 3110 C C . HIS A 1 408 ? -28.004 -5.520 35.895 1.00 92.62 408 HIS A C 1
ATOM 3112 O O . HIS A 1 408 ? -27.624 -5.690 34.736 1.00 92.62 408 HIS A O 1
ATOM 3118 N N . LYS A 1 409 ? -29.284 -5.228 36.168 1.00 91.06 409 LYS A N 1
ATOM 3119 C CA . LYS A 1 409 ? -30.305 -5.034 35.126 1.00 91.06 409 LYS A CA 1
ATOM 3120 C C . LYS A 1 409 ? -29.999 -3.813 34.249 1.00 91.06 409 LYS A C 1
ATOM 3122 O O . LYS A 1 409 ? -30.014 -3.944 33.027 1.00 91.06 409 LYS A O 1
ATOM 3127 N N . ARG A 1 410 ? -29.654 -2.671 34.856 1.00 95.12 410 ARG A N 1
ATOM 3128 C CA . ARG A 1 410 ? -29.270 -1.431 34.157 1.00 95.12 410 ARG A CA 1
ATOM 3129 C C . ARG A 1 410 ? -28.106 -1.666 33.193 1.00 95.12 410 ARG A C 1
ATOM 3131 O O . ARG A 1 410 ? -28.175 -1.256 32.038 1.00 95.12 410 ARG A O 1
ATOM 3138 N N . LEU A 1 411 ? -27.056 -2.357 33.642 1.00 94.44 411 LEU A N 1
ATOM 3139 C CA . LEU A 1 411 ? -25.889 -2.676 32.814 1.00 94.44 411 LEU A CA 1
ATOM 3140 C C . LEU A 1 411 ? -26.244 -3.608 31.646 1.00 94.44 411 LEU A C 1
ATOM 3142 O O . LEU A 1 411 ? -25.776 -3.389 30.530 1.00 94.44 411 LEU A O 1
ATOM 3146 N N . ARG A 1 412 ? -27.109 -4.613 31.857 1.00 93.50 412 ARG A N 1
ATOM 3147 C CA . ARG A 1 412 ? -27.594 -5.479 30.764 1.00 93.50 412 ARG A CA 1
ATOM 3148 C C . ARG A 1 412 ? -28.405 -4.706 29.724 1.00 93.50 412 ARG A C 1
ATOM 3150 O O . ARG A 1 412 ? -28.226 -4.940 28.533 1.00 93.50 412 ARG A O 1
ATOM 3157 N N . GLU A 1 413 ? -29.262 -3.782 30.156 1.00 93.50 413 GLU A N 1
ATOM 3158 C CA . GLU A 1 413 ? -30.033 -2.913 29.254 1.00 93.50 413 GLU A CA 1
ATOM 3159 C C . GLU A 1 413 ? -29.113 -1.998 28.433 1.00 93.50 413 GLU A C 1
ATOM 3161 O O . GLU A 1 413 ? -29.296 -1.868 27.224 1.00 93.50 413 GLU A O 1
ATOM 3166 N N . GLN A 1 414 ? -28.070 -1.439 29.053 1.00 94.62 414 GLN A N 1
ATOM 3167 C CA . GLN A 1 414 ? -27.062 -0.622 28.365 1.00 94.62 414 GLN A CA 1
ATOM 3168 C C . GLN A 1 414 ? -26.179 -1.416 27.399 1.00 94.62 414 GLN A C 1
ATOM 3170 O O . GLN A 1 414 ? -25.683 -0.848 26.433 1.00 94.62 414 GLN A O 1
ATOM 3175 N N . LEU A 1 415 ? -25.988 -2.717 27.628 1.00 94.25 415 LEU A N 1
ATOM 3176 C CA . LEU A 1 415 ? -25.247 -3.598 26.722 1.00 94.25 415 LEU A CA 1
ATOM 3177 C C . LEU A 1 415 ? -26.062 -4.021 25.490 1.00 94.25 415 LEU A C 1
ATOM 3179 O O . LEU A 1 415 ? -25.488 -4.409 24.475 1.00 94.25 415 LEU A O 1
ATOM 3183 N N . HIS A 1 416 ? -27.390 -3.926 25.542 1.00 90.81 416 HIS A N 1
ATOM 3184 C CA . HIS A 1 416 ? -28.277 -4.404 24.481 1.00 90.81 416 HIS A CA 1
ATOM 3185 C C . HIS A 1 416 ? -28.062 -3.743 23.094 1.00 90.81 416 HIS A C 1
ATOM 3187 O O . HIS A 1 416 ? -28.165 -4.442 22.083 1.00 90.81 416 HIS A O 1
ATOM 3193 N N . PRO A 1 417 ? -27.725 -2.443 22.973 1.00 91.69 417 PRO A N 1
ATOM 3194 C CA . PRO A 1 417 ? -27.373 -1.823 21.688 1.00 91.69 417 PRO A CA 1
ATOM 3195 C C . PRO A 1 417 ? -26.076 -2.359 21.057 1.00 91.69 417 PRO A C 1
ATOM 3197 O O . PRO A 1 417 ? -25.806 -2.089 19.886 1.00 91.69 417 PRO A O 1
ATOM 3200 N N . TYR A 1 418 ? -25.273 -3.108 21.818 1.00 93.81 418 TYR A N 1
ATOM 3201 C CA . TYR A 1 418 ? -23.948 -3.601 21.436 1.00 93.81 418 TYR A CA 1
ATOM 3202 C C . TYR A 1 418 ? -23.932 -5.101 21.091 1.00 93.81 418 TYR A C 1
ATOM 3204 O O . TYR A 1 418 ? -22.865 -5.703 21.001 1.00 93.81 418 TYR A O 1
ATOM 3212 N N . LEU A 1 419 ? -25.101 -5.709 20.843 1.00 91.81 419 LEU A N 1
ATOM 3213 C CA . LEU A 1 419 ? -25.255 -7.129 20.474 1.00 91.81 419 LEU A CA 1
ATOM 3214 C C . LEU A 1 419 ? -24.555 -7.543 19.166 1.00 91.81 419 LEU A C 1
ATOM 3216 O O . LEU A 1 419 ? -24.466 -8.736 18.871 1.00 91.81 419 LEU A O 1
ATOM 3220 N N . CYS A 1 420 ? -24.065 -6.585 18.377 1.00 88.56 420 CYS A N 1
ATOM 3221 C CA . CYS A 1 420 ? -23.235 -6.877 17.212 1.00 88.56 420 CYS A CA 1
ATOM 3222 C C . CYS A 1 420 ? -21.849 -7.426 17.579 1.00 88.56 420 CYS A C 1
ATOM 3224 O O . CYS A 1 420 ? -21.235 -8.107 16.760 1.00 88.56 420 CYS A O 1
ATOM 3226 N N . PHE A 1 421 ? -21.363 -7.171 18.798 1.00 93.19 421 PHE A N 1
ATOM 3227 C CA . PHE A 1 421 ? -20.104 -7.732 19.273 1.00 93.19 421 PHE A CA 1
ATOM 3228 C C . PHE A 1 421 ? -20.334 -9.127 19.877 1.00 93.19 421 PHE A C 1
ATOM 3230 O O . PHE A 1 421 ? -21.147 -9.266 20.800 1.00 93.19 421 PHE A O 1
ATOM 3237 N N . PRO A 1 422 ? -19.602 -10.166 19.429 1.00 91.19 422 PRO A N 1
ATOM 3238 C CA . PRO A 1 422 ? -19.786 -11.537 19.915 1.00 91.19 422 PRO A CA 1
ATOM 3239 C C . PRO A 1 422 ? -19.626 -11.687 21.435 1.00 91.19 422 PRO A C 1
ATOM 3241 O O . PRO A 1 422 ? -20.365 -12.437 22.072 1.00 91.19 422 PRO A O 1
ATOM 3244 N N . GLU A 1 423 ? -18.695 -10.941 22.035 1.00 91.81 423 GLU A N 1
ATOM 3245 C CA . GLU A 1 423 ? -18.449 -10.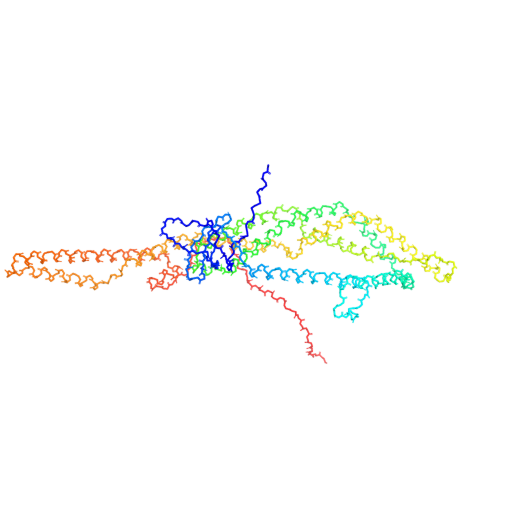944 23.483 1.00 91.81 423 GLU A CA 1
ATOM 3246 C C . GLU A 1 423 ? -19.668 -10.451 24.280 1.00 91.81 423 GLU A C 1
ATOM 3248 O O . GLU A 1 423 ? -19.996 -11.006 25.330 1.00 91.81 423 GLU A O 1
ATOM 3253 N N . VAL A 1 424 ? -20.367 -9.435 23.762 1.00 92.19 424 VAL A N 1
ATOM 3254 C CA . VAL A 1 424 ? -21.571 -8.868 24.383 1.00 92.19 424 VAL A CA 1
ATOM 3255 C C . VAL A 1 424 ? -22.741 -9.834 24.257 1.00 92.19 424 VAL A C 1
ATOM 3257 O O . VAL A 1 424 ? -23.423 -10.107 25.243 1.00 92.19 424 VAL A O 1
ATOM 3260 N N . ALA A 1 425 ? -22.947 -10.387 23.060 1.00 90.81 425 ALA A N 1
ATOM 3261 C CA . ALA A 1 425 ? -23.992 -11.371 22.801 1.00 90.81 425 ALA A CA 1
ATOM 3262 C C . ALA A 1 425 ? -23.846 -12.594 23.728 1.00 90.81 425 ALA A C 1
ATOM 3264 O O . ALA A 1 425 ? -24.797 -12.981 24.411 1.00 90.81 425 ALA A O 1
ATOM 3265 N N . SER A 1 426 ? -22.620 -13.110 23.852 1.00 91.31 426 SER A N 1
ATOM 3266 C CA . SER A 1 426 ? -22.275 -14.203 24.765 1.00 91.31 426 SER A CA 1
ATOM 3267 C C . SER A 1 426 ? -22.563 -13.858 26.232 1.00 91.31 426 SER A C 1
ATOM 3269 O O . SER A 1 426 ? -23.244 -14.617 26.922 1.00 91.31 426 SER A O 1
ATOM 3271 N N . ALA A 1 427 ? -22.141 -12.680 26.709 1.00 89.38 427 ALA A N 1
ATOM 3272 C CA . ALA A 1 427 ? -22.384 -12.250 28.089 1.00 89.38 427 ALA A CA 1
ATOM 3273 C C . ALA A 1 427 ? -23.879 -12.071 28.423 1.00 89.38 427 ALA A C 1
ATOM 3275 O O . ALA A 1 427 ? -24.302 -12.270 29.567 1.00 89.38 427 ALA A O 1
ATOM 3276 N N . LEU A 1 428 ? -24.692 -11.703 27.430 1.00 89.19 428 LEU A N 1
ATOM 3277 C CA . LEU A 1 428 ? -26.139 -11.571 27.581 1.00 89.19 428 LEU A CA 1
ATOM 3278 C C . LEU A 1 428 ? -26.898 -12.889 27.357 1.00 89.19 428 LEU A C 1
ATOM 3280 O O . LEU A 1 428 ? -28.075 -12.954 27.715 1.00 89.19 428 LEU A O 1
ATOM 3284 N N . GLY A 1 429 ? -26.243 -13.935 26.844 1.00 87.12 429 GLY A N 1
ATOM 3285 C CA . GLY A 1 429 ? -26.872 -15.218 26.518 1.00 87.12 429 GLY A CA 1
ATOM 3286 C C . GLY A 1 429 ? -27.782 -15.150 25.288 1.00 87.12 429 GLY A C 1
ATOM 3287 O O . GLY A 1 429 ? -28.773 -15.873 25.221 1.00 87.12 429 GLY A O 1
ATOM 3288 N N . VAL A 1 430 ? -27.481 -14.256 24.342 1.00 87.12 430 VAL A N 1
ATOM 3289 C CA . VAL A 1 430 ? -28.266 -14.019 23.120 1.00 87.12 430 VAL A CA 1
ATOM 3290 C C . VAL A 1 430 ? -27.393 -14.313 21.896 1.00 87.12 430 VAL A C 1
ATOM 3292 O O . VAL A 1 430 ? -26.170 -14.205 21.962 1.00 87.12 430 VAL A O 1
ATOM 3295 N N . SER A 1 431 ? -27.998 -14.683 20.764 1.00 82.00 431 SER A N 1
ATOM 3296 C CA . SER A 1 431 ? -27.270 -14.758 19.490 1.00 82.00 431 SER A CA 1
ATOM 3297 C C . SER A 1 431 ? -26.814 -13.364 19.055 1.00 82.00 431 SER A C 1
ATOM 3299 O O . SER A 1 431 ? -27.549 -12.390 19.233 1.00 82.00 431 SER A O 1
ATOM 3301 N N . SER A 1 432 ? -25.623 -13.264 18.460 1.00 75.88 432 SER A N 1
ATOM 3302 C CA . SER A 1 432 ? -25.145 -12.006 17.887 1.00 75.88 432 SER A CA 1
ATOM 3303 C C . SER A 1 432 ? -26.052 -11.549 16.744 1.00 75.88 432 SER A C 1
ATOM 3305 O O . SER A 1 432 ? -26.609 -12.364 16.001 1.00 75.88 432 SER A O 1
ATOM 3307 N N . VAL A 1 433 ? -26.210 -10.232 16.619 1.00 77.62 433 VAL A N 1
ATOM 3308 C CA . VAL A 1 433 ? -26.984 -9.607 15.540 1.00 77.62 433 VAL A CA 1
ATOM 3309 C C . VAL A 1 433 ? -26.005 -9.100 14.479 1.00 77.62 433 VAL A C 1
ATOM 3311 O O . VAL A 1 433 ? -25.043 -8.419 14.840 1.00 77.62 433 VAL A O 1
ATOM 3314 N N . PRO A 1 434 ? -26.205 -9.402 13.184 1.00 73.31 434 PRO A N 1
ATOM 3315 C CA . PRO A 1 434 ? -25.340 -8.879 12.133 1.00 73.31 434 PRO A CA 1
ATOM 3316 C C . PRO A 1 434 ? -25.349 -7.346 12.128 1.00 73.31 434 PRO A C 1
ATOM 3318 O O . PRO A 1 434 ? -26.374 -6.708 12.379 1.00 73.31 434 PRO A O 1
ATOM 3321 N N . VAL A 1 435 ? -24.194 -6.745 11.837 1.00 71.75 435 VAL A N 1
ATOM 3322 C CA . VAL A 1 435 ? -24.068 -5.286 11.760 1.00 71.75 435 VAL A CA 1
ATOM 3323 C C . VAL A 1 435 ? -24.915 -4.775 10.602 1.00 71.75 435 VAL A C 1
ATOM 3325 O O . VAL A 1 435 ? -24.609 -5.018 9.439 1.00 71.75 435 VAL A O 1
ATOM 3328 N N . SER A 1 436 ? -25.967 -4.031 10.931 1.00 59.09 436 SER A N 1
ATOM 3329 C CA . SER A 1 436 ? -26.644 -3.160 9.975 1.00 59.09 436 SER A CA 1
ATOM 3330 C C . SER A 1 436 ? -25.890 -1.836 9.978 1.00 59.09 436 SER A C 1
ATOM 3332 O O . SER A 1 436 ? -25.995 -1.056 10.926 1.00 59.09 436 SER A O 1
ATOM 3334 N N . VAL A 1 437 ? -25.047 -1.625 8.972 1.00 56.44 437 VAL A N 1
ATOM 3335 C CA . VAL A 1 437 ? -24.396 -0.327 8.762 1.00 56.44 437 VAL A CA 1
ATOM 3336 C C . VAL A 1 437 ? -25.495 0.681 8.429 1.00 56.44 437 VAL A C 1
ATOM 3338 O O . VAL A 1 437 ? -26.394 0.326 7.664 1.00 56.44 437 VAL A O 1
ATOM 3341 N N . PRO A 1 438 ? -25.480 1.911 8.967 1.00 52.47 438 PRO A N 1
ATOM 3342 C CA . PRO A 1 438 ? -26.322 2.963 8.416 1.00 52.47 438 PRO A CA 1
ATOM 3343 C C . PRO A 1 438 ? -26.030 3.096 6.915 1.00 52.47 438 PRO A C 1
ATOM 3345 O O . PRO A 1 438 ? -24.879 3.274 6.518 1.00 52.47 438 PRO A O 1
ATOM 3348 N N . ASP A 1 439 ? -27.080 2.935 6.111 1.00 41.75 439 ASP A N 1
ATOM 3349 C CA . ASP A 1 439 ? -27.041 2.930 4.651 1.00 41.75 439 ASP A CA 1
ATOM 3350 C C . ASP A 1 439 ? -26.320 4.188 4.145 1.00 41.75 439 ASP A C 1
ATOM 3352 O O . ASP A 1 439 ? -26.811 5.309 4.299 1.00 41.75 439 ASP A O 1
ATOM 3356 N N . VAL A 1 440 ? -25.149 4.014 3.533 1.00 45.94 440 VAL A N 1
ATOM 3357 C CA . VAL A 1 440 ? -24.549 5.057 2.700 1.00 45.94 440 VAL A CA 1
ATOM 3358 C C . VAL A 1 440 ? -25.040 4.789 1.288 1.00 45.94 440 VAL A C 1
ATOM 3360 O O . VAL A 1 440 ? -24.384 4.148 0.470 1.00 45.94 440 VAL A O 1
ATOM 3363 N N . SER A 1 441 ? -26.251 5.262 1.014 1.00 43.44 441 SER A N 1
ATOM 3364 C CA . SER A 1 441 ? -26.753 5.429 -0.341 1.00 43.44 441 SER A CA 1
ATOM 3365 C C . SER A 1 441 ? -25.715 6.192 -1.170 1.00 43.44 441 SER A C 1
ATOM 3367 O O . SER A 1 441 ? -25.536 7.395 -0.969 1.00 43.44 441 SER A O 1
ATOM 3369 N N . GLY A 1 442 ? -25.030 5.496 -2.085 1.00 40.19 442 GLY A N 1
ATOM 3370 C CA . GLY A 1 442 ? -24.201 6.159 -3.089 1.00 40.19 442 GLY A CA 1
ATOM 3371 C C . GLY A 1 442 ? -23.033 5.404 -3.724 1.00 40.19 442 GLY A C 1
ATOM 3372 O O . GLY A 1 442 ? -22.148 6.090 -4.205 1.00 40.19 442 GLY A O 1
ATOM 3373 N N . SER A 1 443 ? -22.969 4.067 -3.764 1.00 42.38 443 SER A N 1
ATOM 3374 C CA . SER A 1 443 ? -22.236 3.373 -4.847 1.00 42.38 443 SER A CA 1
ATOM 3375 C C . SER A 1 443 ? -22.538 1.874 -4.846 1.00 42.38 443 SER A C 1
ATOM 3377 O O . SER A 1 443 ? -21.955 1.099 -4.089 1.00 42.38 443 SER A O 1
ATOM 3379 N N . GLN A 1 444 ? -23.483 1.450 -5.684 1.00 38.91 444 GLN A N 1
ATOM 3380 C CA . GLN A 1 444 ? -23.623 0.041 -6.035 1.00 38.91 444 GLN A CA 1
ATOM 3381 C C . GLN A 1 444 ? -22.514 -0.324 -7.025 1.00 38.91 444 GLN A C 1
ATOM 3383 O O . GLN A 1 444 ? -22.635 -0.050 -8.213 1.00 38.91 444 GLN A O 1
ATOM 3388 N N . CYS A 1 445 ? -21.477 -1.005 -6.547 1.00 33.81 445 CYS A N 1
ATOM 3389 C CA . CYS A 1 445 ? -20.609 -1.818 -7.395 1.00 33.81 445 CYS A CA 1
ATOM 3390 C C . CYS A 1 445 ? -20.681 -3.268 -6.910 1.00 33.81 445 CYS A C 1
ATOM 3392 O O . CYS A 1 445 ? -19.765 -3.775 -6.270 1.00 33.81 445 CYS A O 1
ATOM 3394 N N . ASN A 1 446 ? -21.790 -3.944 -7.221 1.00 38.09 446 ASN A N 1
ATOM 3395 C CA . ASN A 1 446 ? -21.821 -5.405 -7.252 1.00 38.09 446 ASN A CA 1
ATOM 3396 C C . ASN A 1 446 ? -21.045 -5.861 -8.498 1.00 38.09 446 ASN A C 1
ATOM 3398 O O . ASN A 1 446 ? -21.624 -6.049 -9.565 1.00 38.09 446 ASN A O 1
ATOM 3402 N N . GLY A 1 447 ? -19.724 -5.981 -8.369 1.00 34.28 447 GLY A N 1
ATOM 3403 C CA . GLY A 1 447 ? -18.836 -6.557 -9.376 1.00 34.28 447 GLY A CA 1
ATOM 3404 C C . GLY A 1 447 ? -18.341 -7.922 -8.914 1.00 34.28 447 GLY A C 1
ATOM 3405 O O . GLY A 1 447 ? -17.597 -8.026 -7.946 1.00 34.28 447 GLY A O 1
ATOM 3406 N N . VAL A 1 448 ? -18.804 -8.963 -9.597 1.00 33.41 448 VAL A N 1
ATOM 3407 C CA . VAL A 1 448 ? -18.478 -10.379 -9.400 1.00 33.41 448 VAL A CA 1
ATOM 3408 C C . VAL A 1 448 ? -16.962 -10.610 -9.337 1.00 33.41 448 VAL A C 1
ATOM 3410 O O . VAL A 1 448 ? -16.222 -10.206 -10.231 1.00 33.41 448 VAL A O 1
ATOM 3413 N N . VAL A 1 449 ? -16.511 -11.319 -8.299 1.00 38.12 449 VAL A N 1
ATOM 3414 C CA . VAL A 1 449 ? -15.144 -11.840 -8.171 1.00 38.12 449 VAL A CA 1
ATOM 3415 C C . VAL A 1 449 ? -14.940 -12.939 -9.218 1.00 38.12 449 VAL A C 1
ATOM 3417 O O . VAL A 1 449 ? -15.305 -14.092 -9.004 1.00 38.12 449 VAL A O 1
ATOM 3420 N N . GLY A 1 450 ? -14.371 -12.579 -10.366 1.00 31.41 450 GLY A N 1
ATOM 3421 C CA . GLY A 1 450 ? -13.807 -13.515 -11.333 1.00 31.41 450 GLY A CA 1
ATOM 3422 C C . GLY A 1 450 ? -12.294 -13.587 -11.159 1.00 31.41 450 GLY A C 1
ATOM 3423 O O . GLY A 1 450 ? -11.566 -12.824 -11.786 1.00 31.41 450 GLY A O 1
ATOM 3424 N N . MET A 1 451 ? -11.809 -14.493 -10.308 1.00 32.78 451 MET A N 1
ATOM 3425 C CA . MET A 1 451 ? -10.395 -14.876 -10.292 1.00 32.78 451 MET A CA 1
ATOM 3426 C C . MET A 1 451 ? -10.055 -15.562 -11.624 1.00 32.78 451 MET A C 1
ATOM 3428 O O . MET A 1 451 ? -10.330 -16.746 -11.807 1.00 32.78 451 MET A O 1
ATOM 3432 N N . MET A 1 452 ? -9.448 -14.836 -12.564 1.00 30.28 452 MET A N 1
ATOM 3433 C CA . MET A 1 452 ? -8.774 -15.450 -13.710 1.00 30.28 452 MET A CA 1
ATOM 3434 C C . MET A 1 452 ? -7.397 -15.950 -13.266 1.00 30.28 452 MET A C 1
ATOM 3436 O O . MET A 1 452 ? -6.397 -15.241 -13.335 1.00 30.28 452 MET A O 1
ATOM 3440 N N . VAL A 1 453 ? -7.348 -17.204 -12.814 1.00 35.97 453 VAL A N 1
ATOM 3441 C CA . VAL A 1 453 ? -6.105 -17.978 -12.750 1.00 35.97 453 VAL A CA 1
ATOM 3442 C C . VAL A 1 453 ? -5.777 -18.417 -14.176 1.00 35.97 453 VAL A C 1
ATOM 3444 O O . VAL A 1 453 ? -6.428 -19.297 -14.736 1.00 35.97 453 VAL A O 1
ATOM 3447 N N . LYS A 1 454 ? -4.782 -17.776 -14.790 1.00 35.94 454 LYS A N 1
ATOM 3448 C CA . LYS A 1 454 ? -4.261 -18.152 -16.109 1.00 35.94 454 LYS A CA 1
ATOM 3449 C C . LYS A 1 454 ? -3.286 -19.324 -15.929 1.00 35.94 454 LYS A C 1
ATOM 3451 O O . LYS A 1 454 ? -2.099 -19.123 -15.700 1.00 35.94 454 LYS A O 1
ATOM 3456 N N . GLY A 1 455 ? -3.808 -20.549 -15.964 1.00 34.31 455 GLY A N 1
ATOM 3457 C CA . GLY A 1 455 ? -3.011 -21.773 -16.097 1.00 34.31 455 GLY A CA 1
ATOM 3458 C C . GLY A 1 455 ? -2.727 -22.091 -17.574 1.00 34.31 455 GLY A C 1
ATOM 3459 O O . GLY A 1 455 ? -3.539 -21.729 -18.430 1.00 34.31 455 GLY A O 1
ATOM 3460 N N . PRO A 1 456 ? -1.590 -22.728 -17.903 1.00 35.78 456 PRO A N 1
ATOM 3461 C CA . PRO A 1 456 ? -1.201 -22.996 -19.282 1.00 35.78 456 PRO A CA 1
ATOM 3462 C C . PRO A 1 456 ? -2.087 -24.087 -19.897 1.00 35.78 456 PRO A C 1
ATOM 3464 O O . PRO A 1 456 ? -2.292 -25.146 -19.307 1.00 35.78 456 PRO A O 1
ATOM 3467 N N . VAL A 1 457 ? -2.599 -23.823 -21.100 1.00 36.47 457 VAL A N 1
ATOM 3468 C CA . VAL A 1 457 ? -3.338 -24.796 -21.910 1.00 36.47 457 VAL A CA 1
ATOM 3469 C C . VAL A 1 457 ? -2.338 -25.791 -22.498 1.00 36.47 457 VAL A C 1
ATOM 3471 O O . VAL A 1 457 ? -1.597 -25.466 -23.422 1.00 36.47 457 VAL A O 1
ATOM 3474 N N . SER A 1 458 ? -2.318 -27.006 -21.957 1.00 37.91 458 SER A N 1
ATOM 3475 C CA . SER A 1 458 ? -1.767 -28.186 -22.621 1.00 37.91 458 SER A CA 1
ATOM 3476 C C . SER A 1 458 ? -2.811 -28.716 -23.605 1.00 37.91 458 SER A C 1
ATOM 3478 O O . SER A 1 458 ? -3.801 -29.319 -23.193 1.00 37.91 458 SER A O 1
ATOM 3480 N N . GLY A 1 459 ? -2.616 -28.448 -24.896 1.00 35.41 459 GLY A N 1
ATOM 3481 C CA . GLY A 1 459 ? -3.397 -29.049 -25.975 1.00 35.41 459 GLY A CA 1
ATOM 3482 C C . GLY A 1 459 ? -2.833 -30.423 -26.323 1.00 35.41 459 GLY A C 1
ATOM 3483 O O . GLY A 1 459 ? -1.803 -30.503 -26.986 1.00 35.41 459 GLY A O 1
ATOM 3484 N N . GLY A 1 460 ? -3.494 -31.474 -25.844 1.00 32.72 460 GLY A N 1
ATOM 3485 C CA . GLY A 1 460 ? -3.314 -32.854 -26.283 1.00 32.72 460 GLY A CA 1
ATOM 3486 C C . GLY A 1 460 ? -4.556 -33.310 -27.048 1.00 32.72 460 GLY A C 1
ATOM 3487 O O . GLY A 1 460 ? -5.639 -33.326 -26.477 1.00 32.72 460 GLY A O 1
ATOM 3488 N N . GLU A 1 461 ? -4.337 -33.570 -28.334 1.00 42.78 461 GLU A N 1
ATOM 3489 C CA . GLU A 1 461 ? -4.880 -34.627 -29.203 1.00 42.78 461 GLU A CA 1
ATOM 3490 C C . GLU A 1 461 ? -6.373 -35.029 -29.227 1.00 42.78 461 GLU A C 1
ATOM 3492 O O . GLU A 1 461 ? -6.989 -35.383 -28.229 1.00 42.78 461 GLU A O 1
ATOM 3497 N N . GLU A 1 462 ? -6.824 -35.106 -30.489 1.00 41.03 462 GLU A N 1
ATOM 3498 C CA . GLU A 1 462 ? -7.612 -36.170 -31.137 1.00 41.03 462 GLU A CA 1
ATOM 3499 C C . GLU A 1 462 ? -9.119 -36.324 -30.885 1.00 41.03 462 GLU A C 1
ATOM 3501 O O . GLU A 1 462 ? -9.619 -36.363 -29.765 1.00 41.03 462 GLU A O 1
ATOM 3506 N N . GLY A 1 463 ? -9.832 -36.521 -32.005 1.00 31.58 463 GLY A N 1
ATOM 3507 C CA . GLY A 1 463 ? -11.163 -37.121 -32.032 1.00 31.58 463 GLY A CA 1
ATOM 3508 C C . GLY A 1 463 ? -12.058 -36.649 -33.179 1.00 31.58 463 GLY A C 1
ATOM 3509 O O . GLY A 1 463 ? -12.936 -35.828 -32.952 1.00 31.58 463 GLY A O 1
ATOM 3510 N N . ASP A 1 464 ? -11.811 -37.204 -34.369 1.00 41.59 464 ASP A N 1
ATOM 3511 C CA . ASP A 1 464 ? -12.762 -37.621 -35.415 1.00 41.59 464 ASP A CA 1
ATOM 3512 C C . ASP A 1 464 ? -13.909 -36.703 -35.888 1.00 41.59 464 ASP A C 1
ATOM 3514 O O . ASP A 1 464 ? -14.858 -36.421 -35.158 1.00 41.59 464 ASP A O 1
ATOM 3518 N N . ALA A 1 465 ? -13.908 -36.410 -37.198 1.00 39.44 465 ALA A N 1
ATOM 3519 C CA . ALA A 1 465 ? -14.953 -36.876 -38.125 1.00 39.44 465 ALA A CA 1
ATOM 3520 C C . ALA A 1 465 ? -14.636 -36.475 -39.584 1.00 39.44 465 ALA A C 1
ATOM 3522 O O . ALA A 1 465 ? -14.866 -35.330 -39.972 1.00 39.44 465 ALA A O 1
ATOM 3523 N N . GLU A 1 466 ? -14.160 -37.434 -40.384 1.00 41.81 466 GLU A N 1
ATOM 3524 C CA . GLU A 1 466 ? -14.748 -37.800 -41.690 1.00 41.81 466 GLU A CA 1
ATOM 3525 C C . GLU A 1 466 ? -14.380 -39.240 -42.069 1.00 41.81 466 GLU A C 1
ATOM 3527 O O . GLU A 1 466 ? -13.183 -39.597 -41.955 1.00 41.81 466 GLU A O 1
#

Organism: NCBI:txid797122